Protein AF-A0A6B2DBB2-F1 (afdb_monomer)

Secondary structure (DSSP, 8-state):
-EEESTT-EEEEEEEE-TTSSEEEEEEEEE-S-SS-EEEEE--SSPEEPPTTEEEEEEEEEEESS-PEEEEEEE-TT--EEEEEEES----EEEEEEEEEPPTTPPSS-EEEEEEEEE--TT--EEEEEEEEEEEEEE------PPPPPPPPTTB-SSS---SSEEEEEE----B-TTSTTSHHHHHHHHHHHHHHHT--SEEEEES-SBSS--HHHHHHHHHHHHHHTTTTS-EEEE--SGGGTTTTTTHHHHHHH--SSEEEEETTEEEEE---TTSSTTTT-HHHHHHHHHHHHHHHH-TT--EEEEE-SS-SS-SSTT-TTS-S-HHHHHHHHHHHHHHHHHH---EEEEE-SSSS-EEEEETTEEEEE--BSSSPPSS-GGGT-SBEEEEEEE-TT-SS-SEEEEEEE--SEEEEE--SEEETT-EEE-EEEEEETTEEEESSTTS--EEEE-BTTEEEETTTTEEEE-SSEEEEEEEEETTEEEEEEEEEE-

Structure (mmCIF, N/CA/C/O backbone):
data_AF-A0A6B2DBB2-F1
#
_entry.id   AF-A0A6B2DBB2-F1
#
loop_
_atom_site.group_PDB
_atom_site.id
_atom_site.type_symbol
_atom_site.label_atom_id
_atom_site.label_alt_id
_atom_site.label_comp_id
_atom_site.label_asym_id
_atom_site.label_entity_id
_atom_site.label_seq_id
_atom_site.pdbx_PDB_ins_code
_atom_site.Cartn_x
_atom_site.Cartn_y
_atom_site.Cartn_z
_atom_site.occupancy
_atom_site.B_iso_or_equiv
_atom_site.auth_seq_id
_atom_site.auth_comp_id
_atom_site.auth_asym_id
_atom_site.auth_atom_id
_atom_site.pdbx_PDB_model_num
ATOM 1 N N . ALA A 1 1 ? 29.477 13.756 -2.937 1.00 84.69 1 ALA A N 1
ATOM 2 C CA . ALA A 1 1 ? 28.420 12.976 -3.607 1.00 84.69 1 ALA A CA 1
ATOM 3 C C . ALA A 1 1 ? 28.187 11.698 -2.822 1.00 84.69 1 ALA A C 1
ATOM 5 O O . ALA A 1 1 ? 29.095 11.256 -2.126 1.00 84.69 1 ALA A O 1
ATOM 6 N N . THR A 1 2 ? 27.003 11.114 -2.948 1.00 92.38 2 THR A N 1
ATOM 7 C CA . THR A 1 2 ? 26.735 9.719 -2.565 1.00 92.38 2 THR A CA 1
ATOM 8 C C . THR A 1 2 ? 26.280 8.947 -3.803 1.00 92.38 2 THR A C 1
ATOM 10 O O . THR A 1 2 ? 26.025 9.553 -4.846 1.00 92.38 2 THR A O 1
ATOM 13 N N . VAL A 1 3 ? 26.215 7.619 -3.722 1.00 93.88 3 VAL A N 1
ATOM 14 C CA . VAL A 1 3 ? 25.906 6.738 -4.860 1.00 93.88 3 VAL A CA 1
ATOM 15 C C . VAL A 1 3 ? 24.965 5.614 -4.450 1.00 93.88 3 VAL A C 1
ATOM 17 O O . VAL A 1 3 ? 24.881 5.274 -3.270 1.00 93.88 3 VAL A O 1
ATOM 20 N N . PHE A 1 4 ? 24.282 5.022 -5.426 1.00 89.12 4 PHE A N 1
ATOM 21 C CA . PHE A 1 4 ? 23.559 3.766 -5.261 1.00 89.12 4 PHE A CA 1
ATOM 22 C C . PHE A 1 4 ? 23.581 2.948 -6.565 1.00 89.12 4 PHE A C 1
ATOM 24 O O . PHE A 1 4 ? 23.361 3.540 -7.618 1.00 89.12 4 PHE A O 1
ATOM 31 N N . PRO A 1 5 ? 23.791 1.620 -6.527 1.00 85.38 5 PRO A N 1
ATOM 32 C CA . PRO A 1 5 ? 24.323 0.861 -5.396 1.00 85.38 5 PRO A CA 1
ATOM 33 C C . PRO A 1 5 ? 25.825 1.140 -5.201 1.00 85.38 5 PRO A C 1
ATOM 35 O O . PRO A 1 5 ? 26.432 1.900 -5.951 1.00 85.38 5 PRO A O 1
ATOM 38 N N . ALA A 1 6 ? 26.449 0.533 -4.189 1.00 85.31 6 ALA A N 1
ATOM 39 C CA . ALA A 1 6 ? 27.826 0.843 -3.775 1.00 85.31 6 ALA A CA 1
ATOM 40 C C . ALA A 1 6 ? 28.905 0.670 -4.871 1.00 85.31 6 ALA A C 1
ATOM 42 O O . ALA A 1 6 ? 29.991 1.228 -4.747 1.00 85.31 6 ALA A O 1
ATOM 43 N N . VAL A 1 7 ? 28.619 -0.082 -5.943 1.00 87.19 7 VAL A N 1
ATOM 44 C CA . VAL A 1 7 ? 29.526 -0.272 -7.094 1.00 87.19 7 VAL A CA 1
ATOM 45 C C . VAL A 1 7 ? 29.622 0.959 -8.009 1.00 87.19 7 VAL A C 1
ATOM 47 O O . VAL A 1 7 ? 30.557 1.051 -8.804 1.00 87.19 7 VAL A O 1
ATOM 50 N N . VAL A 1 8 ? 28.691 1.910 -7.902 1.00 94.75 8 VAL A N 1
ATOM 51 C CA . VAL A 1 8 ? 28.646 3.162 -8.680 1.00 94.75 8 VAL A CA 1
ATOM 52 C C . VAL A 1 8 ? 29.680 4.163 -8.147 1.00 94.75 8 VAL A C 1
ATOM 54 O O . VAL A 1 8 ? 30.045 4.132 -6.975 1.00 94.75 8 VAL A O 1
ATOM 57 N N . GLY A 1 9 ? 30.186 5.055 -9.001 1.00 94.62 9 GLY A N 1
ATOM 58 C CA . GLY A 1 9 ? 31.124 6.115 -8.606 1.00 94.62 9 GLY A CA 1
ATOM 59 C C . GLY A 1 9 ? 30.528 7.515 -8.745 1.00 94.62 9 GLY A C 1
ATOM 60 O O . GLY A 1 9 ? 29.778 7.770 -9.685 1.00 94.62 9 GLY A O 1
ATOM 61 N N . ALA A 1 10 ? 30.875 8.430 -7.834 1.00 97.00 10 ALA A N 1
ATOM 62 C CA . ALA A 1 10 ? 30.560 9.851 -7.973 1.00 97.00 10 ALA A CA 1
ATOM 63 C C . ALA A 1 10 ? 31.548 10.748 -7.213 1.00 97.00 10 ALA A C 1
ATOM 65 O O . ALA A 1 10 ? 31.913 10.453 -6.073 1.00 97.00 10 ALA A O 1
ATOM 66 N N . ALA A 1 11 ? 31.912 11.883 -7.806 1.00 97.38 11 ALA A N 1
ATOM 67 C CA . ALA A 1 11 ? 32.727 12.924 -7.190 1.00 97.38 11 ALA A CA 1
ATOM 68 C C . ALA A 1 11 ? 32.122 14.309 -7.453 1.00 97.38 11 ALA A C 1
ATOM 70 O O . ALA A 1 11 ? 31.563 14.560 -8.518 1.00 97.38 11 ALA A O 1
ATOM 71 N N . LEU A 1 12 ? 32.220 15.202 -6.462 1.00 97.25 12 LEU A N 1
ATOM 72 C CA . LEU A 1 12 ? 31.832 16.605 -6.615 1.00 97.25 12 LEU A CA 1
ATOM 73 C C . LEU A 1 12 ? 33.078 17.473 -6.678 1.00 97.25 12 LEU A C 1
ATOM 75 O O . LEU A 1 12 ? 33.986 17.303 -5.863 1.00 97.25 12 LEU A O 1
ATOM 79 N N . SER A 1 13 ? 33.093 18.426 -7.599 1.00 97.12 13 SER A N 1
ATOM 80 C CA . SER A 1 13 ? 34.153 19.426 -7.701 1.00 97.12 13 SER A CA 1
ATOM 81 C C . SER A 1 13 ? 33.585 20.792 -8.080 1.00 97.12 13 SER A C 1
ATOM 83 O O . SER A 1 13 ? 32.487 20.895 -8.626 1.00 97.12 13 SER A O 1
ATOM 85 N N . ALA A 1 14 ? 34.318 21.861 -7.771 1.00 96.00 14 ALA A N 1
ATOM 86 C CA . ALA A 1 14 ? 33.997 23.178 -8.308 1.00 96.00 14 ALA A CA 1
ATOM 87 C C . ALA A 1 14 ? 34.310 23.210 -9.812 1.00 96.00 14 ALA A C 1
ATOM 89 O O . ALA A 1 14 ? 35.298 22.625 -10.265 1.00 96.00 14 ALA A O 1
ATOM 90 N N . ALA A 1 15 ? 33.487 23.908 -10.583 1.00 95.69 15 ALA A N 1
ATOM 91 C CA . ALA A 1 15 ? 33.698 24.135 -12.007 1.00 95.69 15 ALA A CA 1
ATOM 92 C C . ALA A 1 15 ? 33.253 25.553 -12.392 1.00 95.69 15 ALA A C 1
ATOM 94 O O . ALA A 1 15 ? 32.510 26.179 -11.637 1.00 95.69 15 ALA A O 1
ATOM 95 N N . PRO A 1 16 ? 33.680 26.084 -13.547 1.00 94.62 16 PRO A N 1
ATOM 96 C CA . PRO A 1 16 ? 33.115 27.322 -14.069 1.00 94.62 16 PRO A CA 1
ATOM 97 C C . PRO A 1 16 ? 31.612 27.162 -14.338 1.00 94.62 16 PRO A C 1
ATOM 99 O O . PRO A 1 16 ? 31.191 26.220 -15.014 1.00 94.62 16 PRO A O 1
ATOM 102 N N . GLY A 1 17 ? 30.820 28.081 -13.795 1.00 93.00 17 GLY A N 1
ATOM 103 C CA . GLY A 1 17 ? 29.395 28.228 -14.080 1.00 93.00 17 GLY A CA 1
ATOM 104 C C . GLY A 1 17 ? 29.152 28.790 -15.480 1.00 93.00 17 GLY A C 1
ATOM 105 O O . GLY A 1 17 ? 30.092 29.168 -16.188 1.00 93.00 17 GLY A O 1
ATOM 106 N N . ARG A 1 18 ? 27.882 28.858 -15.886 1.00 92.69 18 ARG A N 1
ATOM 107 C CA . ARG A 1 18 ? 27.479 29.240 -17.249 1.00 92.69 18 ARG A CA 1
ATOM 108 C C . ARG A 1 18 ? 28.031 30.601 -17.655 1.00 92.69 18 ARG A C 1
ATOM 110 O O . ARG A 1 18 ? 28.594 30.734 -18.738 1.00 92.69 18 ARG A O 1
ATOM 117 N N . ASP A 1 19 ? 27.918 31.574 -16.757 1.00 90.25 19 ASP A N 1
ATOM 118 C CA . ASP A 1 19 ? 28.300 32.966 -17.010 1.00 90.25 19 ASP A CA 1
ATOM 119 C C . ASP A 1 19 ? 29.669 33.309 -16.386 1.00 90.25 19 ASP A C 1
ATOM 121 O O . ASP A 1 19 ? 29.949 34.457 -16.049 1.00 90.25 19 ASP A O 1
ATOM 125 N N . GLY A 1 20 ? 30.529 32.299 -16.187 1.00 82.31 20 GLY A N 1
ATOM 126 C CA . GLY A 1 20 ? 31.843 32.453 -15.548 1.00 82.31 20 GLY A CA 1
ATOM 127 C C . GLY A 1 20 ? 31.810 32.501 -14.014 1.00 82.31 20 GLY A C 1
ATOM 128 O O . GLY A 1 20 ? 32.847 32.729 -13.393 1.00 82.31 20 GLY A O 1
ATOM 129 N N . GLY A 1 21 ? 30.638 32.278 -13.407 1.00 88.19 21 GLY A N 1
ATOM 130 C CA . GLY A 1 21 ? 30.446 32.139 -11.960 1.00 88.19 21 GLY A CA 1
ATOM 131 C C . GLY A 1 21 ? 30.908 30.785 -11.403 1.00 88.19 21 GLY A C 1
ATOM 132 O O . GLY A 1 21 ? 31.679 30.062 -12.033 1.00 88.19 21 GLY A O 1
ATOM 133 N N . ALA A 1 22 ? 30.433 30.428 -10.209 1.00 91.88 22 ALA A N 1
ATOM 134 C CA . ALA A 1 22 ? 30.727 29.138 -9.587 1.00 91.88 22 ALA A CA 1
ATOM 135 C C . ALA A 1 22 ? 29.659 28.100 -9.959 1.00 91.88 22 ALA A C 1
ATOM 137 O O . ALA A 1 22 ? 28.509 28.230 -9.559 1.00 91.88 22 ALA A O 1
ATOM 138 N N . GLY A 1 23 ? 30.062 27.056 -10.676 1.00 94.75 23 GLY A N 1
ATOM 139 C CA . GLY A 1 23 ? 29.260 25.867 -10.938 1.00 94.75 23 GLY A CA 1
ATOM 140 C C . GLY A 1 23 ? 29.699 24.680 -10.079 1.00 94.75 23 GLY A C 1
ATOM 141 O O . GLY A 1 23 ? 30.818 24.628 -9.552 1.00 94.75 23 GLY A O 1
ATOM 142 N N . LEU A 1 24 ? 28.819 23.689 -9.967 1.00 97.06 24 LEU A N 1
ATOM 143 C CA . LEU A 1 24 ? 29.084 22.427 -9.281 1.00 97.06 24 LEU A CA 1
ATOM 144 C C . LEU A 1 24 ? 29.164 21.294 -10.302 1.00 97.06 24 LEU A C 1
ATOM 146 O O . LEU A 1 24 ? 28.175 20.977 -10.954 1.00 97.06 24 LEU A O 1
ATOM 150 N N . ALA A 1 25 ? 30.326 20.662 -10.430 1.00 97.88 25 ALA A N 1
ATOM 151 C CA . ALA A 1 25 ? 30.488 19.484 -11.268 1.00 97.88 25 ALA A CA 1
ATOM 152 C C . ALA A 1 25 ? 30.185 18.198 -10.493 1.00 97.88 25 ALA A C 1
ATOM 154 O O . ALA A 1 25 ? 30.616 18.035 -9.350 1.00 97.88 25 ALA A O 1
ATOM 155 N N . LEU A 1 26 ? 29.484 17.283 -11.157 1.00 98.38 26 LEU A N 1
ATOM 156 C CA . LEU A 1 26 ? 29.300 15.892 -10.769 1.00 98.38 26 LEU A CA 1
ATOM 157 C C . LEU A 1 26 ? 29.968 15.012 -11.821 1.00 98.38 26 LEU A C 1
ATOM 159 O O . LEU A 1 26 ? 29.420 14.817 -12.906 1.00 98.38 26 LEU A O 1
ATOM 163 N N . ASP A 1 27 ? 31.131 14.472 -11.480 1.00 98.44 27 ASP A N 1
ATOM 164 C CA . ASP A 1 27 ? 31.746 13.378 -12.224 1.00 98.44 27 ASP A CA 1
ATOM 165 C C . ASP A 1 27 ? 31.102 12.075 -11.729 1.00 98.44 27 ASP A C 1
ATOM 167 O O . ASP A 1 27 ? 31.059 11.826 -10.520 1.00 98.44 27 ASP A O 1
ATOM 171 N N . TYR A 1 28 ? 30.558 11.260 -12.632 1.00 98.00 28 TYR A N 1
ATOM 172 C CA . TYR A 1 28 ? 29.804 10.059 -12.276 1.00 98.00 28 TYR A CA 1
ATOM 173 C C . TYR A 1 28 ? 30.249 8.839 -13.088 1.00 98.00 28 TYR A C 1
ATOM 175 O O . TYR A 1 28 ? 30.671 8.948 -14.237 1.00 98.00 28 TYR A O 1
ATOM 183 N N . ARG A 1 29 ? 30.084 7.655 -12.494 1.00 97.56 29 ARG A N 1
ATOM 184 C CA . ARG A 1 29 ? 30.293 6.348 -13.127 1.00 97.56 29 ARG A CA 1
ATOM 185 C C . ARG A 1 29 ? 29.090 5.458 -12.851 1.00 97.56 29 ARG A C 1
ATOM 187 O O . ARG A 1 29 ? 29.026 4.817 -11.802 1.00 97.56 29 ARG A O 1
ATOM 194 N N . LEU A 1 30 ? 28.148 5.417 -13.791 1.00 96.50 30 LEU A N 1
ATOM 195 C CA . LEU A 1 30 ? 26.951 4.575 -13.737 1.00 96.50 30 LEU A CA 1
ATOM 196 C C . LEU A 1 30 ? 27.259 3.232 -14.410 1.00 96.50 30 LEU A C 1
ATOM 198 O O . LEU A 1 30 ? 26.651 2.872 -15.413 1.00 96.50 30 LEU A O 1
ATOM 202 N N . THR A 1 31 ? 28.242 2.506 -13.865 1.00 94.19 31 THR A N 1
ATOM 203 C CA . THR A 1 31 ? 28.668 1.194 -14.373 1.00 94.19 31 THR A CA 1
ATOM 204 C C . THR A 1 31 ? 28.707 0.119 -13.285 1.00 94.19 31 THR A C 1
ATOM 206 O O . THR A 1 31 ? 28.735 0.427 -12.092 1.00 94.19 31 THR A O 1
ATOM 209 N N . GLY A 1 32 ? 28.768 -1.153 -13.688 1.00 86.00 32 GLY A N 1
ATOM 210 C CA . GLY A 1 32 ? 29.160 -2.274 -12.819 1.00 86.00 32 GLY A CA 1
ATOM 211 C C . GLY A 1 32 ? 28.009 -3.098 -12.235 1.00 86.00 32 GLY A C 1
ATOM 212 O O . GLY A 1 32 ? 28.255 -4.041 -11.489 1.00 86.00 32 GLY A O 1
ATOM 213 N N . THR A 1 33 ? 26.765 -2.772 -12.578 1.00 82.50 33 THR A N 1
ATOM 214 C CA . THR A 1 33 ? 25.571 -3.571 -12.265 1.00 82.50 33 THR A CA 1
ATOM 215 C C . THR A 1 33 ? 24.482 -3.292 -13.293 1.00 82.50 33 THR A C 1
ATOM 217 O O . THR A 1 33 ? 24.462 -2.215 -13.882 1.00 82.50 33 THR A O 1
ATOM 220 N N . ASN A 1 34 ? 23.558 -4.225 -13.492 1.00 81.06 34 ASN A N 1
ATOM 221 C CA . ASN A 1 34 ? 22.384 -4.044 -14.343 1.00 81.06 34 ASN A CA 1
ATOM 222 C C . ASN A 1 34 ? 21.170 -3.438 -13.607 1.00 81.06 34 ASN A C 1
ATOM 224 O O . ASN A 1 34 ? 20.271 -2.942 -14.281 1.00 81.06 34 ASN A O 1
ATOM 228 N N . ALA A 1 35 ? 21.190 -3.378 -12.271 1.00 79.12 35 ALA A N 1
ATOM 229 C CA . ALA A 1 35 ? 20.191 -2.677 -11.455 1.00 79.12 35 ALA A CA 1
ATOM 230 C C . ALA A 1 35 ? 20.229 -1.149 -11.657 1.00 79.12 35 ALA A C 1
ATOM 232 O O . ALA A 1 35 ? 21.186 -0.620 -12.220 1.00 79.12 35 ALA A O 1
ATOM 233 N N . THR A 1 36 ? 19.236 -0.415 -11.151 1.00 86.19 36 THR A N 1
ATOM 234 C CA . THR A 1 36 ? 19.208 1.059 -11.218 1.00 86.19 36 THR A CA 1
ATOM 235 C C . THR A 1 36 ? 20.450 1.685 -10.563 1.00 86.19 36 THR A C 1
ATOM 237 O O . THR A 1 36 ? 20.753 1.412 -9.402 1.00 86.19 36 THR A O 1
ATOM 240 N N . ARG A 1 37 ? 21.164 2.559 -11.288 1.00 95.06 37 ARG A N 1
ATOM 241 C CA . ARG A 1 37 ? 22.412 3.215 -10.843 1.00 95.06 37 ARG A CA 1
ATOM 242 C C . ARG A 1 37 ? 22.200 4.716 -10.710 1.00 95.06 37 ARG A C 1
ATOM 244 O O . ARG A 1 37 ? 21.779 5.343 -11.674 1.00 95.06 37 ARG A O 1
ATOM 251 N N . ALA A 1 38 ? 22.545 5.310 -9.572 1.00 96.94 38 ALA A N 1
ATOM 252 C CA . ALA A 1 38 ? 22.346 6.730 -9.295 1.00 96.94 38 ALA A CA 1
ATOM 253 C C . ALA A 1 38 ? 23.557 7.393 -8.620 1.00 96.94 38 ALA A C 1
ATOM 255 O O . ALA A 1 38 ? 24.182 6.825 -7.721 1.00 96.94 38 ALA A O 1
ATOM 256 N N . ALA A 1 39 ? 23.837 8.635 -9.017 1.00 97.62 39 ALA A N 1
ATOM 257 C CA . ALA A 1 39 ? 24.859 9.509 -8.447 1.00 97.62 39 ALA A CA 1
ATOM 258 C C . ALA A 1 39 ? 24.212 10.793 -7.905 1.00 97.62 39 ALA A C 1
ATOM 260 O O . ALA A 1 39 ? 23.618 11.567 -8.659 1.00 97.62 39 ALA A O 1
ATOM 261 N N . TYR A 1 40 ? 24.326 11.024 -6.594 1.00 97.00 40 TYR A N 1
ATOM 262 C CA . TYR A 1 40 ? 23.572 12.055 -5.881 1.00 97.00 40 TYR A CA 1
ATOM 263 C C . TYR A 1 40 ? 24.405 13.287 -5.522 1.00 97.00 40 TYR A C 1
ATOM 265 O O . TYR A 1 40 ? 25.494 13.199 -4.938 1.00 97.00 40 TYR A O 1
ATOM 273 N N . VAL A 1 41 ? 23.804 14.453 -5.755 1.00 96.75 41 VAL A N 1
ATOM 274 C CA . VAL A 1 41 ? 24.221 15.747 -5.220 1.00 96.75 41 VAL A CA 1
ATOM 275 C C . VAL A 1 41 ? 23.333 16.086 -4.028 1.00 96.75 41 VAL A C 1
ATOM 277 O O . VAL A 1 41 ? 22.126 16.266 -4.164 1.00 96.75 41 VAL A O 1
ATOM 280 N N . THR A 1 42 ? 23.926 16.141 -2.837 1.00 95.00 42 THR A N 1
ATOM 281 C CA . THR A 1 42 ? 23.222 16.434 -1.581 1.00 95.00 42 THR A CA 1
ATOM 282 C C . THR A 1 42 ? 23.775 17.736 -1.003 1.00 95.00 42 THR A C 1
ATOM 284 O O . THR A 1 42 ? 24.994 17.823 -0.821 1.00 95.00 42 THR A O 1
ATOM 287 N N . PRO A 1 43 ? 22.933 18.750 -0.740 1.00 90.69 43 PRO A N 1
ATOM 288 C CA . PRO A 1 43 ? 23.375 19.970 -0.088 1.00 90.69 43 PRO A CA 1
ATOM 289 C C . PRO A 1 43 ? 23.774 19.674 1.367 1.00 90.69 43 PRO A C 1
ATOM 291 O O . PRO A 1 43 ? 23.248 18.758 1.997 1.00 90.69 43 PRO A O 1
ATOM 294 N N . SER A 1 44 ? 24.712 20.452 1.913 1.00 88.06 44 SER A N 1
ATOM 295 C CA . SER A 1 44 ? 25.186 20.288 3.299 1.00 88.06 44 SER A CA 1
ATOM 296 C C . SER A 1 44 ? 24.102 20.567 4.344 1.00 88.06 44 SER A C 1
ATOM 298 O O . SER A 1 44 ? 24.160 20.032 5.449 1.00 88.06 44 SER A O 1
ATOM 300 N N . ALA A 1 45 ? 23.103 21.371 3.982 1.00 87.62 45 ALA A N 1
ATOM 301 C CA . ALA A 1 45 ? 21.864 21.563 4.718 1.00 87.62 45 ALA A CA 1
ATOM 302 C C . ALA A 1 45 ? 20.684 21.482 3.737 1.00 87.62 45 ALA A C 1
ATOM 304 O O . ALA A 1 45 ? 20.825 21.941 2.599 1.00 87.62 45 ALA A O 1
ATOM 305 N N . PRO A 1 46 ? 19.525 20.927 4.136 1.00 84.12 46 PRO A N 1
ATOM 306 C CA . PRO A 1 46 ? 18.367 20.895 3.256 1.00 84.12 46 PRO A CA 1
ATOM 307 C C . PRO A 1 46 ? 17.946 22.301 2.823 1.00 84.12 46 PRO A C 1
ATOM 309 O O . PRO A 1 46 ? 17.836 23.202 3.656 1.00 84.12 46 PRO A O 1
ATOM 312 N N . LEU A 1 47 ? 17.693 22.480 1.528 1.00 94.25 47 LEU A N 1
ATOM 313 C CA . LEU A 1 47 ? 17.317 23.780 0.980 1.00 94.25 47 LEU A CA 1
ATOM 314 C C . LEU A 1 47 ? 15.792 23.934 1.049 1.00 94.25 47 LEU A C 1
ATOM 316 O O . LEU A 1 47 ? 15.093 23.102 0.468 1.00 94.25 47 LEU A O 1
ATOM 320 N N . PRO A 1 48 ? 15.245 24.942 1.748 1.00 94.50 48 PRO A N 1
ATOM 321 C CA . PRO A 1 48 ? 13.801 25.138 1.806 1.00 94.50 48 PRO A CA 1
ATOM 322 C C . PRO A 1 48 ? 13.257 25.449 0.408 1.00 94.50 48 PRO A C 1
ATOM 324 O O . PRO A 1 48 ? 13.816 26.281 -0.305 1.00 94.50 48 PRO A O 1
ATOM 327 N N . VAL A 1 49 ? 12.163 24.791 0.027 1.00 94.12 49 VAL A N 1
ATOM 328 C CA . VAL A 1 49 ? 11.399 25.145 -1.172 1.00 94.12 49 VAL A CA 1
ATOM 329 C C . VAL A 1 49 ? 10.416 26.245 -0.765 1.00 94.12 49 VAL A C 1
ATOM 331 O O . VAL A 1 49 ? 9.609 26.014 0.140 1.00 94.12 49 VAL A O 1
ATOM 334 N N . PRO A 1 50 ? 10.481 27.449 -1.362 1.00 91.19 50 PRO A N 1
ATOM 335 C CA . PRO A 1 50 ? 9.562 28.528 -1.026 1.00 91.19 50 PRO A CA 1
ATOM 336 C C . PRO A 1 50 ? 8.090 28.115 -1.176 1.00 91.19 50 PRO A C 1
ATOM 338 O O . PRO A 1 50 ? 7.713 27.384 -2.091 1.00 91.19 50 PRO A O 1
ATOM 341 N N . ALA A 1 51 ? 7.226 28.613 -0.292 1.00 85.44 51 ALA A N 1
ATOM 342 C CA . ALA A 1 51 ? 5.789 28.391 -0.431 1.00 85.44 51 ALA A CA 1
ATOM 343 C C . ALA A 1 51 ? 5.289 28.956 -1.775 1.00 85.44 51 ALA A C 1
ATOM 345 O O . ALA A 1 51 ? 5.685 30.049 -2.182 1.00 85.44 51 ALA A O 1
ATOM 346 N N . GLY A 1 52 ? 4.429 28.207 -2.469 1.00 83.81 52 GLY A N 1
ATOM 347 C CA . GLY A 1 52 ? 3.898 28.592 -3.781 1.00 83.81 52 GLY A CA 1
ATOM 348 C C . GLY A 1 52 ? 4.812 28.287 -4.975 1.00 83.81 52 GLY A C 1
ATOM 349 O O . GLY A 1 52 ? 4.450 28.631 -6.106 1.00 83.81 52 GLY A O 1
ATOM 350 N N . THR A 1 53 ? 5.969 27.638 -4.775 1.00 91.12 53 THR A N 1
ATOM 351 C CA . THR A 1 53 ? 6.806 27.157 -5.886 1.00 91.12 53 THR A CA 1
ATOM 352 C C . THR A 1 53 ? 5.999 26.256 -6.824 1.00 91.12 53 THR A C 1
ATOM 354 O O . THR A 1 53 ? 5.446 25.245 -6.406 1.00 91.12 53 THR A O 1
ATOM 357 N N . GLN A 1 54 ? 5.963 26.625 -8.104 1.00 90.06 54 GLN A N 1
ATOM 358 C CA . GLN A 1 54 ? 5.333 25.873 -9.190 1.00 90.06 54 GLN A CA 1
ATOM 359 C C . GLN A 1 54 ? 6.346 25.047 -9.978 1.00 90.06 54 GLN A C 1
ATOM 361 O O . GLN A 1 54 ? 5.987 24.016 -10.543 1.00 90.06 54 GLN A O 1
ATOM 366 N N . LYS A 1 55 ? 7.608 25.490 -10.044 1.00 93.94 55 LYS A N 1
ATOM 367 C CA . LYS A 1 55 ? 8.683 24.748 -10.710 1.00 93.94 55 LYS A CA 1
ATOM 368 C C . LYS A 1 55 ? 10.015 24.889 -9.996 1.00 93.94 55 LYS A C 1
ATOM 370 O O . LYS A 1 55 ? 10.301 25.911 -9.377 1.00 93.94 55 LYS A O 1
ATOM 375 N N . ILE A 1 56 ? 10.840 23.865 -10.153 1.00 95.75 56 ILE A N 1
ATOM 376 C CA . ILE A 1 56 ? 12.256 23.874 -9.794 1.00 95.75 56 ILE A CA 1
ATOM 377 C C . ILE A 1 56 ? 13.038 23.873 -11.096 1.00 95.75 56 ILE A C 1
ATOM 379 O O . ILE A 1 56 ? 12.800 23.016 -11.946 1.00 95.75 56 ILE A O 1
ATOM 383 N N . GLY A 1 57 ? 13.941 24.830 -11.251 1.00 96.06 57 GLY A N 1
ATOM 384 C CA . GLY A 1 57 ? 14.782 24.979 -12.427 1.00 96.06 57 GLY A CA 1
ATOM 385 C C . GLY A 1 57 ? 16.256 24.794 -12.100 1.00 96.06 57 GLY A C 1
ATOM 386 O O . GLY A 1 57 ? 16.692 25.086 -10.989 1.00 96.06 57 GLY A O 1
ATOM 387 N N . LEU A 1 58 ? 17.021 24.289 -13.061 1.00 96.31 58 LEU A N 1
ATOM 388 C CA . LEU A 1 58 ? 18.461 24.092 -12.928 1.00 96.31 58 LEU A CA 1
ATOM 389 C C . LEU A 1 58 ? 19.133 24.265 -14.291 1.00 96.31 58 LEU A C 1
ATOM 391 O O . LEU A 1 58 ? 18.671 23.703 -15.287 1.00 96.31 58 LEU A O 1
ATOM 395 N N . TRP A 1 59 ? 20.240 25.005 -14.353 1.00 97.62 59 TRP A N 1
ATOM 396 C CA . TRP A 1 59 ? 21.098 24.995 -15.534 1.00 97.62 59 TRP A CA 1
ATOM 397 C C . TRP A 1 59 ? 22.028 23.794 -15.492 1.00 97.62 59 TRP A C 1
ATOM 399 O O . TRP A 1 59 ? 22.701 23.543 -14.495 1.00 97.62 59 TRP A O 1
ATOM 409 N N . VAL A 1 60 ? 22.068 23.053 -16.596 1.00 98.38 60 VAL A N 1
ATOM 410 C CA . VAL A 1 60 ? 22.842 21.819 -16.716 1.00 98.38 60 VAL A CA 1
ATOM 411 C C . VAL A 1 60 ? 23.711 21.897 -17.961 1.00 98.38 60 VAL A C 1
ATOM 413 O O . VAL A 1 60 ? 23.206 21.980 -19.084 1.00 98.38 60 VAL A O 1
ATOM 416 N N . ASN A 1 61 ? 25.024 21.853 -17.763 1.00 98.31 61 ASN A N 1
ATOM 417 C CA . ASN A 1 61 ? 25.982 21.571 -18.817 1.00 98.31 61 ASN A CA 1
ATOM 418 C C . ASN A 1 61 ? 26.015 20.058 -19.036 1.00 98.31 61 ASN A C 1
ATOM 420 O O . ASN A 1 61 ? 26.517 19.322 -18.183 1.00 98.31 61 ASN A O 1
ATOM 424 N N . GLY A 1 62 ? 25.397 19.615 -20.128 1.00 97.88 62 GLY A N 1
ATOM 425 C CA . GLY A 1 62 ? 25.253 18.204 -20.458 1.00 97.88 62 GLY A CA 1
ATOM 426 C C . GLY A 1 62 ? 26.506 17.617 -21.104 1.00 97.88 62 GLY A C 1
ATOM 427 O O . GLY A 1 62 ? 27.288 18.324 -21.744 1.00 97.88 62 GLY A O 1
ATOM 428 N N . ASP A 1 63 ? 26.665 16.305 -20.962 1.00 98.00 63 ASP A N 1
ATOM 429 C CA . ASP A 1 63 ? 27.724 15.501 -21.582 1.00 98.00 63 ASP A CA 1
ATOM 430 C C . ASP A 1 63 ? 27.221 14.615 -22.738 1.00 98.00 63 ASP A C 1
ATOM 432 O O . ASP A 1 63 ? 28.007 13.889 -23.349 1.00 98.00 63 ASP A O 1
ATOM 436 N N . GLY A 1 64 ? 25.921 14.673 -23.046 1.00 97.50 64 GLY A N 1
ATOM 437 C CA . GLY A 1 64 ? 25.274 13.903 -24.105 1.00 97.50 64 GLY A CA 1
ATOM 438 C C . GLY A 1 64 ? 25.172 12.400 -23.840 1.00 97.50 64 GLY A C 1
ATOM 439 O O . GLY A 1 64 ? 24.936 11.644 -24.781 1.00 97.50 64 GLY A O 1
ATOM 440 N N . LYS A 1 65 ? 25.386 11.936 -22.601 1.00 96.94 65 LYS A N 1
ATOM 441 C CA . LYS A 1 65 ? 25.390 10.500 -22.270 1.00 96.94 65 LYS A CA 1
ATOM 442 C C . LYS A 1 65 ? 24.012 9.910 -21.980 1.00 96.94 65 LYS A C 1
ATOM 444 O O . LYS A 1 65 ? 23.892 8.694 -21.922 1.00 96.94 65 LYS A O 1
ATOM 449 N N . GLY A 1 66 ? 22.988 10.747 -21.831 1.00 95.62 66 GLY A N 1
ATOM 450 C CA . GLY A 1 66 ? 21.599 10.311 -21.704 1.00 95.62 66 GLY A CA 1
ATOM 451 C C . GLY A 1 66 ? 21.113 10.062 -20.277 1.00 95.62 66 GLY A C 1
ATOM 452 O O . GLY A 1 66 ? 20.007 9.566 -20.107 1.00 95.62 66 GLY A O 1
ATOM 453 N N . ALA A 1 67 ? 21.878 10.444 -19.247 1.00 96.56 67 ALA A N 1
ATOM 454 C CA . ALA A 1 67 ? 21.448 10.251 -17.860 1.00 96.56 67 ALA A CA 1
ATOM 455 C C . ALA A 1 67 ? 20.097 10.919 -17.567 1.00 96.56 67 ALA A C 1
ATOM 457 O O . ALA A 1 67 ? 19.873 12.073 -17.932 1.00 96.56 67 ALA A O 1
ATOM 458 N N . TRP A 1 68 ? 19.217 10.213 -16.861 1.00 97.06 68 TRP A N 1
ATOM 459 C CA . TRP A 1 68 ? 17.964 10.765 -16.357 1.00 97.06 68 TRP A CA 1
ATOM 460 C C . TRP A 1 68 ? 18.262 11.632 -15.131 1.00 97.06 68 TRP A C 1
ATOM 462 O O . TRP A 1 68 ? 18.868 11.177 -14.162 1.00 97.06 68 TRP A O 1
ATOM 472 N N . LEU A 1 69 ? 17.865 12.904 -15.167 1.00 97.88 69 LEU A N 1
ATOM 473 C CA . LEU A 1 69 ? 18.097 13.866 -14.093 1.00 97.88 69 LEU A CA 1
ATOM 474 C C . LEU A 1 69 ? 16.828 14.084 -13.262 1.00 97.88 69 LEU A C 1
ATOM 476 O O . LEU A 1 69 ? 15.772 14.432 -13.799 1.00 97.88 69 LEU A O 1
ATOM 480 N N . ARG A 1 70 ? 16.944 13.929 -11.940 1.00 97.19 70 ARG A N 1
ATOM 481 C CA . ARG A 1 70 ? 15.820 13.969 -10.989 1.00 97.19 70 ARG A CA 1
ATOM 482 C C . ARG A 1 70 ? 16.137 14.829 -9.769 1.00 97.19 70 ARG A C 1
ATOM 484 O O . ARG A 1 70 ? 17.303 15.015 -9.423 1.00 97.19 70 ARG A O 1
ATOM 491 N N . ALA A 1 71 ? 15.103 15.307 -9.085 1.00 96.38 71 ALA A N 1
ATOM 492 C CA . ALA A 1 71 ? 15.198 15.986 -7.795 1.00 96.38 71 ALA A CA 1
ATOM 493 C C . ALA A 1 71 ? 14.287 15.319 -6.759 1.00 96.38 71 ALA A C 1
ATOM 495 O O . ALA A 1 71 ? 13.186 14.880 -7.073 1.00 96.38 71 ALA A O 1
ATOM 496 N N . GLU A 1 72 ? 14.750 15.244 -5.515 1.00 95.56 72 GLU A N 1
ATOM 497 C CA . GLU A 1 72 ? 14.000 14.714 -4.379 1.00 95.56 72 GLU A CA 1
ATOM 498 C C . GLU A 1 72 ? 13.660 15.841 -3.409 1.00 95.56 72 GLU A C 1
ATOM 500 O O . GLU A 1 72 ? 14.547 16.489 -2.843 1.00 95.56 72 GLU A O 1
ATOM 505 N N . LEU A 1 73 ? 12.365 16.034 -3.197 1.00 95.06 73 LEU A N 1
ATOM 506 C CA . LEU A 1 73 ? 11.791 16.902 -2.182 1.00 95.06 73 LEU A CA 1
ATOM 507 C C . LEU A 1 73 ? 11.409 16.079 -0.960 1.00 95.06 73 LEU A C 1
ATOM 509 O O . LEU A 1 73 ? 11.103 14.891 -1.079 1.00 95.06 73 LEU A O 1
ATOM 513 N N . ARG A 1 74 ? 11.434 16.700 0.217 1.00 94.06 74 ARG A N 1
ATOM 514 C CA . ARG A 1 74 ? 10.952 16.087 1.454 1.00 94.06 74 ARG A CA 1
ATOM 515 C C . ARG A 1 74 ? 10.046 17.015 2.239 1.00 94.06 74 ARG A C 1
ATOM 517 O O . ARG A 1 74 ? 10.405 18.168 2.471 1.00 94.06 74 ARG A O 1
ATOM 524 N N . ASP A 1 75 ? 8.934 16.477 2.720 1.00 90.88 75 ASP A N 1
ATOM 525 C CA . ASP A 1 75 ? 8.014 17.181 3.616 1.00 90.88 75 ASP A CA 1
ATOM 526 C C . ASP A 1 75 ? 8.506 17.191 5.076 1.00 90.88 75 ASP A C 1
ATOM 528 O O . ASP A 1 75 ? 9.517 16.565 5.426 1.00 90.88 75 ASP A O 1
ATOM 532 N N . ALA A 1 76 ? 7.788 17.881 5.965 1.00 88.44 76 ALA A N 1
ATOM 533 C CA . ALA A 1 76 ? 8.104 17.929 7.397 1.00 88.44 76 ALA A CA 1
ATOM 534 C C . ALA A 1 76 ? 8.126 16.542 8.082 1.00 88.44 76 ALA A C 1
ATOM 536 O O . ALA A 1 76 ? 8.894 16.347 9.024 1.00 88.44 76 ALA A O 1
ATOM 537 N N . ALA A 1 77 ? 7.361 15.567 7.577 1.00 84.44 77 ALA A N 1
ATOM 538 C CA . ALA A 1 77 ? 7.360 14.172 8.029 1.00 84.44 77 ALA A CA 1
ATOM 539 C C . ALA A 1 77 ? 8.505 13.327 7.422 1.00 84.44 77 ALA A C 1
ATOM 541 O O . ALA A 1 77 ? 8.622 12.130 7.696 1.00 84.44 77 ALA A O 1
ATOM 542 N N . ASN A 1 78 ? 9.391 13.955 6.640 1.00 87.81 78 ASN A N 1
ATOM 543 C CA . ASN A 1 78 ? 10.525 13.349 5.946 1.00 87.81 78 ASN A CA 1
ATOM 544 C C . ASN A 1 78 ? 10.132 12.347 4.845 1.00 87.81 78 ASN A C 1
ATOM 546 O O . ASN A 1 78 ? 10.954 11.512 4.456 1.00 87.81 78 ASN A O 1
ATOM 550 N N . VAL A 1 79 ? 8.916 12.457 4.315 1.00 88.50 79 VAL A N 1
ATOM 551 C CA . VAL A 1 79 ? 8.414 11.703 3.163 1.00 88.50 79 VAL A CA 1
ATOM 552 C C . VAL A 1 79 ? 9.010 12.275 1.886 1.00 88.50 79 VAL A C 1
ATOM 554 O O . VAL A 1 79 ? 9.029 13.490 1.701 1.00 88.50 79 VAL A O 1
ATOM 557 N N . ALA A 1 80 ? 9.521 11.407 1.014 1.00 90.62 80 ALA A N 1
ATOM 558 C CA . ALA A 1 80 ? 10.138 11.815 -0.242 1.00 90.62 80 ALA A CA 1
ATOM 559 C C . ALA A 1 80 ? 9.096 12.002 -1.354 1.00 90.62 80 ALA A C 1
ATOM 561 O O . ALA A 1 80 ? 8.208 11.176 -1.528 1.00 90.62 80 ALA A O 1
ATOM 562 N N . SER A 1 81 ? 9.251 13.059 -2.146 1.00 91.50 81 SER A N 1
ATOM 563 C CA . SER A 1 81 ? 8.546 13.288 -3.409 1.00 91.50 81 SER A CA 1
ATOM 564 C C . SER A 1 81 ? 9.582 13.542 -4.495 1.00 91.50 81 SER A C 1
ATOM 566 O O . SER A 1 81 ? 10.396 14.455 -4.374 1.00 91.50 81 SER A O 1
ATOM 568 N N . VAL A 1 82 ? 9.594 12.720 -5.541 1.00 93.62 82 VAL A N 1
ATOM 569 C CA . VAL A 1 82 ? 10.596 12.815 -6.611 1.00 93.62 82 VAL A CA 1
ATOM 570 C C . VAL A 1 82 ? 9.977 13.459 -7.844 1.00 93.62 82 VAL A C 1
ATOM 572 O O . VAL A 1 82 ? 8.884 13.076 -8.256 1.00 93.62 82 VAL A O 1
ATOM 575 N N . VAL A 1 83 ? 10.690 14.417 -8.431 1.00 95.25 83 VAL A N 1
ATOM 576 C CA . VAL A 1 83 ? 10.313 15.094 -9.675 1.00 95.25 83 VAL A CA 1
ATOM 577 C C . VAL A 1 83 ? 11.405 14.924 -10.726 1.00 95.25 83 VAL A C 1
ATOM 579 O O . VAL A 1 83 ? 12.599 14.921 -10.408 1.00 95.25 83 VAL A O 1
ATOM 582 N N . ASP A 1 84 ? 11.001 14.802 -11.985 1.00 95.31 84 ASP A N 1
ATOM 583 C CA . ASP A 1 84 ? 11.924 14.621 -13.102 1.00 95.31 84 ASP A CA 1
ATOM 584 C C . ASP A 1 84 ? 12.297 15.976 -13.703 1.00 95.31 84 ASP A C 1
ATOM 586 O O . ASP A 1 84 ? 11.440 16.703 -14.202 1.00 95.31 84 ASP A O 1
ATOM 590 N N . LEU A 1 85 ? 13.586 16.321 -13.643 1.00 96.31 85 LEU A N 1
ATOM 591 C CA . LEU A 1 85 ? 14.127 17.545 -14.242 1.00 96.31 85 LEU A CA 1
ATOM 592 C C . LEU A 1 85 ? 14.337 17.361 -15.749 1.00 96.31 85 LEU A C 1
ATOM 594 O O . LEU A 1 85 ? 14.026 18.255 -16.530 1.00 96.31 85 LEU A O 1
ATOM 598 N N . SER A 1 86 ? 14.860 16.205 -16.162 1.00 96.62 86 SER A N 1
ATOM 599 C CA . SER A 1 86 ? 14.989 15.824 -17.573 1.00 96.62 86 SER A CA 1
ATOM 600 C C . SER A 1 86 ? 15.074 14.313 -17.708 1.00 96.62 86 SER A C 1
ATOM 602 O O . SER A 1 86 ? 15.952 13.718 -17.096 1.00 96.62 86 SER A O 1
ATOM 604 N N . LEU A 1 87 ? 14.233 13.697 -18.543 1.00 94.31 87 LEU A N 1
ATOM 605 C CA . LEU A 1 87 ? 14.209 12.239 -18.750 1.00 94.31 87 LEU A CA 1
ATOM 606 C C . LEU A 1 87 ? 15.479 11.677 -19.408 1.00 94.31 87 LEU A C 1
ATOM 608 O O . LEU A 1 87 ? 15.743 10.488 -19.303 1.00 94.31 87 LEU A O 1
ATOM 612 N N . SER A 1 88 ? 16.256 12.518 -20.087 1.00 95.81 88 SER A N 1
ATOM 613 C CA . SER A 1 88 ? 17.542 12.154 -20.680 1.00 95.81 88 SER A CA 1
ATOM 614 C C . SER A 1 88 ? 18.390 13.408 -20.852 1.00 95.81 88 SER A C 1
ATOM 616 O O . SER A 1 88 ? 17.874 14.434 -21.295 1.00 95.81 88 SER A O 1
ATOM 618 N N . VAL A 1 89 ? 19.671 13.356 -20.484 1.00 97.56 89 VAL A N 1
ATOM 619 C CA . VAL A 1 89 ? 20.667 14.396 -20.786 1.00 97.56 89 VAL A CA 1
ATOM 620 C C . VAL A 1 89 ? 21.428 14.016 -22.057 1.00 97.56 89 VAL A C 1
ATOM 622 O O . VAL A 1 89 ? 22.571 13.568 -22.023 1.00 97.56 89 VAL A O 1
ATOM 625 N N . ASP A 1 90 ? 20.759 14.161 -23.199 1.00 96.25 90 ASP A N 1
ATOM 626 C CA . ASP A 1 90 ? 21.249 13.808 -24.542 1.00 96.25 90 ASP A CA 1
ATOM 627 C C . ASP A 1 90 ? 21.927 14.972 -25.288 1.00 96.25 90 ASP A C 1
ATOM 629 O O . ASP A 1 90 ? 22.301 14.852 -26.455 1.00 96.25 90 ASP A O 1
ATOM 633 N N . TRP A 1 91 ? 22.110 16.108 -24.613 1.00 98.19 91 TRP A N 1
ATOM 634 C CA . TRP A 1 91 ? 22.749 17.295 -25.169 1.00 98.19 91 TRP A CA 1
ATOM 635 C C . TRP A 1 91 ? 24.131 17.530 -24.569 1.00 98.19 91 TRP A C 1
ATOM 637 O O . TRP A 1 91 ? 24.422 17.142 -23.438 1.00 98.19 91 TRP A O 1
ATOM 647 N N . THR A 1 92 ? 24.956 18.256 -25.318 1.00 98.00 92 THR A N 1
ATOM 648 C CA . THR A 1 92 ? 26.198 18.854 -24.822 1.00 98.00 92 THR A CA 1
ATOM 649 C C . THR A 1 92 ? 26.024 20.353 -24.615 1.00 98.00 92 THR A C 1
ATOM 651 O O . THR A 1 92 ? 25.354 21.006 -25.419 1.00 98.00 92 THR A O 1
ATOM 654 N N . GLY A 1 93 ? 26.667 20.923 -23.596 1.00 97.44 93 GLY A N 1
ATOM 655 C CA . GLY A 1 93 ? 26.576 22.356 -23.305 1.00 97.44 93 GLY A CA 1
ATOM 656 C C . GLY A 1 93 ? 25.410 22.714 -22.382 1.00 97.44 93 GLY A C 1
ATOM 657 O O . GLY A 1 93 ? 24.698 21.845 -21.878 1.00 97.44 93 GLY A O 1
ATOM 658 N N . TRP A 1 94 ? 25.228 24.010 -22.130 1.00 97.94 94 TRP A N 1
ATOM 659 C CA . TRP A 1 94 ? 24.256 24.513 -21.158 1.00 97.94 94 TRP A CA 1
ATOM 660 C C . TRP A 1 94 ? 22.815 24.476 -21.675 1.00 97.94 94 TRP A C 1
ATOM 662 O O . TRP A 1 94 ? 22.498 25.054 -22.714 1.00 97.94 94 TRP A O 1
ATOM 672 N N . ARG A 1 95 ? 21.922 23.870 -20.891 1.00 98.19 95 ARG A N 1
ATOM 673 C CA . ARG A 1 95 ? 20.468 23.903 -21.079 1.00 98.19 95 ARG A CA 1
ATOM 674 C C . ARG A 1 95 ? 19.787 24.140 -19.735 1.00 98.19 95 ARG A C 1
ATOM 676 O O . ARG A 1 95 ? 20.200 23.565 -18.730 1.00 98.19 95 ARG A O 1
ATOM 683 N N . TYR A 1 96 ? 18.747 24.967 -19.727 1.00 97.00 96 TYR A N 1
ATOM 684 C CA . TYR A 1 96 ? 17.866 25.090 -18.571 1.00 97.00 96 TYR A CA 1
ATOM 685 C C . TYR A 1 96 ? 16.854 23.962 -18.591 1.00 97.00 96 TYR A C 1
ATOM 687 O O . TYR A 1 96 ? 16.173 23.760 -19.600 1.00 97.00 96 TYR A O 1
ATOM 695 N N . VAL A 1 97 ? 16.758 23.241 -17.486 1.00 97.50 97 VAL A N 1
ATOM 696 C CA . VAL A 1 97 ? 15.751 22.204 -17.293 1.00 97.50 97 VAL A CA 1
ATOM 697 C C . VAL A 1 97 ? 14.872 22.585 -16.120 1.00 97.50 97 VAL A C 1
ATOM 699 O O . VAL A 1 97 ? 15.328 23.228 -15.176 1.00 97.50 97 VAL A O 1
ATOM 702 N N . THR A 1 98 ? 13.605 22.195 -16.184 1.00 95.75 98 THR A N 1
ATOM 703 C CA . THR A 1 98 ? 12.629 22.519 -15.146 1.00 95.75 98 THR A CA 1
ATOM 704 C C . THR A 1 98 ? 11.770 21.312 -14.841 1.00 95.75 98 THR A C 1
ATOM 706 O O . THR A 1 98 ? 11.342 20.624 -15.764 1.00 95.75 98 THR A O 1
ATOM 709 N N . ALA A 1 99 ? 11.442 21.130 -13.569 1.00 94.88 99 ALA A N 1
ATOM 710 C CA . ALA A 1 99 ? 10.444 20.184 -13.104 1.00 94.88 99 ALA A CA 1
ATOM 711 C C . ALA A 1 99 ? 9.267 20.950 -12.502 1.00 94.88 99 ALA A C 1
ATOM 713 O O . ALA A 1 99 ? 9.473 21.851 -11.687 1.00 94.88 99 ALA A O 1
ATOM 714 N N . ALA A 1 100 ? 8.039 20.589 -12.873 1.00 92.06 100 ALA A N 1
ATOM 715 C CA . ALA A 1 100 ? 6.862 21.081 -12.168 1.00 92.06 100 ALA A CA 1
ATOM 716 C C . ALA A 1 100 ? 6.849 20.519 -10.741 1.00 92.06 100 ALA A C 1
ATOM 718 O O . ALA A 1 100 ? 7.078 19.327 -10.542 1.00 92.06 100 ALA A O 1
ATOM 719 N N . VAL A 1 101 ? 6.571 21.373 -9.759 1.00 90.75 101 VAL A N 1
ATOM 720 C CA . VAL A 1 101 ? 6.264 20.942 -8.396 1.00 90.75 101 VAL A CA 1
ATOM 721 C C . VAL A 1 101 ? 4.808 20.479 -8.396 1.00 90.75 101 VAL A C 1
ATOM 723 O O . VAL A 1 101 ? 3.928 21.280 -8.721 1.00 90.75 101 VAL A O 1
ATOM 726 N N . PRO A 1 102 ? 4.525 19.202 -8.087 1.00 87.38 102 PRO A N 1
ATOM 727 C CA . PRO A 1 102 ? 3.162 18.699 -8.071 1.00 87.38 102 PRO A CA 1
ATOM 728 C C . PRO A 1 102 ? 2.256 19.515 -7.147 1.00 87.38 102 PRO A C 1
ATOM 730 O O . PRO A 1 102 ? 2.624 19.849 -6.019 1.00 87.38 102 PRO A O 1
ATOM 733 N N . ALA A 1 103 ? 1.043 19.802 -7.615 1.00 82.81 103 ALA A N 1
ATOM 734 C CA . ALA A 1 103 ? 0.021 20.405 -6.772 1.00 82.81 103 ALA A CA 1
ATOM 735 C C . ALA A 1 103 ? -0.386 19.431 -5.654 1.00 82.81 103 ALA A C 1
ATOM 737 O O . ALA A 1 103 ? -0.518 18.233 -5.892 1.00 82.81 103 ALA A O 1
ATOM 738 N N . GLY A 1 104 ? -0.618 19.946 -4.444 1.00 79.94 104 GLY A N 1
ATOM 739 C CA . GLY A 1 104 ? -1.057 19.136 -3.302 1.00 79.94 104 GLY A CA 1
ATOM 740 C C . GLY A 1 104 ? 0.066 18.454 -2.516 1.00 79.94 104 GLY A C 1
ATOM 741 O O . GLY A 1 104 ? -0.230 17.633 -1.652 1.00 79.94 104 GLY A O 1
ATOM 742 N N . LEU A 1 105 ? 1.339 18.779 -2.776 1.00 85.69 105 LEU A N 1
ATOM 743 C CA . LEU A 1 105 ? 2.406 18.411 -1.843 1.00 85.69 105 LEU A CA 1
ATOM 744 C C . LEU A 1 105 ? 2.167 19.062 -0.467 1.00 85.69 105 LEU A C 1
ATOM 746 O O . LEU A 1 105 ? 1.752 20.223 -0.427 1.00 85.69 105 LEU A O 1
ATOM 750 N N . PRO A 1 106 ? 2.466 18.364 0.646 1.00 83.75 106 PRO A N 1
ATOM 751 C CA . PRO A 1 106 ? 2.372 18.949 1.981 1.00 83.75 106 PRO A CA 1
ATOM 752 C C . PRO A 1 106 ? 3.261 20.187 2.140 1.00 83.75 106 PRO A C 1
ATOM 754 O O . PRO A 1 106 ? 4.316 20.286 1.507 1.00 83.75 106 PRO A O 1
ATOM 757 N N . ASP A 1 107 ? 2.878 21.097 3.033 1.00 81.56 107 ASP A N 1
ATOM 758 C CA . ASP A 1 107 ? 3.671 22.286 3.349 1.00 81.56 107 ASP A CA 1
ATOM 759 C C . ASP A 1 107 ? 5.068 21.940 3.900 1.00 81.56 107 ASP A C 1
ATOM 761 O O . ASP A 1 107 ? 5.324 20.859 4.440 1.00 81.56 107 ASP A O 1
ATOM 765 N N . GLY A 1 108 ? 5.996 22.895 3.794 1.00 88.38 108 GLY A N 1
ATOM 766 C CA . GLY A 1 108 ? 7.345 22.752 4.353 1.00 88.38 108 GLY A CA 1
ATOM 767 C C . GLY A 1 108 ? 8.270 21.840 3.542 1.00 88.38 108 GLY A C 1
ATOM 768 O O . GLY A 1 108 ? 9.172 21.217 4.109 1.00 88.38 108 GLY A O 1
ATOM 769 N N . GLN A 1 109 ? 8.061 21.758 2.225 1.00 94.62 109 GLN A N 1
ATOM 770 C CA . GLN A 1 109 ? 8.960 21.040 1.324 1.00 94.62 109 GLN A CA 1
ATOM 771 C C . GLN A 1 109 ? 10.394 21.581 1.411 1.00 94.62 109 GLN A C 1
ATOM 773 O O . GLN A 1 109 ? 10.636 22.789 1.442 1.00 94.62 109 GLN A O 1
ATOM 778 N N . ARG A 1 110 ? 11.366 20.671 1.392 1.00 96.25 110 ARG A N 1
ATOM 779 C CA . ARG A 1 110 ? 12.794 20.979 1.233 1.00 96.25 110 ARG A CA 1
ATOM 780 C C . ARG A 1 110 ? 13.388 20.152 0.105 1.00 96.25 110 ARG A C 1
ATOM 782 O O . ARG A 1 110 ? 13.100 18.962 0.006 1.00 96.25 110 ARG A O 1
ATOM 789 N N . LEU A 1 111 ? 14.252 20.748 -0.706 1.00 96.50 111 LEU A N 1
ATOM 790 C CA . LEU A 1 111 ? 15.073 20.018 -1.660 1.00 96.50 111 LEU A CA 1
ATOM 791 C C . LEU A 1 111 ? 16.142 19.243 -0.882 1.00 96.50 111 LEU A C 1
ATOM 793 O O . LEU A 1 111 ? 17.035 19.827 -0.262 1.00 96.50 111 LEU A O 1
ATOM 797 N N . ALA A 1 112 ? 16.018 17.918 -0.901 1.00 95.69 112 ALA A N 1
ATOM 798 C CA . ALA A 1 112 ? 16.920 17.006 -0.213 1.00 95.69 112 ALA A CA 1
ATOM 799 C C . ALA A 1 112 ? 18.135 16.650 -1.074 1.00 95.69 112 ALA A C 1
ATOM 801 O O . ALA A 1 112 ? 19.231 16.509 -0.542 1.00 95.69 112 ALA A O 1
ATOM 802 N N . ARG A 1 113 ? 17.949 16.484 -2.388 1.00 95.56 113 ARG A N 1
ATOM 803 C CA . ARG A 1 113 ? 19.018 16.169 -3.350 1.00 95.56 113 ARG A CA 1
ATOM 804 C C . ARG A 1 113 ? 18.526 16.295 -4.786 1.00 95.56 113 ARG A C 1
ATOM 806 O O . ARG A 1 113 ? 17.327 16.237 -5.038 1.00 95.56 113 ARG A O 1
ATOM 813 N N . PHE A 1 114 ? 19.457 16.376 -5.724 1.00 96.00 114 PHE A N 1
ATOM 814 C CA . PHE A 1 114 ? 19.211 16.086 -7.136 1.00 96.00 114 PHE A CA 1
ATOM 815 C C . PHE A 1 114 ? 20.285 15.126 -7.646 1.00 96.00 114 PHE A C 1
ATOM 817 O O . PHE A 1 114 ? 21.360 15.020 -7.051 1.00 96.00 114 PHE A O 1
ATOM 824 N N . TYR A 1 115 ? 19.972 14.337 -8.668 1.00 96.94 115 TYR A N 1
ATOM 825 C CA . TYR A 1 115 ? 20.799 13.191 -9.028 1.00 96.94 115 TYR A CA 1
ATOM 826 C C . TYR A 1 115 ? 20.619 12.749 -10.472 1.00 96.94 115 TYR A C 1
ATOM 828 O O . TYR A 1 115 ? 19.539 12.886 -11.046 1.00 96.94 115 TYR A O 1
ATOM 836 N N . ALA A 1 116 ? 21.699 12.204 -11.025 1.00 97.69 116 ALA A N 1
ATOM 837 C CA . ALA A 1 116 ? 21.706 11.502 -12.300 1.00 97.69 116 ALA A CA 1
ATOM 838 C C . ALA A 1 116 ? 21.465 10.011 -12.043 1.00 97.69 116 ALA A C 1
ATOM 840 O O . ALA A 1 116 ? 22.091 9.436 -11.148 1.00 97.69 116 ALA A O 1
ATOM 841 N N . VAL A 1 117 ? 20.566 9.394 -12.806 1.00 97.12 117 VAL A N 1
ATOM 842 C CA . VAL A 1 117 ? 20.218 7.975 -12.705 1.00 97.12 117 VAL A CA 1
ATOM 843 C C . VAL A 1 117 ? 20.151 7.329 -14.087 1.00 97.12 117 VAL A C 1
ATOM 845 O O . VAL A 1 117 ? 19.822 7.979 -15.075 1.00 97.12 117 VAL A O 1
ATOM 848 N N . GLU A 1 118 ? 20.481 6.045 -14.146 1.00 95.56 118 GLU A N 1
ATOM 849 C CA . GLU A 1 118 ? 20.349 5.190 -15.323 1.00 95.56 118 GLU A CA 1
ATOM 850 C C . GLU A 1 118 ? 19.718 3.871 -14.870 1.00 95.56 118 GLU A C 1
ATOM 852 O O . GLU A 1 118 ? 20.247 3.200 -13.979 1.00 95.56 118 GLU A O 1
ATOM 857 N N . ASN A 1 119 ? 18.577 3.516 -15.454 1.00 87.44 119 ASN A N 1
ATOM 858 C CA . ASN A 1 119 ? 17.771 2.345 -15.108 1.00 87.44 119 ASN A CA 1
ATOM 859 C C . ASN A 1 119 ? 17.663 1.320 -16.249 1.00 87.44 119 ASN A C 1
ATOM 861 O O . ASN A 1 119 ? 17.083 0.257 -16.050 1.00 87.44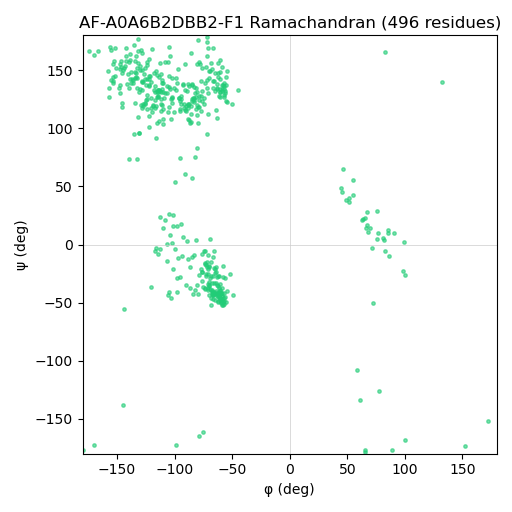 119 ASN A O 1
ATOM 865 N N . VAL A 1 120 ? 18.228 1.597 -17.427 1.00 86.00 120 VAL A N 1
ATOM 866 C CA . VAL A 1 120 ? 18.328 0.649 -18.537 1.00 86.00 120 VAL A CA 1
ATOM 867 C C . VAL A 1 120 ? 19.533 -0.264 -18.291 1.00 86.00 120 VAL A C 1
ATOM 869 O O . VAL A 1 120 ? 20.663 0.223 -18.259 1.00 86.00 120 VAL A O 1
ATOM 872 N N . PRO A 1 121 ? 19.344 -1.583 -18.107 1.00 79.94 121 PRO A N 1
ATOM 873 C CA . PRO A 1 121 ? 20.420 -2.519 -17.764 1.00 79.94 121 PRO A CA 1
ATOM 874 C C . PRO A 1 121 ? 21.679 -2.424 -18.634 1.00 79.94 121 PRO A C 1
ATOM 876 O O . PRO A 1 121 ? 22.796 -2.424 -18.112 1.00 79.94 121 PRO A O 1
ATOM 879 N N . ASP A 1 122 ? 21.490 -2.298 -19.947 1.00 86.88 122 ASP A N 1
ATOM 880 C CA . ASP A 1 122 ? 22.572 -2.340 -20.935 1.00 86.88 122 ASP A CA 1
ATOM 881 C C . ASP A 1 122 ? 23.283 -0.988 -21.119 1.00 86.88 122 ASP A C 1
ATOM 883 O O . ASP A 1 122 ? 24.324 -0.920 -21.773 1.00 86.88 122 ASP A O 1
ATOM 887 N N . GLN A 1 123 ? 22.755 0.090 -20.530 1.00 91.31 123 GLN A N 1
ATOM 888 C CA . GLN A 1 123 ? 23.373 1.412 -20.576 1.00 91.31 123 GLN A CA 1
ATOM 889 C C . GLN A 1 123 ? 24.360 1.565 -19.417 1.00 91.31 123 GLN A C 1
ATOM 891 O O . GLN A 1 123 ? 23.987 1.665 -18.248 1.00 91.31 123 GLN A O 1
ATOM 896 N N . GLN A 1 124 ? 25.647 1.550 -19.759 1.00 94.31 124 GLN A N 1
ATOM 897 C CA . GLN A 1 124 ? 26.762 1.568 -18.815 1.00 94.31 124 GLN A CA 1
ATOM 898 C C . GLN A 1 124 ? 27.760 2.632 -19.270 1.00 94.31 124 GLN A C 1
ATOM 900 O O . GLN A 1 124 ? 28.429 2.468 -20.292 1.00 94.31 124 GLN A O 1
ATOM 905 N N . TYR A 1 125 ? 27.865 3.735 -18.534 1.00 97.25 125 TYR A N 1
ATOM 906 C CA . TYR A 1 125 ? 28.724 4.846 -18.934 1.00 97.25 125 TYR A CA 1
ATOM 907 C C . TYR A 1 125 ? 29.182 5.708 -17.758 1.00 97.25 125 TYR A C 1
ATOM 909 O O . TYR A 1 125 ? 28.697 5.628 -16.627 1.00 97.25 125 TYR A O 1
ATOM 917 N N . GLU A 1 126 ? 30.156 6.552 -18.066 1.00 98.00 126 GLU A N 1
ATOM 918 C CA . GLU A 1 126 ? 30.720 7.557 -17.176 1.00 98.00 126 GLU A CA 1
ATOM 919 C C . GLU A 1 126 ? 30.632 8.911 -17.865 1.00 98.00 126 GLU A C 1
ATOM 921 O O . GLU A 1 126 ? 30.643 8.997 -19.102 1.00 98.00 126 GLU A O 1
ATOM 926 N N . GLY A 1 127 ? 30.544 9.965 -17.068 1.00 97.44 127 GLY A N 1
ATOM 927 C CA . GLY A 1 127 ? 30.358 11.302 -17.593 1.00 97.44 127 GLY A CA 1
ATOM 928 C C . GLY A 1 127 ? 30.518 12.380 -16.539 1.00 97.44 127 GLY A C 1
ATOM 929 O O . GLY A 1 127 ? 30.944 12.131 -15.407 1.00 97.44 127 GLY A O 1
ATOM 930 N N . ARG A 1 128 ? 30.200 13.604 -16.950 1.00 98.31 128 ARG A N 1
ATOM 931 C CA . ARG A 1 128 ? 30.337 14.798 -16.126 1.00 98.31 128 ARG A CA 1
ATOM 932 C C . ARG A 1 128 ? 29.228 15.779 -16.453 1.00 98.31 128 ARG A C 1
ATOM 934 O O . ARG A 1 128 ? 29.187 16.326 -17.549 1.00 98.31 128 ARG A O 1
ATOM 941 N N . LEU A 1 129 ? 28.401 16.075 -15.460 1.00 98.44 129 LEU A N 1
ATOM 942 C CA . LEU A 1 129 ? 27.437 17.171 -15.527 1.00 98.44 129 LEU A CA 1
ATOM 943 C C . LEU A 1 129 ? 27.965 18.358 -14.729 1.00 98.44 129 LEU A C 1
ATOM 945 O O . LEU A 1 129 ? 28.578 18.170 -13.677 1.00 98.44 129 LEU A O 1
ATOM 949 N N . VAL A 1 130 ? 27.721 19.578 -15.204 1.00 98.25 130 VAL A N 1
ATOM 950 C CA . VAL A 1 130 ? 27.960 20.794 -14.409 1.00 98.25 130 VAL A CA 1
ATOM 951 C C . VAL A 1 130 ? 26.640 21.503 -14.181 1.00 98.25 130 VAL A C 1
ATOM 953 O O . VAL A 1 130 ? 25.876 21.709 -15.117 1.00 98.25 130 VAL A O 1
ATOM 956 N N . PHE A 1 131 ? 26.379 21.862 -12.933 1.00 97.56 131 PHE A N 1
ATOM 957 C CA . PHE A 1 131 ? 25.143 22.487 -12.497 1.00 97.56 131 PHE A CA 1
ATOM 958 C C . PHE A 1 131 ? 25.388 23.933 -12.098 1.00 97.56 131 PHE A C 1
ATOM 960 O O . PHE A 1 131 ? 26.408 24.241 -11.476 1.00 97.56 131 PHE A O 1
ATOM 967 N N . ASP A 1 132 ? 24.442 24.799 -12.433 1.00 96.75 132 ASP A N 1
ATOM 968 C CA . ASP A 1 132 ? 24.459 26.209 -12.062 1.00 96.75 132 ASP A CA 1
ATOM 969 C C . ASP A 1 132 ? 23.026 26.716 -11.835 1.00 96.75 132 ASP A C 1
ATOM 971 O O . ASP A 1 132 ? 22.069 26.114 -12.328 1.00 96.75 132 ASP A O 1
ATOM 975 N N . ASP A 1 133 ? 22.896 27.807 -11.079 1.00 93.81 133 ASP A N 1
ATOM 976 C CA . ASP A 1 133 ? 21.668 28.597 -10.915 1.00 93.81 133 ASP A CA 1
ATOM 977 C C . ASP A 1 133 ? 20.399 27.753 -10.646 1.00 93.81 133 ASP A C 1
ATOM 979 O O . ASP A 1 133 ? 19.466 27.678 -11.449 1.00 93.81 133 ASP A O 1
ATOM 983 N N . LEU A 1 134 ? 20.384 27.073 -9.490 1.00 94.75 134 LEU A N 1
ATOM 984 C CA . LEU A 1 134 ? 19.189 26.408 -8.964 1.00 94.75 134 LEU A CA 1
ATOM 985 C C . LEU A 1 134 ? 18.118 27.463 -8.651 1.00 94.75 134 LEU A C 1
ATOM 987 O O . LEU A 1 134 ? 18.285 28.280 -7.745 1.00 94.75 134 LEU A O 1
ATOM 991 N N . THR A 1 135 ? 16.994 27.401 -9.358 1.00 94.62 135 THR A N 1
ATOM 992 C CA . THR A 1 135 ? 15.900 28.369 -9.253 1.00 94.62 135 THR A CA 1
ATOM 993 C C . THR A 1 135 ? 14.629 27.724 -8.702 1.00 94.62 135 THR A C 1
ATOM 995 O O . THR A 1 135 ? 14.296 26.586 -9.033 1.00 94.62 135 THR A O 1
ATOM 998 N N . PHE A 1 136 ? 13.860 28.490 -7.928 1.00 94.38 136 PHE A N 1
ATOM 999 C CA . PHE A 1 136 ? 12.473 28.176 -7.590 1.00 94.38 136 PHE A CA 1
ATOM 1000 C C . PHE A 1 136 ? 11.551 29.195 -8.263 1.00 94.38 136 PHE A C 1
ATOM 1002 O O . PHE A 1 136 ? 11.591 30.380 -7.937 1.00 94.38 136 PHE A O 1
ATOM 1009 N N . GLU A 1 137 ? 10.711 28.748 -9.194 1.00 90.88 137 GLU A N 1
ATOM 1010 C CA . GLU A 1 137 ? 9.700 29.599 -9.824 1.00 90.88 137 GLU A CA 1
ATOM 1011 C C . GLU A 1 137 ? 8.447 29.609 -8.946 1.00 90.88 137 GLU A C 1
ATOM 1013 O O . GLU A 1 137 ? 7.780 28.584 -8.794 1.00 90.88 137 GLU A O 1
ATOM 1018 N N . VAL A 1 138 ? 8.131 30.756 -8.347 1.00 87.19 138 VAL A N 1
ATOM 1019 C CA . VAL A 1 138 ? 7.011 30.924 -7.410 1.00 87.19 138 VAL A CA 1
ATOM 1020 C C . VAL A 1 138 ? 5.895 31.707 -8.089 1.00 87.19 138 VAL A C 1
ATOM 1022 O O . VAL A 1 138 ? 6.135 32.777 -8.645 1.00 87.19 138 VAL A O 1
ATOM 1025 N N . ALA A 1 139 ? 4.668 31.195 -8.017 1.00 69.62 139 ALA A N 1
ATOM 1026 C CA . ALA A 1 139 ? 3.483 31.972 -8.359 1.00 69.62 139 ALA A CA 1
ATOM 1027 C C . ALA A 1 139 ? 2.838 32.504 -7.069 1.00 69.62 139 ALA A C 1
ATOM 1029 O O . ALA A 1 139 ? 2.814 31.785 -6.068 1.00 69.62 139 ALA A O 1
ATOM 1030 N N . PRO A 1 140 ? 2.285 33.730 -7.058 1.00 56.88 140 PRO A N 1
ATOM 1031 C CA . PRO A 1 140 ? 1.437 34.171 -5.960 1.00 56.88 140 PRO A CA 1
ATOM 1032 C C . PRO A 1 140 ? 0.189 33.281 -5.915 1.00 56.88 140 PRO A C 1
ATOM 1034 O O . PRO A 1 140 ? -0.665 33.335 -6.799 1.00 56.88 140 PRO A O 1
ATOM 1037 N N . THR A 1 141 ? 0.097 32.425 -4.902 1.00 54.84 141 THR A N 1
ATOM 1038 C CA . THR A 1 141 ? -1.030 31.508 -4.722 1.00 54.84 141 THR A CA 1
ATOM 1039 C C . THR A 1 141 ? -2.096 32.128 -3.828 1.00 54.84 141 THR A C 1
ATOM 1041 O O . THR A 1 141 ? -1.790 32.665 -2.765 1.00 54.84 141 THR A O 1
ATOM 1044 N N . THR A 1 142 ? -3.360 31.971 -4.215 1.00 47.03 142 THR A N 1
ATOM 1045 C CA . THR A 1 142 ? -4.473 31.941 -3.260 1.00 47.03 142 THR A CA 1
ATOM 1046 C C . THR A 1 142 ? -4.697 30.476 -2.899 1.00 47.03 142 THR A C 1
ATOM 1048 O O . THR A 1 142 ? -4.887 29.643 -3.783 1.00 47.03 142 THR A O 1
ATOM 1051 N N . SER A 1 143 ? -4.588 30.125 -1.618 1.00 49.53 143 SER A N 1
ATOM 1052 C CA . SER A 1 143 ? -4.876 28.767 -1.166 1.00 49.53 143 SER A CA 1
ATOM 1053 C C . SER A 1 143 ? -6.386 28.612 -1.022 1.00 49.53 143 SER A C 1
ATOM 1055 O O . SER A 1 143 ? -7.013 29.209 -0.149 1.00 49.53 143 SER A O 1
ATOM 1057 N N . VAL A 1 144 ? -6.985 27.805 -1.892 1.00 48.19 144 VAL A N 1
ATOM 1058 C CA . VAL A 1 144 ? -8.257 27.159 -1.575 1.00 48.19 144 VAL A CA 1
ATOM 1059 C C . VAL A 1 144 ? -7.869 25.836 -0.923 1.00 48.19 144 VAL A C 1
ATOM 1061 O O . VAL A 1 144 ? -7.221 25.029 -1.593 1.00 48.19 144 VAL A O 1
ATOM 1064 N N . PRO A 1 145 ? -8.166 25.612 0.369 1.00 48.16 145 PRO A N 1
ATOM 1065 C CA . PRO A 1 145 ? -7.988 24.297 0.965 1.00 48.16 145 PRO A CA 1
ATOM 1066 C C . PRO A 1 145 ? -8.749 23.286 0.108 1.00 48.16 145 PRO A C 1
ATOM 1068 O O . PRO A 1 145 ? -9.939 23.472 -0.141 1.00 48.16 145 PRO A O 1
ATOM 1071 N N . ALA A 1 146 ? -8.061 22.265 -0.399 1.00 54.97 146 ALA A N 1
ATOM 1072 C CA . ALA A 1 146 ? -8.750 21.159 -1.040 1.00 54.97 146 ALA A CA 1
ATOM 1073 C C . ALA A 1 146 ? -9.631 20.482 0.015 1.00 54.97 146 ALA A C 1
ATOM 1075 O O . ALA A 1 146 ? -9.172 20.254 1.139 1.00 54.97 146 ALA A O 1
ATOM 1076 N N . ASP A 1 147 ? -10.877 20.170 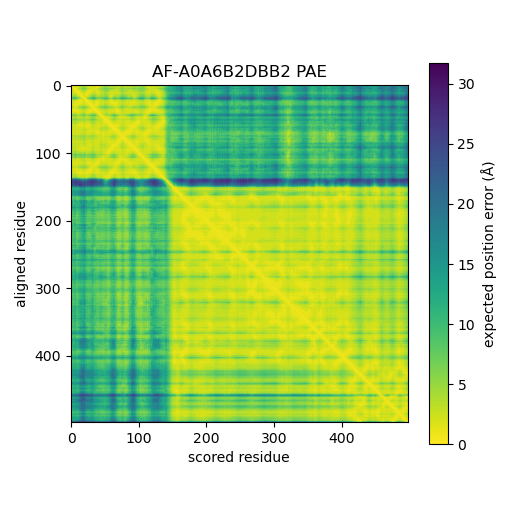-0.338 1.00 49.19 147 ASP A N 1
ATOM 1077 C CA . ASP A 1 147 ? -11.703 19.336 0.527 1.00 49.19 147 ASP A CA 1
ATOM 1078 C C . ASP A 1 147 ? -10.963 18.011 0.769 1.00 49.19 147 ASP A C 1
ATOM 1080 O O . ASP A 1 147 ? -10.428 17.428 -0.186 1.00 49.19 147 ASP A O 1
ATOM 1084 N N . PRO A 1 148 ? -10.893 17.526 2.022 1.00 59.81 148 PRO A N 1
ATOM 1085 C CA . PRO A 1 148 ? -10.289 16.234 2.297 1.00 59.81 148 PRO A CA 1
ATOM 1086 C C . PRO A 1 148 ? -11.002 15.170 1.462 1.00 59.81 148 PRO A C 1
ATOM 1088 O O . PRO A 1 148 ? -12.234 15.134 1.397 1.00 59.81 148 PRO A O 1
ATOM 1091 N N . ALA A 1 149 ? -10.220 14.319 0.794 1.00 64.31 149 ALA A N 1
ATOM 1092 C CA . ALA A 1 149 ? -10.778 13.262 -0.033 1.00 64.31 149 ALA A CA 1
ATOM 1093 C C . ALA A 1 149 ? -11.712 12.391 0.827 1.00 64.31 149 ALA A C 1
ATOM 1095 O O . ALA A 1 149 ? -11.318 11.973 1.920 1.00 64.31 149 ALA A O 1
ATOM 1096 N N . PRO A 1 150 ? -12.948 12.122 0.375 1.00 73.31 150 PRO A N 1
ATOM 1097 C CA . PRO A 1 150 ? -13.877 11.321 1.151 1.00 73.31 150 PRO A CA 1
ATOM 1098 C C . PRO A 1 150 ? -13.295 9.924 1.375 1.00 73.31 150 PRO A C 1
ATOM 1100 O O . PRO A 1 150 ? -12.791 9.291 0.446 1.00 73.31 150 PRO A O 1
ATOM 1103 N N . HIS A 1 151 ? -13.376 9.443 2.615 1.00 88.25 151 HIS A N 1
ATOM 1104 C CA . HIS A 1 151 ? -12.968 8.086 2.959 1.00 88.25 151 HIS A CA 1
ATOM 1105 C C . HIS A 1 151 ? -13.873 7.078 2.253 1.00 88.25 151 HIS A C 1
ATOM 1107 O O . HIS A 1 151 ? -15.101 7.188 2.312 1.00 88.25 151 HIS A O 1
ATOM 1113 N N . ASP A 1 152 ? -13.276 6.077 1.610 1.00 92.62 152 ASP A N 1
ATOM 1114 C CA . ASP A 1 152 ? -14.064 5.042 0.959 1.00 92.62 152 ASP A CA 1
ATOM 1115 C C . ASP A 1 152 ? -14.669 4.088 2.010 1.00 92.62 152 ASP A C 1
ATOM 1117 O O . ASP A 1 152 ? -13.932 3.515 2.818 1.00 92.62 152 ASP A O 1
ATOM 1121 N N . PRO A 1 153 ? -15.998 3.871 2.009 1.00 91.81 153 PRO A N 1
ATOM 1122 C CA . PRO A 1 153 ? -16.675 3.073 3.031 1.00 91.81 153 PRO A CA 1
ATOM 1123 C C . PRO A 1 153 ? -16.392 1.561 2.944 1.00 91.81 153 PRO A C 1
ATOM 1125 O O . PRO A 1 153 ? -16.786 0.813 3.845 1.00 91.81 153 PRO A O 1
ATOM 1128 N N . ALA A 1 154 ? -15.730 1.082 1.883 1.00 95.81 154 ALA A N 1
ATOM 1129 C CA . ALA A 1 154 ? -15.239 -0.291 1.835 1.00 95.81 154 ALA A CA 1
ATOM 1130 C C . ALA A 1 154 ? -14.058 -0.512 2.791 1.00 95.81 154 ALA A C 1
ATOM 1132 O O . ALA A 1 154 ? -13.835 -1.656 3.191 1.00 95.81 154 ALA A O 1
ATOM 1133 N N . LEU A 1 155 ? -13.340 0.539 3.210 1.00 96.56 155 LEU A N 1
ATOM 1134 C CA . LEU A 1 155 ? -12.328 0.411 4.252 1.00 96.56 155 LEU A CA 1
ATOM 1135 C C . LEU A 1 155 ? -12.984 0.375 5.634 1.00 96.56 155 LEU A C 1
ATOM 1137 O O . LEU A 1 155 ? -13.730 1.272 6.023 1.00 96.56 155 LEU A O 1
ATOM 1141 N N . VAL A 1 156 ? -12.695 -0.676 6.391 1.00 95.06 156 VAL A N 1
ATOM 1142 C CA . VAL A 1 156 ? -13.157 -0.822 7.769 1.00 95.06 156 VAL A CA 1
ATOM 1143 C C . VAL A 1 156 ? -12.351 0.111 8.664 1.00 95.06 156 VAL A C 1
ATOM 1145 O O . VAL A 1 156 ? -11.135 -0.013 8.747 1.00 95.06 156 VAL A O 1
ATOM 1148 N N . THR A 1 157 ? -13.016 1.032 9.351 1.00 91.56 157 THR A N 1
ATOM 1149 C CA . THR A 1 157 ? -12.412 1.867 10.408 1.00 91.56 157 THR A CA 1
ATOM 1150 C C . THR A 1 157 ? -12.863 1.454 11.809 1.00 91.56 157 THR A C 1
ATOM 1152 O O . THR A 1 157 ? -12.237 1.847 12.790 1.00 91.56 157 THR A O 1
ATOM 1155 N N . ASP A 1 158 ? -13.922 0.644 11.882 1.00 92.38 158 ASP A N 1
ATOM 1156 C CA . ASP A 1 158 ? -14.437 0.020 13.094 1.00 92.38 158 ASP A CA 1
ATOM 1157 C C . ASP A 1 158 ? -15.050 -1.353 12.787 1.00 92.38 158 ASP A C 1
ATOM 1159 O O . ASP A 1 158 ? -15.872 -1.497 11.871 1.00 92.38 158 ASP A O 1
ATOM 1163 N N . GLY A 1 159 ? -14.638 -2.350 13.560 1.00 92.00 159 GLY A N 1
ATOM 1164 C CA . GLY A 1 159 ? -15.065 -3.735 13.468 1.00 92.00 159 GLY A CA 1
ATOM 1165 C C . GLY A 1 159 ? -14.082 -4.643 12.733 1.00 92.00 159 GLY A C 1
ATOM 1166 O O . GLY A 1 159 ? -12.936 -4.302 12.442 1.00 92.00 159 GLY A O 1
ATOM 1167 N N . VAL A 1 160 ? -14.559 -5.850 12.430 1.00 93.25 160 VAL A N 1
ATOM 1168 C CA . VAL A 1 160 ? -13.778 -6.910 11.782 1.00 93.25 160 VAL A CA 1
ATOM 1169 C C . VAL A 1 160 ? -14.558 -7.549 10.635 1.00 93.25 160 VAL A C 1
ATOM 1171 O O . VAL A 1 160 ? -15.783 -7.687 10.676 1.00 93.25 160 VAL A O 1
ATOM 1174 N N . LEU A 1 161 ? -13.844 -7.978 9.602 1.00 93.50 161 LEU A N 1
ATOM 1175 C CA . LEU A 1 161 ? -14.372 -8.670 8.438 1.00 93.50 161 LEU A CA 1
ATOM 1176 C C . LEU A 1 161 ? -14.533 -10.156 8.735 1.00 93.50 161 LEU A C 1
ATOM 1178 O O . LEU A 1 161 ? -13.585 -10.872 9.070 1.00 93.50 161 LEU A O 1
ATOM 1182 N N . THR A 1 162 ? -15.759 -10.630 8.539 1.00 91.44 162 THR A N 1
ATOM 1183 C CA . THR A 1 162 ? -16.145 -12.035 8.679 1.00 91.44 162 THR A CA 1
ATOM 1184 C C . THR A 1 162 ? -16.950 -12.484 7.459 1.00 91.44 162 THR A C 1
ATOM 1186 O O . THR A 1 162 ? -17.548 -11.664 6.757 1.00 91.44 162 THR A O 1
ATOM 1189 N N . GLY A 1 163 ? -16.948 -13.791 7.186 1.00 93.12 163 GLY A N 1
ATOM 1190 C CA . GLY A 1 163 ? -17.610 -14.363 6.009 1.00 93.12 163 GLY A CA 1
ATOM 1191 C C . GLY A 1 163 ? -16.983 -13.936 4.675 1.00 93.12 163 GLY A C 1
ATOM 1192 O O . GLY A 1 163 ? -16.001 -13.192 4.644 1.00 93.12 163 GLY A O 1
ATOM 1193 N N . GLY A 1 164 ? -17.573 -14.406 3.574 1.00 96.56 164 GLY A N 1
ATOM 1194 C CA . GLY A 1 164 ? -17.044 -14.201 2.222 1.00 96.56 164 GLY A CA 1
ATOM 1195 C C . GLY A 1 164 ? -15.696 -14.882 1.973 1.00 96.56 164 GLY A C 1
ATOM 1196 O O . GLY A 1 164 ? -15.164 -15.572 2.839 1.00 96.56 164 GLY A O 1
ATOM 1197 N N . LEU A 1 165 ? -15.147 -14.662 0.777 1.00 98.56 165 LEU A N 1
ATOM 1198 C CA . LEU A 1 165 ? -13.747 -14.954 0.482 1.00 98.56 165 LEU A CA 1
ATOM 1199 C C . LEU A 1 165 ? -12.862 -13.940 1.212 1.00 98.56 165 LEU A C 1
ATOM 1201 O O . LEU A 1 165 ? -13.071 -12.736 1.062 1.00 98.56 165 LEU A O 1
ATOM 1205 N N . ARG A 1 166 ? -11.849 -14.411 1.937 1.00 98.75 166 ARG A N 1
ATOM 1206 C CA . ARG A 1 166 ? -10.875 -13.586 2.660 1.00 98.75 166 ARG A CA 1
ATOM 1207 C C . ARG A 1 166 ? -9.479 -13.781 2.077 1.00 98.75 166 ARG A C 1
ATOM 1209 O O . ARG A 1 166 ? -8.937 -14.881 2.127 1.00 98.75 166 ARG A O 1
ATOM 1216 N N . VAL A 1 167 ? -8.878 -12.711 1.565 1.00 98.88 167 VAL A N 1
ATOM 1217 C CA . VAL A 1 167 ? -7.530 -12.726 0.978 1.00 98.88 167 VAL A CA 1
ATOM 1218 C C . VAL A 1 167 ? -6.630 -11.788 1.769 1.00 98.88 167 VAL A C 1
ATOM 1220 O O . VAL A 1 167 ? -6.909 -10.595 1.851 1.00 98.88 167 VAL A O 1
ATOM 1223 N N . ALA A 1 168 ? -5.553 -12.304 2.354 1.00 98.88 168 ALA A N 1
ATOM 1224 C CA . ALA A 1 168 ? -4.529 -11.459 2.960 1.00 98.88 168 ALA A CA 1
ATOM 1225 C C . ALA A 1 168 ? -3.527 -11.018 1.887 1.00 98.88 168 ALA A C 1
ATOM 1227 O O . ALA A 1 168 ? -2.939 -11.858 1.214 1.00 98.88 168 ALA A O 1
ATOM 1228 N N . VAL A 1 169 ? -3.344 -9.712 1.723 1.00 98.88 169 VAL A N 1
ATOM 1229 C CA . VAL A 1 169 ? -2.475 -9.090 0.722 1.00 98.88 169 VAL A CA 1
ATOM 1230 C C . VAL A 1 169 ? -1.217 -8.571 1.409 1.00 98.88 169 VAL A C 1
ATOM 1232 O O . VAL A 1 169 ? -1.294 -7.706 2.282 1.00 98.88 169 VAL A O 1
ATOM 1235 N N . VAL A 1 170 ? -0.068 -9.106 1.007 1.00 98.81 170 VAL A N 1
ATOM 1236 C CA . VAL A 1 170 ? 1.270 -8.758 1.507 1.00 98.81 170 VAL A CA 1
ATOM 1237 C C . VAL A 1 170 ? 2.107 -8.311 0.311 1.00 98.81 170 VAL A C 1
ATOM 1239 O O . VAL A 1 170 ? 2.048 -8.945 -0.738 1.00 98.81 170 VAL A O 1
ATOM 1242 N N . SER A 1 171 ? 2.877 -7.232 0.422 1.00 98.38 171 SER A N 1
ATOM 1243 C CA . SER A 1 171 ? 3.723 -6.749 -0.682 1.00 98.38 171 SER A CA 1
ATOM 1244 C C . SER A 1 171 ? 4.889 -5.911 -0.172 1.00 98.38 171 SER A C 1
ATOM 1246 O O . SER A 1 171 ? 4.925 -5.547 1.005 1.00 98.38 171 SER A O 1
ATOM 1248 N N . ASP A 1 172 ? 5.843 -5.594 -1.048 1.00 98.31 172 ASP A N 1
ATOM 1249 C CA . ASP A 1 172 ? 6.881 -4.590 -0.775 1.00 98.31 172 ASP A CA 1
ATOM 1250 C C . ASP A 1 172 ? 7.675 -4.879 0.518 1.00 98.31 172 ASP A C 1
ATOM 1252 O O . ASP A 1 172 ? 7.944 -4.004 1.355 1.00 98.31 172 ASP A O 1
ATOM 1256 N N . ALA A 1 173 ? 8.024 -6.153 0.711 1.00 97.88 173 ALA A N 1
ATOM 1257 C CA . ALA A 1 173 ? 8.943 -6.564 1.765 1.00 97.88 173 ALA A CA 1
ATOM 1258 C C . ALA A 1 173 ? 10.389 -6.177 1.418 1.00 97.88 173 ALA A C 1
ATOM 1260 O O . ALA A 1 173 ? 11.119 -5.746 2.310 1.00 97.88 173 ALA A O 1
ATOM 1261 N N . GLN A 1 174 ? 10.750 -6.296 0.132 1.00 96.06 174 GLN A N 1
ATOM 1262 C CA . GLN A 1 174 ? 12.032 -5.927 -0.474 1.00 96.06 174 GLN A CA 1
ATOM 1263 C C . GLN A 1 174 ? 13.260 -6.370 0.338 1.00 96.06 174 GLN A C 1
ATOM 1265 O O . GLN A 1 174 ? 14.164 -5.584 0.607 1.00 96.06 174 GLN A O 1
ATOM 1270 N N . PHE A 1 175 ? 13.313 -7.634 0.766 1.00 97.31 175 PHE A N 1
ATOM 1271 C CA . PHE A 1 175 ? 14.532 -8.166 1.388 1.00 97.31 175 PHE A CA 1
ATOM 1272 C C . PHE A 1 175 ? 15.525 -8.696 0.342 1.00 97.31 175 PHE A C 1
ATOM 1274 O O . PHE A 1 175 ? 15.175 -8.972 -0.807 1.00 97.31 175 PHE A O 1
ATOM 1281 N N . THR A 1 176 ? 16.772 -8.897 0.770 1.00 95.62 176 THR A N 1
ATOM 1282 C CA . THR A 1 176 ? 17.834 -9.533 -0.020 1.00 95.62 176 THR A CA 1
ATOM 1283 C C . THR A 1 176 ? 18.388 -10.757 0.705 1.00 95.62 176 THR A C 1
ATOM 1285 O O . THR A 1 176 ? 18.283 -10.884 1.925 1.00 95.62 176 THR A O 1
ATOM 1288 N N . ALA A 1 177 ? 19.024 -11.655 -0.043 1.00 95.81 177 ALA A N 1
ATOM 1289 C CA . ALA A 1 177 ? 19.773 -12.788 0.491 1.00 95.81 177 ALA A CA 1
ATOM 1290 C C . ALA A 1 177 ? 21.126 -12.405 1.112 1.00 95.81 177 ALA A C 1
ATOM 1292 O O . ALA A 1 177 ? 21.781 -13.267 1.694 1.00 95.81 177 ALA A O 1
ATOM 1293 N N . ASP A 1 178 ? 21.538 -11.137 1.015 1.00 94.19 178 ASP A N 1
ATOM 1294 C CA . ASP A 1 178 ? 22.785 -10.649 1.615 1.00 94.19 178 ASP A CA 1
ATOM 1295 C C . ASP A 1 178 ? 22.670 -10.552 3.146 1.00 94.19 178 ASP A C 1
ATOM 1297 O O . ASP A 1 178 ? 23.668 -10.694 3.850 1.00 94.19 178 ASP A O 1
ATOM 1301 N N . ASP A 1 179 ? 21.451 -10.350 3.661 1.00 92.69 179 ASP A N 1
ATOM 1302 C CA . ASP A 1 179 ? 21.147 -10.337 5.094 1.00 92.69 179 ASP A CA 1
ATOM 1303 C C . ASP A 1 179 ? 19.904 -11.201 5.402 1.00 92.69 179 ASP A C 1
ATOM 1305 O O . ASP A 1 179 ? 18.815 -10.689 5.680 1.00 92.69 179 ASP A O 1
ATOM 1309 N N . PRO A 1 180 ? 20.032 -12.542 5.350 1.00 94.81 180 PRO A N 1
ATOM 1310 C CA . PRO A 1 180 ? 18.901 -13.464 5.484 1.00 94.81 180 PRO A CA 1
ATOM 1311 C C . PRO A 1 180 ? 18.280 -13.476 6.892 1.00 94.81 180 PRO A C 1
ATOM 1313 O O . PRO A 1 180 ? 17.174 -13.985 7.073 1.00 94.81 180 PRO A O 1
ATOM 1316 N N . ALA A 1 181 ? 18.978 -12.928 7.891 1.00 95.19 181 ALA A N 1
ATOM 1317 C CA . A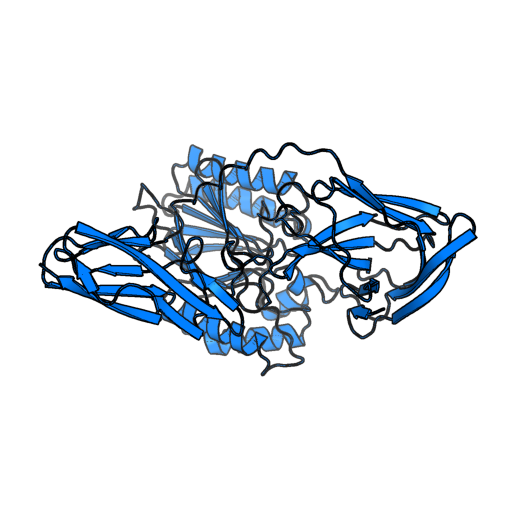LA A 1 181 ? 18.478 -12.724 9.252 1.00 95.19 181 ALA A CA 1
ATOM 1318 C C . ALA A 1 181 ? 18.115 -11.251 9.529 1.00 95.19 181 ALA A C 1
ATOM 1320 O O . ALA A 1 181 ? 17.820 -10.886 10.670 1.00 95.19 181 ALA A O 1
ATOM 1321 N N . GLY A 1 182 ? 18.141 -10.418 8.489 1.00 95.81 182 GLY A N 1
ATOM 1322 C CA . GLY A 1 182 ? 17.985 -8.981 8.574 1.00 95.81 182 GLY A CA 1
ATOM 1323 C C . GLY A 1 182 ? 16.578 -8.513 8.929 1.00 95.81 182 GLY A C 1
ATOM 1324 O O . GLY A 1 182 ? 15.603 -9.275 8.882 1.00 95.81 182 GLY A O 1
ATOM 1325 N N . PRO A 1 183 ? 16.436 -7.214 9.236 1.00 94.81 183 PRO A N 1
ATOM 1326 C CA . PRO A 1 183 ? 15.169 -6.633 9.669 1.00 94.81 183 PRO A CA 1
ATOM 1327 C C . PRO A 1 183 ? 14.050 -6.771 8.626 1.00 94.81 183 PRO A C 1
ATOM 1329 O O . PRO A 1 183 ? 12.899 -6.979 9.006 1.00 94.81 183 PRO A O 1
ATOM 1332 N N . LEU A 1 184 ? 14.360 -6.711 7.326 1.00 96.31 184 LEU A N 1
ATOM 1333 C CA . LEU A 1 184 ? 13.355 -6.846 6.262 1.00 96.31 184 LEU A CA 1
ATOM 1334 C C . LEU A 1 184 ? 12.819 -8.279 6.151 1.00 96.31 184 LEU A C 1
ATOM 1336 O O . LEU A 1 184 ? 11.611 -8.468 6.018 1.00 96.31 184 LEU A O 1
ATOM 1340 N N . VAL A 1 185 ? 13.677 -9.295 6.307 1.00 98.31 185 VAL A N 1
ATOM 1341 C CA . VAL A 1 185 ? 13.241 -10.702 6.349 1.00 98.31 185 VAL A CA 1
ATOM 1342 C C . VAL A 1 185 ? 12.397 -10.965 7.598 1.00 98.31 185 VAL A C 1
ATOM 1344 O O . VAL A 1 185 ? 11.360 -11.626 7.522 1.00 98.31 185 VAL A O 1
ATOM 1347 N N . ALA A 1 186 ? 12.801 -10.421 8.750 1.00 97.88 186 ALA A N 1
ATOM 1348 C CA . ALA A 1 186 ? 12.034 -10.533 9.988 1.00 97.88 186 ALA A CA 1
ATOM 1349 C C . ALA A 1 186 ? 10.638 -9.895 9.859 1.00 97.88 186 ALA A C 1
ATOM 1351 O O . ALA A 1 186 ? 9.649 -10.504 10.275 1.00 97.88 186 ALA A O 1
ATOM 1352 N N . GLN A 1 187 ? 10.542 -8.717 9.231 1.00 96.88 187 GLN A N 1
ATOM 1353 C CA . GLN A 1 187 ? 9.261 -8.055 8.966 1.00 96.88 187 GLN A CA 1
ATOM 1354 C C . GLN A 1 187 ? 8.404 -8.822 7.956 1.00 96.88 187 GLN A C 1
ATOM 1356 O O . GLN A 1 187 ? 7.214 -9.005 8.203 1.00 96.88 187 GLN A O 1
ATOM 1361 N N . ALA A 1 188 ? 8.998 -9.361 6.888 1.00 98.25 188 ALA A N 1
ATOM 1362 C CA . ALA A 1 188 ? 8.290 -10.215 5.936 1.00 98.25 188 ALA A CA 1
ATOM 1363 C C . ALA A 1 188 ? 7.665 -11.434 6.637 1.00 98.25 188 ALA A C 1
ATOM 1365 O O . ALA A 1 188 ? 6.471 -11.699 6.500 1.00 98.25 188 ALA A O 1
ATOM 1366 N N . ARG A 1 189 ? 8.447 -12.140 7.467 1.00 98.69 189 ARG A N 1
ATOM 1367 C CA . ARG A 1 189 ? 7.959 -13.284 8.256 1.00 98.69 189 ARG A CA 1
ATOM 1368 C C . ARG A 1 189 ? 6.859 -12.883 9.230 1.00 98.69 189 ARG A C 1
ATOM 1370 O O . ARG A 1 189 ? 5.877 -13.608 9.366 1.00 98.69 189 ARG A O 1
ATOM 1377 N N . ARG A 1 190 ? 6.997 -11.735 9.899 1.00 98.12 190 ARG A N 1
ATOM 1378 C CA . ARG A 1 190 ? 5.955 -11.196 10.781 1.00 98.12 190 ARG A CA 1
ATOM 1379 C C . ARG A 1 190 ? 4.645 -10.980 10.021 1.00 98.12 190 ARG A C 1
ATOM 1381 O O . ARG A 1 190 ? 3.629 -11.510 10.460 1.00 98.12 190 ARG A O 1
ATOM 1388 N N . ALA A 1 191 ? 4.679 -10.282 8.886 1.00 98.38 191 ALA A N 1
ATOM 1389 C CA . ALA A 1 191 ? 3.489 -10.011 8.080 1.00 98.38 191 ALA A CA 1
ATOM 1390 C C . ALA A 1 191 ? 2.798 -11.309 7.628 1.00 98.38 191 ALA A C 1
ATOM 1392 O O . ALA A 1 191 ? 1.586 -11.443 7.775 1.00 98.38 191 ALA A O 1
ATOM 1393 N N . LEU A 1 192 ? 3.562 -12.308 7.165 1.00 98.75 192 LEU A N 1
ATOM 1394 C CA . LEU A 1 192 ? 3.007 -13.612 6.781 1.00 98.75 192 LEU A CA 1
ATOM 1395 C C . LEU A 1 192 ? 2.380 -14.362 7.969 1.00 98.75 192 LEU A C 1
ATOM 1397 O O . LEU A 1 192 ? 1.307 -14.946 7.829 1.00 98.75 192 LEU A O 1
ATOM 1401 N N . ARG A 1 193 ? 2.998 -14.327 9.156 1.00 98.69 193 ARG A N 1
ATOM 1402 C CA . ARG A 1 193 ? 2.441 -14.958 10.368 1.00 98.69 193 ARG A CA 1
ATOM 1403 C C . ARG A 1 193 ? 1.162 -14.280 10.836 1.00 98.69 193 ARG A C 1
ATOM 1405 O O . ARG A 1 193 ? 0.210 -14.971 11.190 1.00 98.69 193 ARG A O 1
ATOM 1412 N N . GLU A 1 194 ? 1.133 -12.951 10.837 1.00 98.44 194 GLU A N 1
ATOM 1413 C CA . GLU A 1 194 ? -0.065 -12.174 11.165 1.00 98.44 194 GLU A CA 1
ATOM 1414 C C . GLU A 1 194 ? -1.188 -12.438 10.152 1.00 98.44 194 GLU A C 1
ATOM 1416 O O . GLU A 1 194 ? -2.331 -12.675 10.551 1.00 98.44 194 GLU A O 1
ATOM 1421 N N . ALA A 1 195 ? -0.851 -12.495 8.858 1.00 98.31 195 ALA A N 1
ATOM 1422 C CA . ALA A 1 195 ? -1.775 -12.875 7.797 1.00 98.31 195 ALA A CA 1
ATOM 1423 C C . ALA A 1 195 ? -2.364 -14.269 8.050 1.00 98.31 195 ALA A C 1
ATOM 1425 O O . ALA A 1 195 ? -3.581 -14.405 8.103 1.00 98.31 195 ALA A O 1
ATOM 1426 N N . VAL A 1 196 ? -1.540 -15.291 8.304 1.00 98.62 196 VAL A N 1
ATOM 1427 C CA . VAL A 1 196 ? -2.013 -16.649 8.638 1.00 98.62 196 VAL A CA 1
ATOM 1428 C C . VAL A 1 196 ? -2.879 -16.651 9.903 1.00 98.62 196 VAL A C 1
ATOM 1430 O O . VAL A 1 196 ? -3.931 -17.294 9.930 1.00 98.62 196 VAL A O 1
ATOM 1433 N N . ALA A 1 197 ? -2.494 -15.906 10.943 1.00 97.88 197 ALA A N 1
ATOM 1434 C CA . ALA A 1 197 ? -3.246 -15.817 12.197 1.00 97.88 197 ALA A CA 1
ATOM 1435 C C . ALA A 1 197 ? -4.648 -15.212 12.013 1.00 97.88 197 ALA A C 1
ATOM 1437 O O . ALA A 1 197 ? -5.573 -15.557 12.753 1.00 97.88 197 ALA A O 1
ATOM 1438 N N . ALA A 1 198 ? -4.839 -14.368 10.996 1.00 97.19 198 ALA A N 1
ATOM 1439 C CA . ALA A 1 198 ? -6.148 -13.839 10.627 1.00 97.19 198 ALA A CA 1
ATOM 1440 C C . ALA A 1 198 ? -7.061 -14.863 9.929 1.00 97.19 198 ALA A C 1
ATOM 1442 O O . ALA A 1 198 ? -8.240 -14.565 9.707 1.00 97.19 198 ALA A O 1
ATOM 1443 N N . LYS A 1 199 ? -6.553 -16.068 9.630 1.00 97.38 199 LYS A N 1
ATOM 1444 C CA . LYS A 1 199 ? -7.260 -17.185 8.983 1.00 97.38 199 LYS A CA 1
ATOM 1445 C C . LYS A 1 199 ? -7.904 -16.805 7.637 1.00 97.38 199 LYS A C 1
ATOM 1447 O O . LYS A 1 199 ? -9.126 -16.926 7.505 1.00 97.38 199 LYS A O 1
ATOM 1452 N N . PRO A 1 200 ? -7.140 -16.268 6.674 1.00 98.31 200 PRO A N 1
ATOM 1453 C CA . PRO A 1 200 ? -7.639 -16.010 5.334 1.00 98.31 200 PRO A CA 1
ATOM 1454 C C . PRO A 1 200 ? -7.820 -17.334 4.581 1.00 98.31 200 PRO A C 1
ATOM 1456 O O . PRO A 1 200 ? -7.241 -18.356 4.948 1.00 98.31 200 PRO A O 1
ATOM 1459 N N . ASP A 1 201 ? -8.594 -17.300 3.502 1.00 98.69 201 ASP A N 1
ATOM 1460 C CA . ASP A 1 201 ? -8.707 -18.417 2.561 1.00 98.69 201 ASP A CA 1
ATOM 1461 C C . ASP A 1 201 ? -7.476 -18.509 1.643 1.00 98.69 201 ASP A C 1
ATOM 1463 O O . ASP A 1 201 ? -7.170 -19.569 1.099 1.00 98.69 201 ASP A O 1
ATOM 1467 N N . LEU A 1 202 ? -6.775 -17.385 1.456 1.00 98.44 202 LEU A N 1
ATOM 1468 C CA . LEU A 1 202 ? -5.622 -17.248 0.572 1.00 98.44 202 LEU A CA 1
ATOM 1469 C C . LEU A 1 202 ? -4.697 -16.117 1.050 1.00 98.44 202 LEU A C 1
ATOM 1471 O O . LEU A 1 202 ? -5.172 -15.063 1.478 1.00 98.44 202 LEU A O 1
ATOM 1475 N N . VAL A 1 203 ? -3.385 -16.292 0.891 1.00 98.88 203 VAL A N 1
ATOM 1476 C CA . VAL A 1 203 ? -2.405 -15.193 0.938 1.00 98.88 203 VAL A CA 1
ATOM 1477 C C . VAL A 1 203 ? -1.979 -14.809 -0.482 1.00 98.88 203 VAL A C 1
ATOM 1479 O O . VAL A 1 203 ? -1.542 -15.648 -1.263 1.00 98.88 203 VAL A O 1
ATOM 1482 N N . LEU A 1 204 ? -2.091 -13.532 -0.826 1.00 98.94 204 LEU A N 1
ATOM 1483 C CA . LEU A 1 204 ? -1.590 -12.961 -2.069 1.00 98.94 204 LEU A CA 1
ATOM 1484 C C . LEU A 1 204 ? -0.336 -12.133 -1.775 1.00 98.94 204 LEU A C 1
ATOM 1486 O O . LEU A 1 204 ? -0.415 -11.092 -1.123 1.00 98.94 204 LEU A O 1
ATOM 1490 N N . ILE A 1 205 ? 0.805 -12.577 -2.293 1.00 98.88 205 ILE A N 1
ATOM 1491 C CA . ILE A 1 205 ? 2.044 -11.799 -2.319 1.00 98.88 205 ILE A CA 1
ATOM 1492 C C . ILE A 1 205 ? 2.011 -10.940 -3.588 1.00 98.88 205 ILE A C 1
ATOM 1494 O O . ILE A 1 205 ? 2.154 -11.459 -4.695 1.00 98.88 205 ILE A O 1
ATOM 1498 N N . ASN A 1 206 ? 1.752 -9.641 -3.448 1.00 98.69 206 ASN A N 1
ATOM 1499 C CA . ASN A 1 206 ? 1.450 -8.737 -4.561 1.00 98.69 206 ASN A CA 1
ATOM 1500 C C . ASN A 1 206 ? 2.667 -7.897 -4.995 1.00 98.69 206 ASN A C 1
ATOM 1502 O O . ASN A 1 206 ? 2.604 -6.669 -5.052 1.00 98.69 206 ASN A O 1
ATOM 1506 N N . GLY A 1 207 ? 3.772 -8.580 -5.295 1.00 98.00 207 GLY A N 1
ATOM 1507 C CA . GLY A 1 207 ? 5.012 -8.001 -5.820 1.00 98.00 207 GLY A CA 1
ATOM 1508 C C . GLY A 1 207 ? 5.953 -7.397 -4.778 1.00 98.00 207 GLY A C 1
ATOM 1509 O O . GLY A 1 207 ? 5.586 -7.188 -3.617 1.00 98.00 207 GLY A O 1
ATOM 1510 N N . ASP A 1 208 ? 7.186 -7.152 -5.220 1.00 98.50 208 ASP A N 1
ATOM 1511 C CA . ASP A 1 208 ? 8.300 -6.584 -4.458 1.00 98.50 208 ASP A CA 1
ATOM 1512 C C . ASP A 1 208 ? 8.562 -7.303 -3.122 1.00 98.50 208 ASP A C 1
ATOM 1514 O O . ASP A 1 208 ? 8.829 -6.698 -2.078 1.00 98.50 208 ASP A O 1
ATOM 1518 N N . PHE A 1 209 ? 8.468 -8.632 -3.116 1.00 98.44 209 PHE A N 1
ATOM 1519 C CA . PHE A 1 209 ? 8.823 -9.418 -1.934 1.00 98.44 209 PHE A CA 1
ATOM 1520 C C . PHE A 1 209 ? 10.345 -9.452 -1.747 1.00 98.44 209 PHE A C 1
ATOM 1522 O O . PHE A 1 209 ? 10.836 -9.320 -0.625 1.00 98.44 209 PHE A O 1
ATOM 1529 N N . VAL A 1 210 ? 11.082 -9.552 -2.857 1.00 98.06 210 VAL A N 1
ATOM 1530 C CA . VAL A 1 210 ? 12.546 -9.422 -2.917 1.00 98.06 210 VAL A CA 1
ATOM 1531 C C . VAL A 1 210 ? 12.941 -8.079 -3.519 1.00 98.06 210 VAL A C 1
ATOM 1533 O O . VAL A 1 210 ? 12.160 -7.492 -4.255 1.00 98.06 210 VAL A O 1
ATOM 1536 N N . ASP A 1 211 ? 14.152 -7.603 -3.228 1.00 93.06 211 ASP A N 1
ATOM 1537 C CA . ASP A 1 211 ? 14.623 -6.287 -3.694 1.00 93.06 211 ASP A CA 1
ATOM 1538 C C . ASP A 1 211 ? 15.334 -6.311 -5.058 1.00 93.06 211 ASP A C 1
ATOM 1540 O O . ASP A 1 211 ? 15.205 -5.372 -5.827 1.00 93.06 211 ASP A O 1
ATOM 1544 N N . ARG A 1 212 ? 16.095 -7.360 -5.401 1.00 91.38 212 ARG A N 1
ATOM 1545 C CA . ARG A 1 212 ? 16.946 -7.330 -6.616 1.00 91.38 212 ARG A CA 1
ATOM 1546 C C . ARG A 1 212 ? 16.579 -8.370 -7.671 1.00 91.38 212 ARG A C 1
ATOM 1548 O O . ARG A 1 212 ? 17.227 -8.436 -8.713 1.00 91.38 212 ARG A O 1
ATOM 1555 N N . GLY A 1 213 ? 15.628 -9.259 -7.378 1.00 93.88 213 GLY A N 1
ATOM 1556 C CA . GLY A 1 213 ? 15.211 -10.326 -8.298 1.00 93.88 213 GLY A CA 1
ATOM 1557 C C . GLY A 1 213 ? 16.314 -11.341 -8.642 1.00 93.88 213 GLY A C 1
ATOM 1558 O O . GLY A 1 213 ? 16.261 -12.007 -9.682 1.00 93.88 213 GLY A O 1
ATOM 1559 N N . THR A 1 214 ? 17.360 -11.460 -7.816 1.00 95.44 214 THR A N 1
ATOM 1560 C CA . THR A 1 214 ? 18.455 -12.409 -8.071 1.00 95.44 214 THR A CA 1
ATOM 1561 C C . THR A 1 214 ? 18.058 -13.836 -7.682 1.00 95.44 214 THR A C 1
ATOM 1563 O O . THR A 1 214 ? 17.177 -14.050 -6.850 1.00 95.44 214 THR A O 1
ATOM 1566 N N . ALA A 1 215 ? 18.722 -14.847 -8.254 1.00 96.56 215 ALA A N 1
ATOM 1567 C CA . ALA A 1 215 ? 18.461 -16.243 -7.894 1.00 96.56 215 ALA A CA 1
ATOM 1568 C C . ALA A 1 215 ? 18.647 -16.535 -6.382 1.00 96.56 215 ALA A C 1
ATOM 1570 O O . ALA A 1 215 ? 17.783 -17.211 -5.819 1.00 96.56 215 ALA A O 1
ATOM 1571 N N . PRO A 1 216 ? 19.683 -16.011 -5.685 1.00 97.81 216 PRO A N 1
ATOM 1572 C CA . PRO A 1 216 ? 19.775 -16.121 -4.227 1.00 97.81 216 PRO A CA 1
ATOM 1573 C C . PRO A 1 216 ? 18.608 -15.464 -3.482 1.00 97.81 216 PRO A C 1
ATOM 1575 O O . PRO A 1 216 ? 18.082 -16.065 -2.545 1.00 97.81 216 PRO A O 1
ATOM 1578 N N . ASP A 1 217 ? 18.163 -14.275 -3.909 1.00 98.06 217 ASP A N 1
ATOM 1579 C CA . ASP A 1 217 ? 17.024 -13.597 -3.275 1.00 98.06 217 ASP A CA 1
ATOM 1580 C C . ASP A 1 217 ? 15.745 -14.442 -3.405 1.00 98.06 217 ASP A C 1
ATOM 1582 O O . ASP A 1 217 ? 15.016 -14.621 -2.429 1.00 98.06 217 ASP A O 1
ATOM 1586 N N . PHE A 1 218 ? 15.501 -15.045 -4.575 1.00 98.62 218 PHE A N 1
ATOM 1587 C CA . PHE A 1 218 ? 14.349 -15.927 -4.778 1.00 98.62 218 PHE A CA 1
ATOM 1588 C C . PHE A 1 218 ? 14.450 -17.265 -4.041 1.00 98.62 218 PHE A C 1
ATOM 1590 O O . PHE A 1 218 ? 13.427 -17.783 -3.587 1.00 98.62 218 PHE A O 1
ATOM 1597 N N . ALA A 1 219 ? 15.654 -17.815 -3.869 1.00 98.62 219 ALA A N 1
ATOM 1598 C CA . ALA A 1 219 ? 15.857 -18.991 -3.026 1.00 98.62 219 ALA A CA 1
ATOM 1599 C C . ALA A 1 219 ? 15.479 -18.691 -1.565 1.00 98.62 219 ALA A C 1
ATOM 1601 O O . ALA A 1 219 ? 14.737 -19.461 -0.949 1.00 98.62 219 ALA A O 1
ATOM 1602 N N . LEU A 1 220 ? 15.906 -17.535 -1.040 1.00 98.75 220 LEU A N 1
ATOM 1603 C CA . LEU A 1 220 ? 15.501 -17.072 0.287 1.00 98.75 220 LEU A CA 1
ATOM 1604 C C . LEU A 1 220 ? 13.988 -16.821 0.358 1.00 98.75 220 LEU A C 1
ATOM 1606 O O . LEU A 1 220 ? 13.341 -17.259 1.308 1.00 98.75 220 LEU A O 1
ATOM 1610 N N . ALA A 1 221 ? 13.397 -16.178 -0.652 1.00 98.69 221 ALA A N 1
ATOM 1611 C CA . ALA A 1 221 ? 11.954 -15.953 -0.703 1.00 98.69 221 ALA A CA 1
ATOM 1612 C C . ALA A 1 221 ? 11.160 -17.257 -0.660 1.00 98.69 221 ALA A C 1
ATOM 1614 O O . ALA A 1 221 ? 10.201 -17.373 0.104 1.00 98.69 221 ALA A O 1
ATOM 1615 N N . ARG A 1 222 ? 11.586 -18.269 -1.423 1.00 98.69 222 ARG A N 1
ATOM 1616 C CA . ARG A 1 222 ? 10.946 -19.583 -1.406 1.00 98.69 222 ARG A CA 1
ATOM 1617 C C . ARG A 1 222 ? 11.031 -20.234 -0.031 1.00 98.69 222 ARG A C 1
ATOM 1619 O O . ARG A 1 222 ? 10.033 -20.813 0.395 1.00 98.69 222 ARG A O 1
ATOM 1626 N N . GLN A 1 223 ? 12.173 -20.120 0.649 1.00 98.69 223 GLN A N 1
ATOM 1627 C CA . GLN A 1 223 ? 12.349 -20.613 2.015 1.00 98.69 223 GLN A CA 1
ATOM 1628 C C . GLN A 1 223 ? 11.412 -19.895 2.996 1.00 98.69 223 GLN A C 1
ATOM 1630 O O . GLN A 1 223 ? 10.697 -20.554 3.742 1.00 98.69 223 GLN A O 1
ATOM 1635 N N . VAL A 1 224 ? 11.358 -18.560 2.966 1.00 98.81 224 VAL A N 1
ATOM 1636 C CA . VAL A 1 224 ? 10.448 -17.769 3.815 1.00 98.81 224 VAL A CA 1
ATOM 1637 C C . VAL A 1 224 ? 8.991 -18.187 3.591 1.00 98.81 224 VAL A C 1
ATOM 1639 O O . VAL A 1 224 ? 8.267 -18.431 4.552 1.00 98.81 224 VAL A O 1
ATOM 1642 N N . ILE A 1 225 ? 8.568 -18.327 2.334 1.00 98.81 225 ILE A N 1
ATOM 1643 C CA . ILE A 1 225 ? 7.212 -18.772 1.984 1.00 98.81 225 ILE A CA 1
ATOM 1644 C C . ILE A 1 225 ? 6.956 -20.206 2.467 1.00 98.81 225 ILE A C 1
ATOM 1646 O O . ILE A 1 225 ? 5.890 -20.480 3.016 1.00 98.81 225 ILE A O 1
ATOM 1650 N N . ALA A 1 226 ? 7.929 -21.108 2.312 1.00 98.75 226 ALA A N 1
ATOM 1651 C CA . ALA A 1 226 ? 7.804 -22.485 2.778 1.00 98.75 226 ALA A CA 1
ATOM 1652 C C . ALA A 1 226 ? 7.597 -22.556 4.293 1.00 98.75 226 ALA A C 1
ATOM 1654 O O . ALA A 1 226 ? 6.691 -23.233 4.769 1.00 98.75 226 ALA A O 1
ATOM 1655 N N . ASP A 1 227 ? 8.397 -21.806 5.045 1.00 98.62 227 ASP A N 1
ATOM 1656 C CA . ASP A 1 227 ? 8.325 -21.797 6.501 1.00 98.62 227 ASP A CA 1
ATOM 1657 C C . ASP A 1 227 ? 7.000 -21.207 7.004 1.00 98.62 227 ASP A C 1
ATOM 1659 O O . ASP A 1 227 ? 6.412 -21.700 7.972 1.00 98.62 227 ASP A O 1
ATOM 1663 N N . GLU A 1 228 ? 6.532 -20.119 6.385 1.00 98.69 228 GLU A N 1
ATOM 1664 C CA . GLU A 1 228 ? 5.420 -19.334 6.919 1.00 98.69 228 GLU A CA 1
ATOM 1665 C C . GLU A 1 228 ? 4.051 -19.709 6.340 1.00 98.69 228 GLU A C 1
ATOM 1667 O O . GLU A 1 228 ? 3.070 -19.568 7.071 1.00 98.69 228 GLU A O 1
ATOM 1672 N N . LEU A 1 229 ? 3.963 -20.219 5.103 1.00 98.75 229 LEU A N 1
ATOM 1673 C CA . LEU A 1 229 ? 2.692 -20.434 4.390 1.00 98.75 229 LEU A CA 1
ATOM 1674 C C . LEU A 1 229 ? 2.417 -21.887 3.981 1.00 98.75 229 LEU A C 1
ATOM 1676 O O . LEU A 1 229 ? 1.257 -22.310 4.035 1.00 98.75 229 LEU A O 1
ATOM 1680 N N . ASP A 1 230 ? 3.432 -22.663 3.586 1.00 98.50 230 ASP A N 1
ATOM 1681 C CA . ASP A 1 230 ? 3.198 -24.016 3.063 1.00 98.50 230 ASP A CA 1
ATOM 1682 C C . ASP A 1 230 ? 2.520 -24.914 4.111 1.00 98.50 230 ASP A C 1
ATOM 1684 O O . ASP A 1 230 ? 2.896 -24.963 5.283 1.00 98.50 230 ASP A O 1
ATOM 1688 N N . GLY A 1 231 ? 1.458 -25.607 3.690 1.00 97.94 231 GLY A N 1
ATOM 1689 C CA . GLY A 1 231 ? 0.631 -26.441 4.568 1.00 97.94 231 GLY A CA 1
ATOM 1690 C C . GLY A 1 231 ? -0.258 -25.673 5.558 1.00 97.94 231 GLY A C 1
ATOM 1691 O O . GLY A 1 231 ? -1.031 -26.309 6.271 1.00 97.94 231 GLY A O 1
ATOM 1692 N N . LYS A 1 232 ? -0.187 -24.334 5.600 1.00 98.50 232 LYS A N 1
ATOM 1693 C CA . LYS A 1 232 ? -0.986 -23.481 6.500 1.00 98.50 232 LYS A CA 1
ATOM 1694 C C . LYS A 1 232 ? -2.108 -22.754 5.769 1.00 98.50 232 LYS A C 1
ATOM 1696 O O . LYS A 1 232 ? -3.222 -22.693 6.281 1.00 98.50 232 LYS A O 1
ATOM 1701 N N . VAL A 1 233 ? -1.821 -22.204 4.590 1.00 98.62 233 VAL A N 1
ATOM 1702 C CA . VAL A 1 233 ? -2.791 -21.472 3.768 1.00 98.62 233 VAL A CA 1
ATOM 1703 C C . VAL A 1 233 ? -2.366 -21.511 2.296 1.00 98.62 233 VAL A C 1
ATOM 1705 O O . VAL A 1 233 ? -1.168 -21.425 2.016 1.00 98.62 233 VAL A O 1
ATOM 1708 N N . PRO A 1 234 ? -3.301 -21.643 1.336 1.00 98.56 234 PRO A N 1
ATOM 1709 C CA . PRO A 1 234 ? -2.992 -21.432 -0.072 1.00 98.56 234 PRO A CA 1
ATOM 1710 C C . PRO A 1 234 ? -2.369 -20.054 -0.297 1.00 98.56 234 PRO A C 1
ATOM 1712 O O . PRO A 1 234 ? -2.702 -19.089 0.398 1.00 98.56 234 PRO A O 1
ATOM 1715 N N . TRP A 1 235 ? -1.499 -19.940 -1.295 1.00 98.75 235 TRP A N 1
ATOM 1716 C CA . TRP A 1 235 ? -0.895 -18.661 -1.633 1.00 98.75 235 TRP A CA 1
ATOM 1717 C C . TRP A 1 235 ? -0.631 -18.508 -3.131 1.00 98.75 235 TRP A C 1
ATOM 1719 O O . TRP A 1 235 ? -0.429 -19.490 -3.845 1.00 98.75 235 TRP A O 1
ATOM 1729 N N . TYR A 1 236 ? -0.630 -17.258 -3.592 1.00 98.69 236 TYR A N 1
ATOM 1730 C CA . TYR A 1 236 ? -0.172 -16.862 -4.924 1.00 98.69 236 TYR A CA 1
ATOM 1731 C C . TYR A 1 236 ? 0.831 -15.720 -4.809 1.00 98.69 236 TYR A C 1
ATOM 1733 O O . TYR A 1 236 ? 0.745 -14.905 -3.892 1.00 98.69 236 TYR A O 1
ATOM 1741 N N . TYR A 1 237 ? 1.757 -15.650 -5.763 1.00 98.62 237 TYR A N 1
ATOM 1742 C CA . TYR A 1 237 ? 2.768 -14.603 -5.844 1.00 98.62 237 TYR A CA 1
ATOM 1743 C C . TYR A 1 237 ? 2.738 -13.983 -7.243 1.00 98.62 237 TYR A C 1
ATOM 1745 O O . TYR A 1 237 ? 2.912 -14.683 -8.238 1.00 98.62 237 TYR A O 1
ATOM 1753 N N . VAL A 1 238 ? 2.463 -12.681 -7.299 1.00 97.75 238 VAL A N 1
ATOM 1754 C CA . VAL A 1 238 ? 2.507 -11.843 -8.502 1.00 97.75 238 VAL A CA 1
ATOM 1755 C C . VAL A 1 238 ? 3.819 -11.052 -8.501 1.00 97.75 238 VAL A C 1
ATOM 1757 O O . VAL A 1 238 ? 4.162 -10.503 -7.454 1.00 97.75 238 VAL A O 1
ATOM 1760 N N . PRO A 1 239 ? 4.558 -10.968 -9.621 1.00 98.12 239 PRO A N 1
ATOM 1761 C CA . PRO A 1 239 ? 5.801 -10.206 -9.676 1.00 98.12 239 PRO A CA 1
ATOM 1762 C C . PRO A 1 239 ? 5.556 -8.686 -9.684 1.00 98.12 239 PRO A C 1
ATOM 1764 O O . PRO A 1 239 ? 4.665 -8.177 -10.372 1.00 98.12 239 PRO A O 1
ATOM 1767 N N . GLY A 1 240 ? 6.382 -7.964 -8.932 1.00 97.62 240 GLY A N 1
ATOM 1768 C CA . GLY A 1 240 ? 6.596 -6.521 -8.994 1.00 97.62 240 GLY A CA 1
ATOM 1769 C C . GLY A 1 240 ? 7.846 -6.172 -9.802 1.00 97.62 240 GLY A C 1
ATOM 1770 O O . GLY A 1 240 ? 8.420 -7.025 -10.484 1.00 97.62 240 GLY A O 1
ATOM 1771 N N . ASN A 1 241 ? 8.239 -4.897 -9.809 1.00 95.56 241 ASN A N 1
ATOM 1772 C CA . ASN A 1 241 ? 9.399 -4.463 -10.594 1.00 95.56 241 ASN A CA 1
ATOM 1773 C C . ASN A 1 241 ? 10.713 -4.972 -10.010 1.00 95.56 241 ASN A C 1
ATOM 1775 O O . ASN A 1 241 ? 11.607 -5.314 -10.785 1.00 95.56 241 ASN A O 1
ATOM 1779 N N . HIS A 1 242 ? 10.816 -5.095 -8.685 1.00 95.62 242 HIS A N 1
ATOM 1780 C CA . HIS A 1 242 ? 12.030 -5.591 -8.043 1.00 95.62 242 HIS A CA 1
ATOM 1781 C C . HIS A 1 242 ? 12.297 -7.068 -8.369 1.00 95.62 242 HIS A C 1
ATOM 1783 O O . HIS A 1 242 ? 13.449 -7.493 -8.466 1.00 95.62 242 HIS A O 1
ATOM 1789 N N . GLU A 1 243 ? 11.259 -7.855 -8.670 1.00 96.75 243 GLU A N 1
ATOM 1790 C CA . GLU A 1 243 ? 11.426 -9.214 -9.193 1.00 96.75 243 GLU A CA 1
ATOM 1791 C C . GLU A 1 243 ? 12.090 -9.270 -10.580 1.00 96.75 243 GLU A C 1
ATOM 1793 O O . GLU A 1 243 ? 12.650 -10.310 -10.936 1.00 96.75 243 GLU A O 1
ATOM 1798 N N . ALA A 1 244 ? 12.056 -8.178 -11.351 1.00 92.12 244 ALA A N 1
ATOM 1799 C CA . ALA A 1 244 ? 12.634 -8.081 -12.691 1.00 92.12 244 ALA A CA 1
ATOM 1800 C C . ALA A 1 244 ? 13.987 -7.335 -12.740 1.00 92.12 244 ALA A C 1
ATOM 1802 O O . ALA A 1 244 ? 14.558 -7.179 -13.825 1.00 92.12 244 ALA A O 1
ATOM 1803 N N . GLU A 1 245 ? 14.519 -6.881 -11.597 1.00 86.94 245 GLU A N 1
ATOM 1804 C CA . GLU A 1 245 ? 15.699 -6.001 -11.547 1.00 86.94 245 GLU A CA 1
ATOM 1805 C C . GLU A 1 245 ? 17.037 -6.685 -11.854 1.00 86.94 245 GLU A C 1
ATOM 1807 O O . GLU A 1 245 ? 17.995 -6.012 -12.235 1.00 86.94 245 GLU A O 1
ATOM 1812 N N . ALA A 1 246 ? 17.112 -8.018 -11.801 1.00 85.38 246 ALA A N 1
ATOM 1813 C CA . ALA A 1 246 ? 18.342 -8.769 -12.076 1.00 85.38 246 ALA A CA 1
ATOM 1814 C C . ALA A 1 246 ? 18.800 -8.732 -13.550 1.00 85.38 246 ALA A C 1
ATOM 1816 O O . ALA A 1 246 ? 19.756 -9.421 -13.915 1.00 85.38 246 ALA A O 1
ATOM 1817 N N . GLY A 1 247 ? 18.120 -7.973 -14.416 1.00 77.25 247 GLY A N 1
ATOM 1818 C CA . GLY A 1 247 ? 18.485 -7.749 -15.819 1.00 77.25 247 GLY A CA 1
ATOM 1819 C C . GLY A 1 247 ? 18.194 -8.916 -16.768 1.00 77.25 247 GLY A C 1
ATOM 1820 O O . GLY A 1 247 ? 18.516 -8.828 -17.947 1.00 77.25 247 GLY A O 1
ATOM 1821 N N . ASN A 1 248 ? 17.558 -9.992 -16.296 1.00 85.19 248 ASN A N 1
ATOM 1822 C CA . ASN A 1 248 ? 17.095 -11.115 -17.121 1.00 85.19 248 ASN A CA 1
ATOM 1823 C C . ASN A 1 248 ? 15.558 -11.209 -17.192 1.00 85.19 248 ASN A C 1
ATOM 1825 O O . ASN A 1 248 ? 14.993 -12.276 -17.448 1.00 85.19 248 ASN A O 1
ATOM 1829 N N . GLY A 1 249 ? 14.871 -10.083 -16.968 1.00 88.69 249 GLY A N 1
ATOM 1830 C CA . GLY A 1 249 ? 13.418 -10.043 -16.841 1.00 88.69 249 GLY A CA 1
ATOM 1831 C C . GLY A 1 249 ? 12.954 -10.896 -15.662 1.00 88.69 249 GLY A C 1
ATOM 1832 O O . GLY A 1 249 ? 13.531 -10.829 -14.587 1.00 88.69 249 GLY A O 1
ATOM 1833 N N . LEU A 1 250 ? 11.930 -11.724 -15.875 1.00 95.12 250 LEU A N 1
ATOM 1834 C CA . LEU A 1 250 ? 11.356 -12.586 -14.835 1.00 95.12 250 LEU A CA 1
ATOM 1835 C C . LEU A 1 250 ? 11.883 -14.027 -14.872 1.00 95.12 250 LEU A C 1
ATOM 1837 O O . LEU A 1 250 ? 11.292 -14.905 -14.250 1.00 95.12 250 LEU A O 1
ATOM 1841 N N . ALA A 1 251 ? 12.990 -14.301 -15.569 1.00 96.00 251 ALA A N 1
ATOM 1842 C CA . ALA A 1 251 ? 13.495 -15.668 -15.719 1.00 96.00 251 ALA A CA 1
ATOM 1843 C C . ALA A 1 251 ? 13.802 -16.337 -14.364 1.00 96.00 251 ALA A C 1
ATOM 1845 O O . ALA A 1 251 ? 13.439 -17.494 -14.149 1.00 96.00 251 ALA A O 1
ATOM 1846 N N . ASN A 1 252 ? 14.410 -15.602 -13.423 1.00 96.75 252 ASN A N 1
ATOM 1847 C CA . ASN A 1 252 ? 14.690 -16.128 -12.082 1.00 96.75 252 ASN A CA 1
ATOM 1848 C C . ASN A 1 252 ? 13.400 -16.371 -11.281 1.00 96.75 252 ASN A C 1
ATOM 1850 O O . ASN A 1 252 ? 13.286 -17.393 -10.606 1.00 96.75 252 ASN A O 1
ATOM 1854 N N . PHE A 1 253 ? 12.418 -15.468 -11.388 1.00 98.06 253 PHE A N 1
ATOM 1855 C CA . PHE A 1 253 ? 11.103 -15.636 -10.766 1.00 98.06 253 PHE A CA 1
ATOM 1856 C C . PHE A 1 253 ? 10.415 -16.900 -11.296 1.00 98.06 253 PHE A C 1
ATOM 1858 O O . PHE A 1 253 ? 9.995 -17.756 -10.521 1.00 98.06 253 PHE A O 1
ATOM 1865 N N . GLN A 1 254 ? 10.357 -17.055 -12.621 1.00 97.88 254 GLN A N 1
ATOM 1866 C CA . GLN A 1 254 ? 9.702 -18.180 -13.290 1.00 97.88 254 GLN A CA 1
ATOM 1867 C C . GLN A 1 254 ? 10.351 -19.521 -12.944 1.00 97.88 254 GLN A C 1
ATOM 1869 O O . GLN A 1 254 ? 9.646 -20.514 -12.774 1.00 97.88 254 GLN A O 1
ATOM 1874 N N . ALA A 1 255 ? 11.676 -19.548 -12.783 1.00 98.06 255 ALA A N 1
ATOM 1875 C CA . ALA A 1 255 ? 12.403 -20.750 -12.386 1.00 98.06 255 ALA A CA 1
ATOM 1876 C C . ALA A 1 255 ? 11.991 -21.280 -10.999 1.00 98.06 255 ALA A C 1
ATOM 1878 O O . ALA A 1 255 ? 12.103 -22.480 -10.755 1.00 98.06 255 ALA A O 1
ATOM 1879 N N . VAL A 1 256 ? 11.516 -20.410 -10.100 1.00 98.25 256 VAL A N 1
ATOM 1880 C CA . VAL A 1 256 ? 11.154 -20.772 -8.718 1.00 98.25 256 VAL A CA 1
ATOM 1881 C C . VAL A 1 256 ? 9.638 -20.843 -8.508 1.00 98.25 256 VAL A C 1
ATOM 1883 O O . VAL A 1 256 ? 9.158 -21.756 -7.835 1.00 98.25 256 VAL A O 1
ATOM 1886 N N . PHE A 1 257 ? 8.878 -19.905 -9.078 1.00 98.00 257 PHE A N 1
ATOM 1887 C CA . PHE A 1 257 ? 7.444 -19.714 -8.813 1.00 98.00 257 PHE A CA 1
ATOM 1888 C C . PHE A 1 257 ? 6.534 -19.995 -10.022 1.00 98.00 257 PHE A C 1
ATOM 1890 O O . PHE A 1 257 ? 5.311 -20.074 -9.874 1.00 98.00 257 PHE A O 1
ATOM 1897 N N . GLY A 1 258 ? 7.107 -20.205 -11.211 1.00 96.31 258 GLY A N 1
ATOM 1898 C CA . GLY A 1 258 ? 6.361 -20.549 -12.421 1.00 96.31 258 GLY A CA 1
ATOM 1899 C C . GLY A 1 258 ? 5.661 -19.352 -13.067 1.00 96.31 258 GLY A C 1
ATOM 1900 O O . GLY A 1 258 ? 6.301 -18.366 -13.425 1.00 96.31 258 GLY A O 1
ATOM 1901 N N . GLU A 1 259 ? 4.352 -19.463 -13.300 1.00 94.81 259 GLU A N 1
ATOM 1902 C CA . GLU A 1 259 ? 3.591 -18.480 -14.085 1.00 94.81 259 GLU A CA 1
ATOM 1903 C C . GLU A 1 259 ? 3.575 -17.096 -13.423 1.00 94.81 259 GLU A C 1
ATOM 1905 O O . GLU A 1 259 ? 3.338 -16.987 -12.218 1.00 94.81 259 GLU A O 1
ATOM 1910 N N . THR A 1 260 ? 3.745 -16.050 -14.235 1.00 96.31 260 THR A N 1
ATOM 1911 C CA . THR A 1 260 ? 3.784 -14.641 -13.803 1.00 96.31 260 THR A CA 1
ATOM 1912 C C . THR A 1 260 ? 2.402 -13.997 -13.730 1.00 96.31 260 THR A C 1
ATOM 1914 O O . THR A 1 260 ? 2.222 -12.980 -13.068 1.00 96.31 260 THR A O 1
ATOM 1917 N N . HIS A 1 261 ? 1.422 -14.595 -14.403 1.00 97.75 261 HIS A N 1
ATOM 1918 C CA . HIS A 1 261 ? 0.043 -14.139 -14.475 1.00 97.75 261 HIS A CA 1
ATOM 1919 C C . HIS A 1 261 ? -0.871 -15.351 -14.704 1.00 97.75 261 HIS A C 1
ATOM 1921 O O . HIS A 1 261 ? -0.464 -16.314 -15.356 1.00 97.75 261 HIS A O 1
ATOM 1927 N N . ARG A 1 262 ? -2.078 -15.346 -14.126 1.00 98.12 262 ARG A N 1
ATOM 1928 C CA . ARG A 1 262 ? -3.037 -16.465 -14.205 1.00 98.12 262 ARG A CA 1
ATOM 1929 C C . ARG A 1 262 ? -4.436 -16.066 -13.738 1.00 98.12 262 ARG A C 1
ATOM 1931 O O . ARG A 1 262 ? -4.612 -15.055 -13.063 1.00 98.12 262 ARG A O 1
ATOM 1938 N N . VAL A 1 263 ? -5.424 -16.906 -14.036 1.00 98.75 263 VAL A N 1
ATOM 1939 C CA . VAL A 1 263 ? -6.798 -16.791 -13.518 1.00 98.75 263 VAL A CA 1
ATOM 1940 C C . VAL A 1 263 ? -7.077 -17.954 -12.580 1.00 98.75 263 VAL A C 1
ATOM 1942 O O . VAL A 1 263 ? -6.818 -19.101 -12.937 1.00 98.75 263 VAL A O 1
ATOM 1945 N N . VAL A 1 264 ? -7.624 -17.668 -11.400 1.00 98.31 264 VAL A N 1
ATOM 1946 C CA . VAL A 1 264 ? -7.974 -18.684 -10.401 1.00 98.31 264 VAL A CA 1
ATOM 1947 C C . VAL A 1 264 ? -9.313 -18.351 -9.755 1.00 98.31 264 VAL A C 1
ATOM 1949 O O . VAL A 1 264 ? -9.551 -17.212 -9.366 1.00 98.31 264 VAL A O 1
ATOM 1952 N N . ASP A 1 265 ? -10.186 -19.344 -9.620 1.00 98.56 265 ASP A N 1
ATOM 1953 C CA . ASP A 1 265 ? -11.491 -19.170 -8.982 1.00 98.56 265 ASP A CA 1
ATOM 1954 C C . ASP A 1 265 ? -11.435 -19.731 -7.557 1.00 98.56 265 ASP A C 1
ATOM 1956 O O . ASP A 1 265 ? -11.132 -20.907 -7.350 1.00 98.56 265 ASP A O 1
ATOM 1960 N N . VAL A 1 266 ? -11.729 -18.893 -6.562 1.00 98.12 266 VAL A N 1
ATOM 1961 C CA . VAL A 1 266 ? -11.714 -19.259 -5.139 1.00 98.12 266 VAL A CA 1
ATOM 1962 C C . VAL A 1 266 ? -13.048 -18.871 -4.522 1.00 98.12 266 VAL A C 1
ATOM 1964 O O . VAL A 1 266 ? -13.449 -17.712 -4.565 1.00 98.12 266 VAL A O 1
ATOM 1967 N N . HIS A 1 267 ? -13.768 -19.847 -3.968 1.00 96.50 267 HIS A N 1
ATOM 1968 C CA . HIS A 1 267 ? -15.073 -19.633 -3.319 1.00 96.50 267 HIS A CA 1
ATOM 1969 C C . HIS A 1 267 ? -16.088 -18.855 -4.190 1.00 96.50 267 HIS A C 1
ATOM 1971 O O . HIS A 1 267 ? -16.874 -18.046 -3.700 1.00 96.50 267 HIS A O 1
ATOM 1977 N N . GLY A 1 268 ? -16.077 -19.108 -5.504 1.00 97.81 268 GLY A N 1
ATOM 1978 C CA . GLY A 1 268 ? -16.951 -18.437 -6.470 1.00 97.81 268 GLY A CA 1
ATOM 1979 C C . GLY A 1 268 ? -16.519 -17.013 -6.831 1.00 97.81 268 GLY A C 1
ATOM 1980 O O . GLY A 1 268 ? -17.276 -16.306 -7.485 1.00 97.81 268 GLY A O 1
ATOM 1981 N N . ILE A 1 269 ? -15.329 -16.567 -6.430 1.00 98.75 269 ILE A N 1
ATOM 1982 C CA . ILE A 1 269 ? -14.738 -15.290 -6.841 1.00 98.75 269 ILE A CA 1
ATOM 1983 C C . ILE A 1 269 ? -13.578 -15.574 -7.784 1.00 98.75 269 ILE A C 1
ATOM 1985 O O . ILE A 1 269 ? -12.701 -16.376 -7.466 1.00 98.75 269 ILE A O 1
ATOM 1989 N N . ARG A 1 270 ? -13.559 -14.898 -8.931 1.00 98.88 270 ARG A N 1
ATOM 1990 C CA . ARG A 1 270 ? -12.476 -15.013 -9.900 1.00 98.88 270 ARG A CA 1
ATOM 1991 C C . ARG A 1 270 ? -11.373 -14.018 -9.597 1.00 98.88 270 ARG A C 1
ATOM 1993 O O . ARG A 1 270 ? -11.585 -12.812 -9.686 1.00 98.88 270 ARG A O 1
ATOM 2000 N N . LEU A 1 271 ? -10.189 -14.520 -9.292 1.00 98.88 271 LEU A N 1
ATOM 2001 C CA . LEU A 1 271 ? -8.981 -13.723 -9.158 1.00 98.88 271 LEU A CA 1
ATOM 2002 C C . LEU A 1 271 ? -8.238 -13.737 -10.497 1.00 98.88 271 LEU A C 1
ATOM 2004 O O . LEU A 1 271 ? -7.930 -14.801 -11.035 1.00 98.88 271 LEU A O 1
ATOM 2008 N N . VAL A 1 272 ? -7.954 -12.557 -11.036 1.00 98.88 272 VAL A N 1
ATOM 2009 C CA . VAL A 1 272 ? -7.142 -12.363 -12.241 1.00 98.88 272 VAL A CA 1
ATOM 2010 C C . VAL A 1 272 ? -5.825 -11.736 -11.804 1.00 98.88 272 VAL A C 1
ATOM 2012 O O . VAL A 1 272 ? -5.774 -10.559 -11.452 1.00 98.88 272 VAL A O 1
ATOM 2015 N N . LEU A 1 273 ? -4.776 -12.548 -11.773 1.00 98.81 273 LEU A N 1
ATOM 2016 C CA . LEU A 1 273 ? -3.444 -12.177 -11.312 1.00 98.81 273 LEU A CA 1
ATOM 2017 C C . LEU A 1 273 ? -2.609 -11.748 -12.520 1.00 98.81 273 LEU A C 1
ATOM 2019 O O . LEU A 1 273 ? -2.451 -12.534 -13.454 1.00 98.81 273 LEU A O 1
ATOM 2023 N N . MET A 1 274 ? -2.104 -10.518 -12.513 1.00 98.50 274 MET A N 1
ATOM 2024 C CA . MET A 1 274 ? -1.514 -9.853 -13.678 1.00 98.50 274 MET A CA 1
ATOM 2025 C C . MET A 1 274 ? -0.057 -9.454 -13.428 1.00 98.50 274 MET A C 1
ATOM 2027 O O . MET A 1 274 ? 0.277 -8.908 -12.377 1.00 98.50 274 MET A O 1
ATOM 2031 N N . ASP A 1 275 ? 0.791 -9.628 -14.437 1.00 98.12 275 ASP A N 1
ATOM 2032 C CA . ASP A 1 275 ? 2.179 -9.181 -14.424 1.00 98.12 275 ASP A CA 1
ATOM 2033 C C . ASP A 1 275 ? 2.268 -7.720 -14.881 1.00 98.12 275 ASP A C 1
ATOM 2035 O O . ASP A 1 275 ? 2.177 -7.394 -16.067 1.00 98.12 275 ASP A O 1
ATOM 2039 N N . SER A 1 276 ? 2.489 -6.842 -13.906 1.00 97.88 276 SER A N 1
ATOM 2040 C CA . SER A 1 276 ? 2.763 -5.420 -14.135 1.00 97.88 276 SER A CA 1
ATOM 2041 C C . SER A 1 276 ? 4.206 -5.046 -13.801 1.00 97.88 276 SER A C 1
ATOM 2043 O O . SER A 1 276 ? 4.493 -3.861 -13.700 1.00 97.88 276 SER A O 1
ATOM 2045 N N . SER A 1 277 ? 5.117 -6.012 -13.630 1.00 96.31 277 SER A N 1
ATOM 2046 C CA . SER A 1 277 ? 6.505 -5.800 -13.168 1.00 96.31 277 SER A CA 1
ATOM 2047 C C . SER A 1 277 ? 7.277 -4.734 -13.954 1.00 96.31 277 SER A C 1
ATOM 2049 O O . SER A 1 277 ? 8.173 -4.088 -13.431 1.00 96.31 277 SER A O 1
ATOM 2051 N N . ARG A 1 278 ? 6.906 -4.484 -15.211 1.00 93.19 278 ARG A N 1
ATOM 2052 C CA . ARG A 1 278 ? 7.523 -3.464 -16.074 1.00 93.19 278 ARG A CA 1
ATOM 2053 C C . ARG A 1 278 ? 6.797 -2.113 -16.069 1.00 93.19 278 ARG A C 1
ATOM 2055 O O . ARG A 1 278 ? 6.937 -1.343 -17.016 1.00 93.19 278 ARG A O 1
ATOM 2062 N N . GLY A 1 279 ? 5.946 -1.856 -15.075 1.00 92.69 279 GLY A N 1
ATOM 2063 C CA . GLY A 1 279 ? 5.098 -0.661 -15.002 1.00 92.69 279 GLY A CA 1
ATOM 2064 C C . GLY A 1 279 ? 4.027 -0.590 -16.097 1.00 92.69 279 GLY A C 1
ATOM 2065 O O . GLY A 1 279 ? 3.444 0.469 -16.332 1.00 92.69 279 GLY A O 1
ATOM 2066 N N . SER A 1 280 ? 3.775 -1.696 -16.803 1.00 94.25 280 SER A N 1
ATOM 2067 C CA . SER A 1 280 ? 2.823 -1.782 -17.911 1.00 94.25 280 SER A CA 1
ATOM 2068 C C . SER A 1 280 ? 2.289 -3.204 -18.070 1.00 94.25 280 SER A C 1
ATOM 2070 O O . SER A 1 280 ? 3.049 -4.171 -18.008 1.00 94.25 280 SER A O 1
ATOM 2072 N N . LEU A 1 281 ? 0.987 -3.317 -18.340 1.00 94.38 281 LEU A N 1
ATOM 2073 C CA . LEU A 1 281 ? 0.303 -4.590 -18.561 1.00 94.38 281 LEU A CA 1
ATOM 2074 C C . LEU A 1 281 ? 0.719 -5.232 -19.888 1.00 94.38 281 LEU A C 1
ATOM 2076 O O . LEU A 1 281 ? 1.002 -6.424 -19.931 1.00 94.38 281 LEU A O 1
ATOM 2080 N N . ARG A 1 282 ? 0.817 -4.467 -20.987 1.00 93.19 282 ARG A N 1
ATOM 2081 C CA . ARG A 1 282 ? 1.256 -5.043 -22.272 1.00 93.19 282 ARG A CA 1
ATOM 2082 C C . ARG A 1 282 ? 2.730 -5.446 -22.251 1.00 93.19 282 ARG A C 1
ATOM 2084 O O . ARG A 1 282 ? 3.118 -6.353 -22.982 1.00 93.19 282 ARG A O 1
ATOM 2091 N N . ALA A 1 283 ? 3.555 -4.762 -21.453 1.00 88.81 283 ALA A N 1
ATOM 2092 C CA . ALA A 1 283 ? 4.990 -5.024 -21.378 1.00 88.81 283 ALA A CA 1
ATOM 2093 C C . ALA A 1 283 ? 5.310 -6.351 -20.671 1.00 88.81 283 ALA A C 1
ATOM 2095 O O . ALA A 1 283 ? 6.348 -6.949 -20.964 1.00 88.81 283 ALA A O 1
ATOM 2096 N N . GLY A 1 284 ? 4.425 -6.834 -19.791 1.00 82.88 284 GLY A N 1
ATOM 2097 C CA . GLY A 1 284 ? 4.481 -8.198 -19.250 1.00 82.88 284 GLY A CA 1
ATOM 2098 C C . GLY A 1 284 ? 3.997 -9.278 -20.236 1.00 82.88 284 GLY A C 1
ATOM 2099 O O . GLY A 1 284 ? 4.153 -10.461 -19.969 1.00 82.88 284 GLY A O 1
ATOM 2100 N N . GLY A 1 285 ? 3.433 -8.883 -21.385 1.00 90.81 285 GLY A N 1
ATOM 2101 C CA . GLY A 1 285 ? 2.901 -9.766 -22.433 1.00 90.81 285 GLY A CA 1
ATOM 2102 C C . GLY A 1 285 ? 1.503 -9.326 -22.878 1.00 90.81 285 GLY A C 1
ATOM 2103 O O . GLY A 1 285 ? 0.693 -8.914 -22.061 1.00 90.81 285 GLY A O 1
ATOM 2104 N N . PHE A 1 286 ? 1.171 -9.359 -24.172 1.00 94.69 286 PHE A N 1
ATOM 2105 C CA . PHE A 1 286 ? -0.182 -8.971 -24.621 1.00 94.69 286 PHE A CA 1
ATOM 2106 C C . PHE A 1 286 ? -1.236 -10.068 -24.367 1.00 94.69 286 PHE A C 1
ATOM 2108 O O . PHE A 1 286 ? -2.439 -9.807 -24.298 1.00 94.69 286 PHE A O 1
ATOM 2115 N N . ASP A 1 287 ? -0.788 -11.308 -24.214 1.00 96.12 287 ASP A N 1
ATOM 2116 C CA . ASP A 1 287 ? -1.592 -12.469 -23.855 1.00 96.12 287 ASP A CA 1
ATOM 2117 C C . ASP A 1 287 ? -2.301 -12.297 -22.507 1.00 96.12 287 ASP A C 1
ATOM 2119 O O . ASP A 1 287 ? -3.485 -12.625 -22.425 1.00 96.12 287 ASP A O 1
ATOM 2123 N N . GLN A 1 288 ? -1.673 -11.674 -21.504 1.00 96.81 288 GLN A N 1
ATOM 2124 C CA . GLN A 1 288 ? -2.345 -11.398 -20.227 1.00 96.81 288 GLN A CA 1
ATOM 2125 C C . GLN A 1 288 ? -3.479 -10.365 -20.361 1.00 96.81 288 GLN A C 1
ATOM 2127 O O . GLN A 1 288 ? -4.510 -10.471 -19.703 1.00 96.81 288 GLN A O 1
ATOM 2132 N N . VAL A 1 289 ? -3.350 -9.382 -21.261 1.00 97.75 289 VAL A N 1
ATOM 2133 C CA . VAL A 1 289 ? -4.424 -8.405 -21.522 1.00 97.75 289 VAL A CA 1
ATOM 2134 C C . VAL A 1 289 ? -5.620 -9.106 -22.175 1.00 97.75 289 VAL A C 1
ATOM 2136 O O . VAL A 1 289 ? -6.776 -8.849 -21.830 1.00 97.75 289 VAL A O 1
ATOM 2139 N N . ARG A 1 290 ? -5.354 -10.056 -23.082 1.00 98.19 290 ARG A N 1
ATOM 2140 C CA . ARG A 1 290 ? -6.390 -10.933 -23.647 1.00 98.19 290 ARG A CA 1
ATOM 2141 C C . ARG A 1 290 ? -6.993 -11.862 -22.594 1.00 98.19 290 ARG A C 1
ATOM 2143 O O . ARG A 1 290 ? -8.208 -12.056 -22.600 1.00 98.19 290 ARG A O 1
ATOM 2150 N N . MET A 1 291 ? -6.169 -12.414 -21.703 1.00 98.50 291 MET A N 1
ATOM 2151 C CA . MET A 1 291 ? -6.603 -13.241 -20.577 1.00 98.50 291 MET A CA 1
ATOM 2152 C C . MET A 1 291 ? -7.561 -12.457 -19.683 1.00 98.50 291 MET A C 1
ATOM 2154 O O . MET A 1 291 ? -8.647 -12.957 -19.410 1.00 98.50 291 MET A O 1
ATOM 2158 N N . LEU A 1 292 ? -7.222 -11.220 -19.308 1.00 98.69 292 LEU A N 1
ATOM 2159 C CA . LEU A 1 292 ? -8.091 -10.340 -18.529 1.00 98.69 292 LEU A CA 1
ATOM 2160 C C . LEU A 1 292 ? -9.449 -10.153 -19.210 1.00 98.69 292 LEU A C 1
ATOM 2162 O O . LEU A 1 292 ? -10.483 -10.356 -18.574 1.00 98.69 292 LEU A O 1
ATOM 2166 N N . ARG A 1 293 ? -9.471 -9.826 -20.510 1.00 98.50 293 ARG A N 1
ATOM 2167 C CA . ARG A 1 293 ? -10.742 -9.669 -21.231 1.00 98.50 293 ARG A CA 1
ATOM 2168 C C . ARG A 1 293 ? -11.570 -10.953 -21.203 1.00 98.50 293 ARG A C 1
ATOM 2170 O O . ARG A 1 293 ? -12.740 -10.921 -20.832 1.00 98.50 293 ARG A O 1
ATOM 2177 N N . SER A 1 294 ? -10.946 -12.082 -21.535 1.00 98.75 294 SER A N 1
ATOM 2178 C CA . SER A 1 294 ? -11.598 -13.393 -21.530 1.00 98.75 294 SER A CA 1
ATOM 2179 C C . SER A 1 294 ? -12.100 -13.791 -20.139 1.00 98.75 294 SER A C 1
ATOM 2181 O O . SER A 1 294 ? -13.160 -14.407 -20.013 1.00 98.75 294 SER A O 1
ATOM 2183 N N . ALA A 1 295 ? -11.355 -13.453 -19.087 1.00 98.81 295 ALA A N 1
ATOM 2184 C CA . ALA A 1 295 ? -11.705 -13.740 -17.704 1.00 98.81 295 ALA A CA 1
ATOM 2185 C C . ALA A 1 295 ? -12.957 -12.972 -17.278 1.00 98.81 295 ALA A C 1
ATOM 2187 O O . ALA A 1 295 ? -13.837 -13.576 -16.665 1.00 98.81 295 ALA A O 1
ATOM 2188 N N . LEU A 1 296 ? -13.059 -11.690 -17.650 1.00 98.88 296 LEU A N 1
ATOM 2189 C CA . LEU A 1 296 ? -14.232 -10.850 -17.399 1.00 98.88 296 LEU A CA 1
ATOM 2190 C C . LEU A 1 296 ? -15.454 -11.324 -18.195 1.00 98.88 296 LEU A C 1
ATOM 2192 O O . LEU A 1 296 ? -16.528 -11.485 -17.620 1.00 98.88 296 LEU A O 1
ATOM 2196 N N . ASP A 1 297 ? -15.288 -11.611 -19.489 1.00 98.75 297 ASP A N 1
ATOM 2197 C CA . ASP A 1 297 ? -16.380 -12.086 -20.352 1.00 98.75 297 ASP A CA 1
ATOM 2198 C C . ASP A 1 297 ? -16.964 -13.411 -19.857 1.00 98.75 297 ASP A C 1
ATOM 2200 O O . ASP A 1 297 ? -18.178 -13.560 -19.696 1.00 98.75 297 ASP A O 1
ATOM 2204 N N . SER A 1 298 ? -16.093 -14.374 -19.554 1.00 98.69 298 SER A N 1
ATOM 2205 C CA . SER A 1 298 ? -16.535 -15.667 -19.032 1.00 98.69 298 SER A CA 1
ATOM 2206 C C . SER A 1 298 ? -17.074 -15.564 -17.604 1.00 98.69 298 SER A C 1
ATOM 2208 O O . SER A 1 298 ? -18.063 -16.223 -17.298 1.00 98.69 298 SER A O 1
ATOM 2210 N N . ALA A 1 299 ? -16.511 -14.701 -16.749 1.00 98.81 299 ALA A N 1
ATOM 2211 C CA . ALA A 1 299 ? -17.053 -14.452 -15.415 1.00 98.81 299 ALA A CA 1
ATOM 2212 C C . ALA A 1 299 ? -18.445 -13.825 -15.473 1.00 98.81 299 ALA A C 1
ATOM 2214 O O . ALA A 1 299 ? -19.268 -14.112 -14.610 1.00 98.81 299 ALA A O 1
ATOM 2215 N N . ALA A 1 300 ? -18.744 -12.991 -16.471 1.00 98.62 300 ALA A N 1
ATOM 2216 C CA . ALA A 1 300 ? -20.072 -12.409 -16.628 1.00 98.62 300 ALA A CA 1
ATOM 2217 C C . ALA A 1 300 ? -21.106 -13.498 -16.964 1.00 98.62 300 ALA A C 1
ATOM 2219 O O . ALA A 1 300 ? -22.176 -13.540 -16.352 1.00 98.62 300 ALA A O 1
ATOM 2220 N N . ALA A 1 301 ? -20.757 -14.421 -17.865 1.00 98.38 301 ALA A N 1
ATOM 2221 C CA . ALA A 1 301 ? -21.634 -15.506 -18.304 1.00 98.38 301 ALA A CA 1
ATOM 2222 C C . ALA A 1 301 ? -21.792 -16.643 -17.272 1.00 98.38 301 ALA A C 1
ATOM 2224 O O . ALA A 1 301 ? -22.876 -17.215 -17.138 1.00 98.38 301 ALA A O 1
ATOM 2225 N N . ASP A 1 302 ? -20.733 -16.976 -16.533 1.00 98.44 302 ASP A N 1
ATOM 2226 C CA . ASP A 1 302 ? -20.713 -18.108 -15.606 1.00 98.44 302 ASP A CA 1
ATOM 2227 C C . ASP A 1 302 ? -21.398 -17.772 -14.275 1.00 98.44 302 ASP A C 1
ATOM 2229 O O . ASP A 1 302 ? -20.963 -16.898 -13.528 1.00 98.44 302 ASP A O 1
ATOM 2233 N N . ARG A 1 303 ? -22.477 -18.487 -13.939 1.00 97.69 303 ARG A N 1
ATOM 2234 C CA . ARG A 1 303 ? -23.227 -18.282 -12.687 1.00 97.69 303 ARG A CA 1
ATOM 2235 C C . ARG A 1 303 ? -22.489 -18.774 -11.442 1.00 97.69 303 ARG A C 1
ATOM 2237 O O . ARG A 1 303 ? -22.853 -18.354 -10.346 1.00 97.69 303 ARG A O 1
ATOM 2244 N N . SER A 1 304 ? -21.502 -19.657 -11.590 1.00 98.19 304 SER A N 1
ATOM 2245 C CA . SER A 1 304 ? -20.668 -20.103 -10.470 1.00 98.19 304 SER A CA 1
ATOM 2246 C C . SER A 1 304 ? -19.683 -19.016 -10.023 1.00 98.19 304 SER A C 1
ATOM 2248 O O . SER A 1 304 ? -19.342 -18.947 -8.842 1.00 98.19 304 SER A O 1
ATOM 2250 N N . VAL A 1 305 ? -19.318 -18.105 -10.933 1.00 98.69 305 VAL A N 1
ATOM 2251 C CA . VAL A 1 305 ? -18.533 -16.908 -10.636 1.00 98.69 305 VAL A CA 1
ATOM 2252 C C . VAL A 1 305 ? -19.469 -15.775 -10.226 1.00 98.69 305 VAL A C 1
ATOM 2254 O O . VAL A 1 305 ? -20.357 -15.353 -10.971 1.00 98.69 305 VAL A O 1
ATOM 2257 N N . ARG A 1 306 ? -19.269 -15.265 -9.016 1.00 98.44 306 ARG A N 1
ATOM 2258 C CA . ARG A 1 306 ? -20.111 -14.273 -8.345 1.00 98.44 306 ARG A CA 1
ATOM 2259 C C . ARG A 1 306 ? -19.426 -12.924 -8.145 1.00 98.44 306 ARG A C 1
ATOM 2261 O O . ARG A 1 306 ? -20.086 -12.012 -7.670 1.00 98.44 306 ARG A O 1
ATOM 2268 N N . GLY A 1 307 ? -18.152 -12.791 -8.499 1.00 98.50 307 GLY A N 1
ATOM 2269 C CA . GLY A 1 307 ? -17.394 -11.541 -8.442 1.00 98.50 307 GLY A CA 1
ATOM 2270 C C . GLY A 1 307 ? -15.999 -11.706 -9.038 1.00 98.50 307 GLY A C 1
ATOM 2271 O O . GLY A 1 307 ? -15.559 -12.838 -9.258 1.00 98.50 307 GLY A O 1
ATOM 2272 N N . VAL A 1 308 ? -15.318 -10.592 -9.305 1.00 98.88 308 VAL A N 1
ATOM 2273 C CA . VAL A 1 308 ? -13.963 -10.569 -9.877 1.00 98.88 308 VAL A CA 1
ATOM 2274 C C . VAL A 1 308 ? -13.038 -9.691 -9.038 1.00 98.88 308 VAL A C 1
ATOM 2276 O O . VAL A 1 308 ? -13.414 -8.605 -8.614 1.00 98.88 308 VAL A O 1
ATOM 2279 N N . VAL A 1 309 ? -11.798 -10.123 -8.839 1.00 98.94 309 VAL A N 1
ATOM 2280 C CA . VAL A 1 309 ? -10.720 -9.288 -8.300 1.00 98.94 309 VAL A CA 1
ATOM 2281 C C . VAL A 1 309 ? -9.557 -9.328 -9.277 1.00 98.94 309 VAL A C 1
ATOM 2283 O O . VAL A 1 309 ? -9.059 -10.405 -9.595 1.00 98.94 309 VAL A O 1
ATOM 2286 N N . VAL A 1 310 ? -9.109 -8.168 -9.746 1.00 98.88 310 VAL A N 1
ATOM 2287 C CA . VAL A 1 310 ? -7.860 -8.053 -10.505 1.00 98.88 310 VAL A CA 1
ATOM 2288 C C . VAL A 1 310 ? -6.753 -7.655 -9.543 1.00 98.88 310 VAL A C 1
ATOM 2290 O O . VAL A 1 310 ? -6.885 -6.656 -8.839 1.00 98.88 310 VAL A O 1
ATOM 2293 N N . ALA A 1 311 ? -5.670 -8.423 -9.514 1.00 98.88 311 ALA A N 1
ATOM 2294 C CA . ALA A 1 311 ? -4.494 -8.117 -8.715 1.00 98.88 311 ALA A CA 1
ATOM 2295 C C . ALA A 1 311 ? -3.266 -7.909 -9.600 1.00 98.88 311 ALA A C 1
ATOM 2297 O O . ALA A 1 311 ? -3.002 -8.702 -10.503 1.00 98.88 311 ALA A O 1
ATOM 2298 N N . MET A 1 312 ? -2.524 -6.842 -9.330 1.00 98.56 312 MET A N 1
ATOM 2299 C CA . MET A 1 312 ? -1.286 -6.483 -10.020 1.00 98.56 312 MET A CA 1
ATOM 2300 C C . MET A 1 312 ? -0.393 -5.679 -9.081 1.00 98.56 312 MET A C 1
ATOM 2302 O O . MET A 1 312 ? -0.895 -5.062 -8.154 1.00 98.56 312 MET A O 1
ATOM 2306 N N . HIS A 1 313 ? 0.913 -5.620 -9.314 1.00 98.62 313 HIS A N 1
ATOM 2307 C CA . HIS A 1 313 ? 1.792 -4.810 -8.471 1.00 98.62 313 HIS A CA 1
ATOM 2308 C C . HIS A 1 313 ? 1.568 -3.289 -8.627 1.00 98.62 313 HIS A C 1
ATOM 2310 O O . HIS A 1 313 ? 1.314 -2.604 -7.638 1.00 98.62 313 HIS A O 1
ATOM 2316 N N . HIS A 1 314 ? 1.591 -2.750 -9.852 1.00 98.62 314 HIS A N 1
ATOM 2317 C CA . HIS A 1 314 ? 1.478 -1.303 -10.086 1.00 98.62 314 HIS A CA 1
ATOM 2318 C C . HIS A 1 314 ? 0.012 -0.842 -10.142 1.00 98.62 314 HIS A C 1
ATOM 2320 O O . HIS A 1 314 ? -0.743 -1.343 -10.976 1.00 98.62 314 HIS A O 1
ATOM 2326 N N . PRO A 1 315 ? -0.419 0.141 -9.333 1.00 98.25 315 PRO A N 1
ATOM 2327 C CA . PRO A 1 315 ? -1.786 0.648 -9.344 1.00 98.25 315 PRO A CA 1
ATOM 2328 C C . PRO A 1 315 ? -2.149 1.412 -10.619 1.00 98.25 315 PRO A C 1
ATOM 2330 O O . PRO A 1 315 ? -1.315 2.029 -11.280 1.00 98.25 315 PRO A O 1
ATOM 2333 N N . VAL A 1 316 ? -3.450 1.468 -10.923 1.00 97.38 316 VAL A N 1
ATOM 2334 C CA . VAL A 1 316 ? -3.976 2.369 -11.967 1.00 97.38 316 VAL A CA 1
ATOM 2335 C C . VAL A 1 316 ? -3.762 3.839 -11.617 1.00 97.38 316 VAL A C 1
ATOM 2337 O O . VAL A 1 316 ? -3.657 4.672 -12.515 1.00 97.38 316 VAL A O 1
ATOM 2340 N N . LYS A 1 317 ? -3.702 4.175 -10.329 1.00 95.38 317 LYS A N 1
ATOM 2341 C CA . LYS A 1 317 ? -3.473 5.522 -9.820 1.00 95.38 317 LYS A CA 1
ATOM 2342 C C . LYS A 1 317 ? -2.667 5.427 -8.532 1.00 95.38 317 LYS A C 1
ATOM 2344 O O . LYS A 1 317 ? -3.110 4.795 -7.579 1.00 95.38 317 LYS A O 1
ATOM 2349 N N . ASP A 1 318 ? -1.512 6.070 -8.521 1.00 94.56 318 ASP A N 1
ATOM 2350 C CA . ASP A 1 318 ? -0.752 6.326 -7.303 1.00 94.56 318 ASP A CA 1
ATOM 2351 C C . ASP A 1 318 ? -1.420 7.529 -6.602 1.00 94.56 318 ASP A C 1
ATOM 2353 O O . ASP A 1 318 ? -1.725 8.528 -7.264 1.00 94.56 318 ASP A O 1
ATOM 2357 N N . PRO A 1 319 ? -1.765 7.421 -5.305 1.00 90.25 319 PRO A N 1
ATOM 2358 C CA . PRO A 1 319 ? -2.457 8.486 -4.583 1.00 90.25 319 PRO A CA 1
ATOM 2359 C C . PRO A 1 319 ? -1.555 9.694 -4.297 1.00 90.25 319 PRO A C 1
ATOM 2361 O O . PRO A 1 319 ? -2.072 10.757 -3.952 1.00 90.25 319 PRO A O 1
ATOM 2364 N N . SER A 1 320 ? -0.232 9.557 -4.434 1.00 86.38 320 SER A N 1
ATOM 2365 C CA . SER A 1 320 ? 0.697 10.666 -4.260 1.00 86.38 320 SER A CA 1
ATOM 2366 C C . SER A 1 320 ? 0.554 11.695 -5.390 1.00 86.38 320 SER A C 1
ATOM 2368 O O . SER A 1 320 ? 0.295 11.329 -6.541 1.00 86.38 320 SER A O 1
ATOM 2370 N N . PRO A 1 321 ? 0.809 12.987 -5.117 1.00 81.19 321 PRO A N 1
ATOM 2371 C CA . PRO A 1 321 ? 0.790 14.029 -6.144 1.00 81.19 321 PRO A CA 1
ATOM 2372 C C . PRO A 1 321 ? 1.733 13.775 -7.325 1.00 81.19 321 PRO A C 1
ATOM 2374 O O . PRO A 1 321 ? 1.472 14.236 -8.434 1.00 81.19 321 PRO A O 1
ATOM 2377 N N . THR A 1 322 ? 2.839 13.060 -7.091 1.00 83.25 322 THR A N 1
ATOM 2378 C CA . THR A 1 322 ? 3.826 12.751 -8.137 1.00 83.25 322 THR A CA 1
ATOM 2379 C C . THR A 1 322 ? 3.360 11.654 -9.085 1.00 83.25 322 THR A C 1
ATOM 2381 O O . THR A 1 322 ? 3.716 11.672 -10.258 1.00 83.25 322 THR A O 1
ATOM 2384 N N . GLY A 1 323 ? 2.556 10.705 -8.599 1.00 88.06 323 GLY A N 1
ATOM 2385 C CA . GLY A 1 323 ? 2.044 9.615 -9.419 1.00 88.06 323 GLY A CA 1
ATOM 2386 C C . GLY A 1 323 ? 3.124 8.674 -9.969 1.00 88.06 323 GLY A C 1
ATOM 2387 O O . GLY A 1 323 ? 2.891 8.031 -10.990 1.00 88.06 323 GLY A O 1
ATOM 2388 N N . ASN A 1 324 ? 4.308 8.617 -9.352 1.00 87.81 324 ASN A N 1
ATOM 2389 C CA . ASN A 1 324 ? 5.478 7.909 -9.890 1.00 87.81 324 ASN A CA 1
ATOM 2390 C C . ASN A 1 324 ? 5.338 6.381 -9.867 1.00 87.81 324 ASN A C 1
ATOM 2392 O O . ASN A 1 324 ? 6.062 5.694 -10.581 1.00 87.81 324 ASN A O 1
ATOM 2396 N N . SER A 1 325 ? 4.418 5.862 -9.056 1.00 94.50 325 SER A N 1
ATOM 2397 C CA . SER A 1 325 ? 4.294 4.435 -8.753 1.00 94.50 325 SER A CA 1
ATOM 2398 C C . SER A 1 325 ? 3.065 3.810 -9.419 1.00 94.50 325 SER A C 1
ATOM 2400 O O . SER A 1 325 ? 2.536 2.813 -8.949 1.00 94.50 325 SER A O 1
ATOM 2402 N N . GLN A 1 326 ? 2.523 4.413 -10.472 1.00 96.50 326 GLN A N 1
ATOM 2403 C CA . GLN A 1 326 ? 1.350 3.883 -11.173 1.00 96.50 326 GLN A CA 1
ATOM 2404 C C . GLN A 1 326 ? 1.738 3.241 -12.503 1.00 96.50 326 GLN A C 1
ATOM 2406 O O . GLN A 1 326 ? 2.853 3.421 -12.985 1.00 96.50 326 GLN A O 1
ATOM 2411 N N . LEU A 1 327 ? 0.795 2.544 -13.142 1.00 97.12 327 LEU A N 1
ATOM 2412 C CA . LEU A 1 327 ? 0.959 2.117 -14.533 1.00 97.12 327 LEU A CA 1
ATOM 2413 C C . LEU A 1 327 ? 1.390 3.310 -15.399 1.00 97.12 327 LEU A C 1
ATOM 2415 O O . LEU A 1 327 ? 0.672 4.319 -15.489 1.00 97.12 327 LEU A O 1
ATOM 2419 N N . GLY A 1 328 ? 2.558 3.172 -16.031 1.00 91.19 328 GLY A N 1
ATOM 2420 C CA . GLY A 1 328 ? 3.204 4.237 -16.794 1.00 91.19 328 GLY A CA 1
ATOM 2421 C C . GLY A 1 328 ? 2.405 4.623 -18.037 1.00 91.19 328 GLY A C 1
ATOM 2422 O O . GLY A 1 328 ? 2.337 5.796 -18.402 1.00 91.19 328 GLY A O 1
ATOM 2423 N N . ASP A 1 329 ? 1.716 3.658 -18.654 1.00 92.56 329 ASP A N 1
ATOM 2424 C CA . ASP A 1 329 ? 0.754 3.942 -19.714 1.00 92.56 329 ASP A CA 1
ATOM 2425 C C . ASP A 1 329 ? -0.638 4.229 -19.140 1.00 92.56 329 ASP A C 1
ATOM 2427 O O . ASP A 1 329 ? -1.381 3.339 -18.716 1.00 92.56 329 ASP A O 1
ATOM 2431 N N . ARG A 1 330 ? -1.033 5.502 -19.192 1.00 94.94 330 ARG A N 1
ATOM 2432 C CA . ARG A 1 330 ? -2.338 5.951 -18.695 1.00 94.94 330 ARG A CA 1
ATOM 2433 C C . ARG A 1 330 ? -3.514 5.360 -19.474 1.00 94.94 330 ARG A C 1
ATOM 2435 O O . ARG A 1 330 ? -4.592 5.233 -18.903 1.00 94.94 330 ARG A O 1
ATOM 2442 N N . LYS A 1 331 ? -3.326 4.941 -20.732 1.00 96.31 331 LYS A N 1
ATOM 2443 C CA . LYS A 1 331 ? -4.377 4.259 -21.505 1.00 96.31 331 LYS A CA 1
ATOM 2444 C C . LYS A 1 331 ? -4.646 2.859 -20.964 1.00 96.31 331 LYS A C 1
ATOM 2446 O O . LYS A 1 331 ? -5.797 2.436 -20.972 1.00 96.31 331 LYS A O 1
ATOM 2451 N N . GLU A 1 332 ? -3.623 2.162 -20.468 1.00 97.00 332 GLU A N 1
ATOM 2452 C CA . GLU A 1 332 ? -3.795 0.855 -19.817 1.00 97.00 332 GLU A CA 1
ATOM 2453 C C . GLU A 1 332 ? -4.553 0.993 -18.498 1.00 97.00 332 GLU A C 1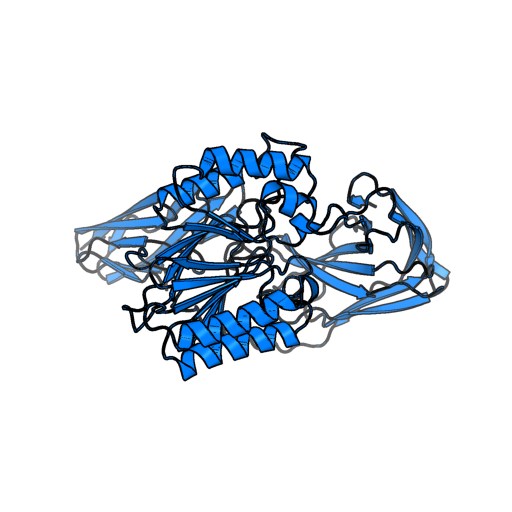
ATOM 2455 O O . GLU A 1 332 ? -5.482 0.227 -18.247 1.00 97.00 332 GLU A O 1
ATOM 2460 N N . ALA A 1 333 ? -4.226 2.017 -17.703 1.00 97.38 333 ALA A N 1
ATOM 2461 C CA . ALA A 1 333 ? -4.972 2.343 -16.491 1.00 97.38 333 ALA A CA 1
ATOM 2462 C C . ALA A 1 333 ? -6.454 2.623 -16.799 1.00 97.38 333 ALA A C 1
ATOM 2464 O O . ALA A 1 333 ? -7.333 2.008 -16.199 1.00 97.38 333 ALA A O 1
ATOM 2465 N N . THR A 1 334 ? -6.744 3.483 -17.786 1.00 97.56 334 THR A N 1
ATOM 2466 C CA . THR A 1 334 ? -8.122 3.764 -18.225 1.00 97.56 334 THR A CA 1
ATOM 2467 C C . THR A 1 334 ? -8.831 2.517 -18.752 1.00 97.56 334 THR A C 1
ATOM 2469 O O . THR A 1 334 ? -10.011 2.330 -18.468 1.00 97.56 334 THR A O 1
ATOM 2472 N N . LEU A 1 335 ? -8.135 1.658 -19.500 1.00 97.81 335 LEU A N 1
ATOM 2473 C CA . LEU A 1 335 ? -8.690 0.411 -20.023 1.00 97.81 335 LEU A CA 1
ATOM 2474 C C . LEU A 1 335 ? -9.111 -0.527 -18.892 1.00 97.81 335 LEU A C 1
ATOM 2476 O O . LEU A 1 335 ? -10.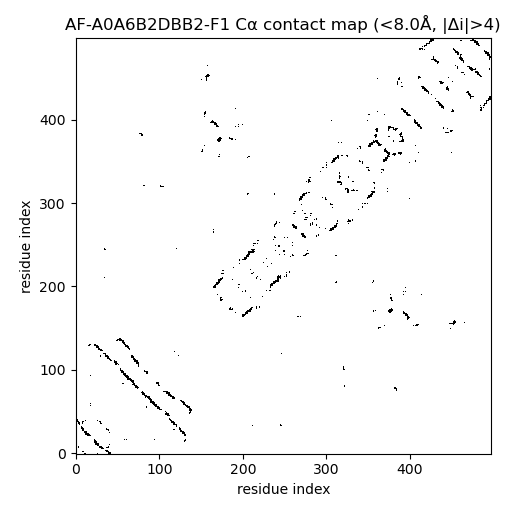244 -1.004 -18.912 1.00 97.81 335 LEU A O 1
ATOM 2480 N N . LEU A 1 336 ? -8.243 -0.757 -17.901 1.00 98.12 336 LEU A N 1
ATOM 2481 C CA . LEU A 1 336 ? -8.579 -1.605 -16.757 1.00 98.12 336 LEU A CA 1
ATOM 2482 C C . LEU A 1 336 ? -9.759 -1.020 -15.977 1.00 98.12 336 LEU A C 1
ATOM 2484 O O . LEU A 1 336 ? -10.697 -1.749 -15.659 1.00 98.12 336 LEU A O 1
ATOM 2488 N N . THR A 1 337 ? -9.748 0.291 -15.722 1.00 98.25 337 THR A N 1
ATOM 2489 C CA . THR A 1 337 ? -10.857 0.958 -15.037 1.00 98.25 337 THR A CA 1
ATOM 2490 C C . THR A 1 337 ? -12.173 0.785 -15.781 1.00 98.25 337 THR A C 1
ATOM 2492 O O . THR A 1 337 ? -13.139 0.281 -15.216 1.00 98.25 337 THR A O 1
ATOM 2495 N N . HIS A 1 338 ? -12.196 1.095 -17.076 1.00 98.44 338 HIS A N 1
ATOM 2496 C CA . HIS A 1 338 ? -13.392 0.950 -17.898 1.00 98.44 338 HIS A CA 1
ATOM 2497 C C . HIS A 1 338 ? -13.881 -0.505 -17.962 1.00 98.44 338 HIS A C 1
ATOM 2499 O O . HIS A 1 338 ? -15.084 -0.751 -17.918 1.00 98.44 338 HIS A O 1
ATOM 2505 N N . TRP A 1 339 ? -12.981 -1.485 -18.047 1.00 98.69 339 TRP A N 1
ATOM 2506 C CA . TRP A 1 339 ? -13.372 -2.893 -18.113 1.00 98.69 339 TRP A CA 1
ATOM 2507 C C . TRP A 1 339 ? -13.962 -3.417 -16.805 1.00 98.69 339 TRP A C 1
ATOM 2509 O O . TRP A 1 339 ? -14.931 -4.173 -16.863 1.00 98.69 339 TRP A O 1
ATOM 2519 N N . LEU A 1 340 ? -13.433 -3.011 -15.648 1.00 98.69 340 LEU A N 1
ATOM 2520 C CA . LEU A 1 340 ? -14.003 -3.394 -14.352 1.00 98.69 340 LEU A CA 1
ATOM 2521 C C . LEU A 1 340 ? -15.364 -2.735 -14.120 1.00 98.69 340 LEU A C 1
ATOM 2523 O O . LEU A 1 340 ? -16.324 -3.433 -13.797 1.00 98.69 340 LEU A O 1
ATOM 2527 N N . THR A 1 341 ? -15.479 -1.432 -14.384 1.00 98.12 341 THR A N 1
ATOM 2528 C CA . THR A 1 341 ? -16.760 -0.716 -14.312 1.00 98.12 341 THR A CA 1
ATOM 2529 C C . THR A 1 341 ? -17.790 -1.323 -15.264 1.00 98.12 341 THR A C 1
ATOM 2531 O O . THR A 1 341 ? -18.923 -1.604 -14.876 1.00 98.12 341 THR A O 1
ATOM 2534 N N . GLY A 1 342 ? -17.400 -1.583 -16.515 1.00 98.50 342 GLY A N 1
ATOM 2535 C CA . GLY A 1 342 ? -18.272 -2.202 -17.511 1.00 98.50 342 GLY A CA 1
ATOM 2536 C C . GLY A 1 342 ? -18.701 -3.619 -17.124 1.00 98.50 342 GLY A C 1
ATOM 2537 O O . GLY A 1 342 ? -19.837 -4.007 -17.393 1.00 98.50 342 GLY A O 1
ATOM 2538 N N . PHE A 1 343 ? -17.832 -4.385 -16.455 1.00 98.69 343 PHE A N 1
ATOM 2539 C CA . PHE A 1 343 ? -18.177 -5.700 -15.920 1.00 98.69 343 PHE A CA 1
ATOM 2540 C C . PHE A 1 343 ? -19.239 -5.610 -14.816 1.00 98.69 343 PHE A C 1
ATOM 2542 O O . PHE A 1 343 ? -20.225 -6.348 -14.894 1.00 98.69 343 PHE A O 1
ATOM 2549 N N . GLU A 1 344 ? -19.090 -4.716 -13.829 1.00 97.44 344 GLU A N 1
ATOM 2550 C CA . GLU A 1 344 ? -20.109 -4.540 -12.781 1.00 97.44 344 GLU A CA 1
ATOM 2551 C C . GLU A 1 344 ? -21.448 -4.111 -13.385 1.00 97.44 344 GLU A C 1
ATOM 2553 O O . GLU A 1 344 ? -22.483 -4.710 -13.089 1.00 97.44 344 GLU A O 1
ATOM 2558 N N . GLN A 1 345 ? -21.427 -3.131 -14.294 1.00 97.00 345 GLN A N 1
ATOM 2559 C CA . GLN A 1 345 ? -22.631 -2.609 -14.943 1.00 97.00 345 GLN A CA 1
ATOM 2560 C C . GLN A 1 345 ? -23.359 -3.669 -15.779 1.00 97.00 345 GLN A C 1
ATOM 2562 O O . GLN A 1 345 ? -24.585 -3.753 -15.733 1.00 97.00 345 GLN A O 1
ATOM 2567 N N . ALA A 1 346 ? -22.625 -4.483 -16.543 1.00 97.56 346 ALA A N 1
ATOM 2568 C CA . ALA A 1 346 ? -23.224 -5.472 -17.435 1.00 97.56 346 ALA A CA 1
ATOM 2569 C C . ALA A 1 346 ? -23.667 -6.753 -16.710 1.00 97.56 346 ALA A C 1
ATOM 2571 O O . ALA A 1 346 ? -24.662 -7.364 -17.099 1.00 97.56 346 ALA A O 1
ATOM 2572 N N . SER A 1 347 ? -22.926 -7.187 -15.686 1.00 97.94 347 SER A N 1
ATOM 2573 C CA . SER A 1 347 ? -23.161 -8.475 -15.017 1.00 97.94 347 SER A CA 1
ATOM 2574 C C . SER A 1 347 ? -23.895 -8.363 -13.679 1.00 97.94 347 SER A C 1
ATOM 2576 O O . SER A 1 347 ? -24.453 -9.356 -13.208 1.00 97.94 347 SER A O 1
ATOM 2578 N N . GLY A 1 348 ? -23.876 -7.186 -13.045 1.00 96.88 348 GLY A N 1
ATOM 2579 C CA . GLY A 1 348 ? -24.349 -6.978 -11.674 1.00 96.88 348 GLY A CA 1
ATOM 2580 C C . GLY A 1 348 ? -23.492 -7.666 -10.603 1.00 96.88 348 GLY A C 1
ATOM 2581 O O . GLY A 1 348 ? -23.930 -7.777 -9.458 1.00 96.88 348 GLY A O 1
ATOM 2582 N N . LYS A 1 349 ? -22.307 -8.178 -10.961 1.00 98.38 349 LYS A N 1
ATOM 2583 C CA . LYS A 1 349 ? -21.383 -8.860 -10.045 1.00 98.38 349 LYS A CA 1
ATOM 2584 C C . LYS A 1 349 ? -20.304 -7.881 -9.577 1.00 98.38 349 LYS A C 1
ATOM 2586 O O . LYS A 1 349 ? -19.799 -7.142 -10.417 1.00 98.38 349 LYS A O 1
ATOM 2591 N N . PRO A 1 350 ? -19.915 -7.899 -8.290 1.00 98.19 350 PRO A N 1
ATOM 2592 C CA . PRO A 1 350 ? -18.883 -7.013 -7.768 1.00 98.19 350 PRO A CA 1
ATOM 2593 C C . PRO A 1 350 ? -17.520 -7.243 -8.428 1.00 98.19 350 PRO A C 1
ATOM 2595 O O . PRO A 1 350 ? -17.131 -8.387 -8.694 1.00 98.19 350 PRO A O 1
ATOM 2598 N N . ALA A 1 351 ? -16.782 -6.155 -8.616 1.00 98.56 351 ALA A N 1
ATOM 2599 C CA . ALA A 1 351 ? -15.402 -6.129 -9.064 1.00 98.56 351 ALA A CA 1
ATOM 2600 C C . ALA A 1 351 ? -14.514 -5.368 -8.072 1.00 98.56 351 ALA A C 1
ATOM 2602 O O . ALA A 1 351 ? -14.973 -4.481 -7.361 1.00 98.56 351 ALA A O 1
ATOM 2603 N N . ALA A 1 352 ? -13.222 -5.683 -8.044 1.00 98.69 352 ALA A N 1
ATOM 2604 C CA . ALA A 1 352 ? -12.228 -4.906 -7.310 1.00 98.69 352 ALA A CA 1
ATOM 2605 C C . ALA A 1 352 ? -10.870 -4.938 -8.009 1.00 98.69 352 ALA A C 1
ATOM 2607 O O . ALA A 1 352 ? -10.544 -5.903 -8.705 1.00 98.69 352 ALA A O 1
ATOM 2608 N N . SER A 1 353 ? -10.057 -3.913 -7.765 1.00 98.75 353 SER A N 1
ATOM 2609 C CA . SER A 1 353 ? -8.638 -3.907 -8.112 1.00 98.75 353 SER A CA 1
ATOM 2610 C C . SER A 1 353 ? -7.793 -3.870 -6.843 1.00 98.75 353 SER A C 1
ATOM 2612 O O . SER A 1 353 ? -8.026 -3.046 -5.960 1.00 98.75 353 SER A O 1
ATOM 2614 N N . VAL A 1 354 ? -6.779 -4.726 -6.781 1.00 98.81 354 VAL A N 1
ATOM 2615 C CA . VAL A 1 354 ? -5.785 -4.775 -5.707 1.00 98.81 354 VAL A CA 1
ATOM 2616 C C . VAL A 1 354 ? -4.415 -4.497 -6.305 1.00 98.81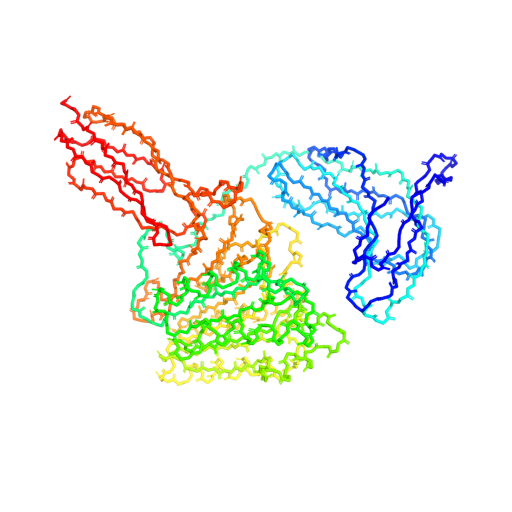 354 VAL A C 1
ATOM 2618 O O . VAL A 1 354 ? -3.958 -5.221 -7.187 1.00 98.81 354 VAL A O 1
ATOM 2621 N N . ALA A 1 355 ? -3.778 -3.433 -5.833 1.00 98.75 355 ALA A N 1
ATOM 2622 C CA . ALA A 1 355 ? -2.436 -3.046 -6.222 1.00 98.75 355 ALA A CA 1
ATOM 2623 C C . ALA A 1 355 ? -1.544 -2.721 -5.022 1.00 98.75 355 ALA A C 1
ATOM 2625 O O . ALA A 1 355 ? -2.008 -2.791 -3.888 1.00 98.75 355 ALA A O 1
ATOM 2626 N N . SER A 1 356 ? -0.272 -2.418 -5.278 1.00 98.44 356 SER A N 1
ATOM 2627 C CA . SER A 1 356 ? 0.797 -2.231 -4.288 1.00 98.44 356 SER A CA 1
ATOM 2628 C C . SER A 1 356 ? 1.764 -1.121 -4.750 1.00 98.44 356 SER A C 1
ATOM 2630 O O . SER A 1 356 ? 1.298 -0.099 -5.256 1.00 98.44 356 SER A O 1
ATOM 2632 N N . HIS A 1 357 ? 3.084 -1.292 -4.597 1.00 98.12 357 HIS A N 1
ATOM 2633 C CA . HIS A 1 357 ? 4.161 -0.481 -5.189 1.00 98.12 357 HIS A CA 1
ATOM 2634 C C . HIS A 1 357 ? 4.350 0.931 -4.604 1.00 98.12 357 HIS A C 1
ATOM 2636 O O . HIS A 1 357 ? 5.455 1.298 -4.197 1.00 98.12 357 HIS A O 1
ATOM 2642 N N . ALA A 1 358 ? 3.274 1.719 -4.498 1.00 95.94 358 ALA A N 1
ATOM 2643 C CA . ALA A 1 358 ? 3.319 3.126 -4.084 1.00 95.94 358 ALA A CA 1
ATOM 2644 C C . ALA A 1 358 ? 3.753 3.342 -2.626 1.00 95.94 358 ALA A C 1
ATOM 2646 O O . ALA A 1 358 ? 4.002 4.469 -2.209 1.00 95.94 358 ALA A O 1
ATOM 2647 N N . GLY A 1 359 ? 3.828 2.273 -1.831 1.00 94.06 359 GLY A N 1
ATOM 2648 C CA . GLY A 1 359 ? 4.310 2.309 -0.455 1.00 94.06 359 GLY A CA 1
ATOM 2649 C C . GLY A 1 359 ? 3.434 3.076 0.524 1.00 94.06 359 GLY A C 1
ATOM 2650 O O . GLY A 1 359 ? 3.927 3.584 1.535 1.00 94.06 359 GLY A O 1
ATOM 2651 N N . VAL A 1 360 ? 2.139 3.131 0.231 1.00 95.19 360 VAL A N 1
ATOM 2652 C CA . VAL A 1 360 ? 1.111 3.796 1.025 1.00 95.19 360 VAL A CA 1
ATOM 2653 C C . VAL A 1 360 ? -0.158 2.954 1.023 1.00 95.19 360 VAL A C 1
ATOM 2655 O O . VAL A 1 360 ? -0.553 2.420 -0.012 1.00 95.19 360 VAL A O 1
ATOM 2658 N N . PHE A 1 361 ? -0.801 2.842 2.182 1.00 97.69 361 PHE A N 1
ATOM 2659 C CA . PHE A 1 361 ? -2.134 2.261 2.285 1.00 97.69 361 PHE A CA 1
ATOM 2660 C C . PHE A 1 361 ? -3.169 3.276 1.810 1.00 97.69 361 PHE A C 1
ATOM 2662 O O . PHE A 1 361 ? -3.353 4.320 2.432 1.00 97.69 361 PHE A O 1
ATOM 2669 N N . SER A 1 362 ? -3.853 2.980 0.710 1.00 96.06 362 SER A N 1
ATOM 2670 C CA . SER A 1 362 ? -4.871 3.868 0.152 1.00 96.06 362 SER A CA 1
ATOM 2671 C C . SER A 1 362 ? -6.006 3.080 -0.483 1.00 96.06 362 SER A C 1
ATOM 2673 O O . SER A 1 362 ? -5.807 1.999 -1.033 1.00 96.06 362 SER A O 1
ATOM 2675 N N . LEU A 1 363 ? -7.209 3.640 -0.422 1.00 96.25 363 LEU A N 1
ATOM 2676 C CA . LEU A 1 363 ? -8.383 3.106 -1.088 1.00 96.25 363 LEU A CA 1
ATOM 2677 C C . LEU A 1 363 ? -9.064 4.237 -1.850 1.00 96.25 363 LEU A C 1
ATOM 2679 O O . LEU A 1 363 ? -9.288 5.320 -1.312 1.00 96.25 363 LEU A O 1
ATOM 2683 N N . SER A 1 364 ? -9.383 3.972 -3.110 1.00 94.25 364 SER A N 1
ATOM 2684 C CA . SER A 1 364 ? -10.163 4.872 -3.957 1.00 94.25 364 SER A CA 1
ATOM 2685 C C . SER A 1 364 ? -11.274 4.101 -4.657 1.00 94.25 364 SER A C 1
ATOM 2687 O O . SER A 1 364 ? -11.258 2.870 -4.678 1.00 94.25 364 SER A O 1
ATOM 2689 N N . ARG A 1 365 ? -12.236 4.812 -5.244 1.00 94.06 365 ARG A N 1
ATOM 2690 C CA . ARG A 1 365 ? -13.333 4.203 -5.995 1.00 94.06 365 ARG A CA 1
ATOM 2691 C C . ARG A 1 365 ? -13.614 4.969 -7.267 1.00 94.06 365 ARG A C 1
ATOM 2693 O O . ARG A 1 365 ? -13.615 6.199 -7.273 1.00 94.06 365 ARG A O 1
ATOM 2700 N N . VAL A 1 366 ? -13.858 4.219 -8.334 1.00 93.94 366 VAL A N 1
ATOM 2701 C CA . VAL A 1 366 ? -14.255 4.753 -9.636 1.00 93.94 366 VAL A CA 1
ATOM 2702 C C . VAL A 1 366 ? -15.488 3.990 -10.089 1.00 93.94 366 VAL A C 1
ATOM 2704 O O . VAL A 1 366 ? -15.448 2.769 -10.192 1.00 93.94 366 VAL A O 1
ATOM 2707 N N . ASP A 1 367 ? -16.591 4.709 -10.299 1.00 90.19 367 ASP A N 1
ATOM 2708 C CA . ASP A 1 367 ? -17.864 4.169 -10.797 1.00 90.19 367 ASP A CA 1
ATOM 2709 C C . ASP A 1 367 ? -18.365 2.903 -10.073 1.00 90.19 367 ASP A C 1
ATOM 2711 O O . ASP A 1 367 ? -18.920 2.000 -10.692 1.00 90.19 367 ASP A O 1
ATOM 2715 N N . GLY A 1 368 ? -18.177 2.845 -8.751 1.00 90.94 368 GLY A N 1
ATOM 2716 C CA . GLY A 1 368 ? -18.604 1.723 -7.905 1.00 90.94 368 GLY A CA 1
ATOM 2717 C C . GLY A 1 368 ? -17.490 0.739 -7.546 1.00 90.94 368 GLY A C 1
ATOM 2718 O O . GLY A 1 368 ? -17.522 0.192 -6.444 1.00 90.94 368 GLY A O 1
ATOM 2719 N N . VAL A 1 369 ? -16.456 0.629 -8.383 1.00 97.62 369 VAL A N 1
ATOM 2720 C CA . VAL A 1 369 ? -15.355 -0.328 -8.215 1.00 97.62 369 VAL A CA 1
ATOM 2721 C C . VAL A 1 369 ? -14.298 0.220 -7.248 1.00 97.62 369 VAL A C 1
ATOM 2723 O O . VAL A 1 369 ? -13.736 1.290 -7.511 1.00 97.62 369 VAL A O 1
ATOM 2726 N N . PRO A 1 370 ? -13.979 -0.481 -6.144 1.00 97.75 370 PRO A N 1
ATOM 2727 C CA . PRO A 1 370 ? -12.874 -0.119 -5.267 1.00 97.75 370 PRO A CA 1
ATOM 2728 C C . PRO A 1 370 ? -11.501 -0.511 -5.844 1.00 97.75 370 PRO A C 1
ATOM 2730 O O . PRO A 1 370 ? -11.307 -1.604 -6.384 1.00 97.75 370 PRO A O 1
ATOM 2733 N N . TYR A 1 371 ? -10.529 0.378 -5.649 1.00 98.19 371 TYR A N 1
ATOM 2734 C CA . TYR A 1 371 ? -9.122 0.243 -6.024 1.00 98.19 371 TYR A CA 1
ATOM 2735 C C . TYR A 1 371 ? -8.253 0.397 -4.780 1.00 98.19 371 TYR A C 1
ATOM 2737 O O . TYR A 1 371 ? -8.022 1.516 -4.308 1.00 98.19 371 TYR A O 1
ATOM 2745 N N . LEU A 1 372 ? -7.791 -0.734 -4.250 1.00 98.50 372 LEU A N 1
ATOM 2746 C CA . LEU A 1 372 ? -6.854 -0.784 -3.136 1.00 98.50 372 LEU A CA 1
ATOM 2747 C C . LEU A 1 372 ? -5.427 -0.571 -3.646 1.00 98.50 372 LEU A C 1
ATOM 2749 O O . LEU A 1 372 ? -5.001 -1.227 -4.596 1.00 98.50 372 LEU A O 1
ATOM 2753 N N . VAL A 1 373 ? -4.678 0.270 -2.943 1.00 98.56 373 VAL A N 1
ATOM 2754 C CA . VAL A 1 373 ? -3.217 0.281 -2.938 1.00 98.56 373 VAL A CA 1
ATOM 2755 C C . VAL A 1 373 ? -2.769 -0.215 -1.565 1.00 98.56 373 VAL A C 1
ATOM 2757 O O . VAL A 1 373 ? -2.967 0.457 -0.553 1.00 98.56 373 VAL A O 1
ATOM 2760 N N . ASN A 1 374 ? -2.236 -1.431 -1.516 1.00 98.50 374 ASN A N 1
ATOM 2761 C CA . ASN A 1 374 ? -1.632 -2.007 -0.327 1.00 98.50 374 ASN A CA 1
ATOM 2762 C C . ASN A 1 374 ? -0.296 -1.305 -0.059 1.00 98.50 374 ASN A C 1
ATOM 2764 O O . ASN A 1 374 ? 0.498 -1.100 -0.978 1.00 98.50 374 ASN A O 1
ATOM 2768 N N . GLY A 1 375 ? -0.053 -0.939 1.199 1.00 96.44 375 GLY A N 1
ATOM 2769 C CA . GLY A 1 375 ? 1.220 -0.359 1.606 1.00 96.44 375 GLY A CA 1
ATOM 2770 C C . GLY A 1 375 ? 2.310 -1.414 1.794 1.00 96.44 375 GLY A C 1
ATOM 2771 O O . GLY A 1 375 ? 2.188 -2.561 1.370 1.00 96.44 375 GLY A O 1
ATOM 2772 N N . ASN A 1 376 ? 3.391 -1.019 2.461 1.00 97.06 376 ASN A N 1
ATOM 2773 C CA . ASN A 1 376 ? 4.578 -1.861 2.567 1.00 97.06 376 ASN A CA 1
ATOM 2774 C C . ASN A 1 376 ? 4.488 -2.866 3.706 1.00 97.06 376 ASN A C 1
ATOM 2776 O O . ASN A 1 376 ? 4.147 -2.492 4.823 1.00 97.06 376 ASN A O 1
ATOM 2780 N N . SER A 1 377 ? 4.901 -4.110 3.469 1.00 96.94 377 SER A N 1
ATOM 2781 C CA . SER A 1 377 ? 5.033 -5.127 4.521 1.00 96.94 377 SER A CA 1
ATOM 2782 C C . SER A 1 377 ? 6.443 -5.220 5.114 1.00 96.94 3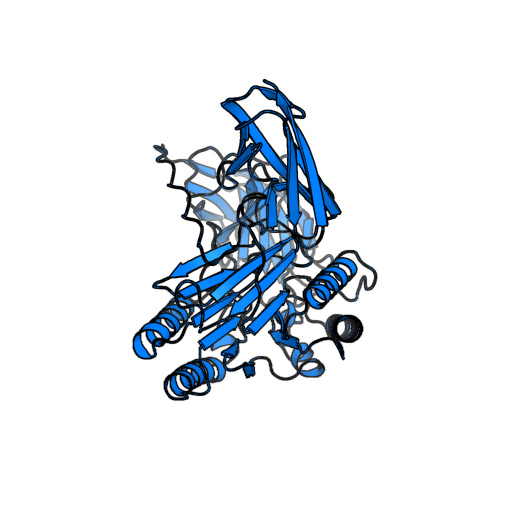77 SER A C 1
ATOM 2784 O O . SER A 1 377 ? 6.622 -5.856 6.153 1.00 96.94 377 SER A O 1
ATOM 2786 N N . GLY A 1 378 ? 7.438 -4.558 4.512 1.00 91.94 378 GLY A N 1
ATOM 2787 C CA . GLY A 1 378 ? 8.802 -4.495 5.047 1.00 91.94 378 GLY A CA 1
ATOM 2788 C C . GLY A 1 378 ? 9.499 -3.159 4.810 1.00 91.94 378 GLY A C 1
ATOM 2789 O O . GLY A 1 378 ? 9.936 -2.531 5.779 1.00 91.94 378 GLY A O 1
ATOM 2790 N N . LYS A 1 379 ? 9.591 -2.706 3.549 1.00 89.00 379 LYS A N 1
ATOM 2791 C CA . LYS A 1 379 ? 10.311 -1.469 3.204 1.00 89.00 379 LYS A CA 1
ATOM 2792 C C . LYS A 1 379 ? 9.682 -0.241 3.874 1.00 89.00 379 LYS A C 1
ATOM 2794 O O . LYS A 1 379 ? 8.497 -0.217 4.210 1.00 89.00 379 LYS A O 1
ATOM 2799 N N . ALA A 1 380 ? 10.472 0.816 4.045 1.00 88.12 380 ALA A N 1
ATOM 2800 C CA . ALA A 1 380 ? 9.994 2.046 4.670 1.00 88.12 380 ALA A CA 1
ATOM 2801 C C . ALA A 1 380 ? 8.796 2.648 3.891 1.00 88.12 380 ALA A C 1
ATOM 2803 O O . ALA A 1 380 ? 8.872 2.769 2.669 1.00 88.12 380 ALA A O 1
ATOM 2804 N N . PRO A 1 381 ? 7.698 3.038 4.563 1.00 91.25 381 PRO A N 1
ATOM 2805 C CA . PRO A 1 381 ? 6.538 3.655 3.915 1.00 91.25 381 PRO A CA 1
ATOM 2806 C C . PRO A 1 381 ? 6.856 4.995 3.246 1.00 91.25 381 PRO A C 1
ATOM 2808 O O . PRO A 1 381 ? 7.659 5.775 3.772 1.00 91.25 381 PRO A O 1
ATOM 2811 N N . ALA A 1 382 ? 6.159 5.272 2.144 1.00 86.06 382 ALA A N 1
ATOM 2812 C CA . ALA A 1 382 ? 6.348 6.423 1.258 1.00 86.06 382 ALA A CA 1
ATOM 2813 C C . ALA A 1 382 ? 5.324 7.556 1.479 1.00 86.06 382 ALA A C 1
ATOM 2815 O O . ALA A 1 382 ? 5.199 8.446 0.645 1.00 86.06 382 ALA A O 1
ATOM 2816 N N . ALA A 1 383 ? 4.611 7.536 2.607 1.00 87.12 383 ALA A N 1
ATOM 2817 C CA . ALA A 1 383 ? 3.683 8.582 3.035 1.00 87.12 383 ALA A CA 1
ATOM 2818 C C . ALA A 1 383 ? 3.873 8.909 4.525 1.00 87.12 383 ALA A C 1
ATOM 2820 O O . ALA A 1 383 ? 4.619 8.220 5.236 1.00 87.12 383 ALA A O 1
ATOM 2821 N N . ALA A 1 384 ? 3.207 9.960 5.004 1.00 86.06 384 ALA A N 1
ATOM 2822 C CA . ALA A 1 384 ? 3.167 10.283 6.424 1.00 86.06 384 ALA A CA 1
ATOM 2823 C C . ALA A 1 384 ? 2.272 9.273 7.168 1.00 86.06 384 ALA A C 1
ATOM 2825 O O . ALA A 1 384 ? 1.347 8.723 6.567 1.00 86.06 384 ALA A O 1
ATOM 2826 N N . PRO A 1 385 ? 2.490 9.017 8.473 1.00 87.50 385 PRO A N 1
ATOM 2827 C CA . PRO A 1 385 ? 1.727 8.007 9.207 1.00 87.50 385 PRO A CA 1
ATOM 2828 C C . PRO A 1 385 ? 0.199 8.169 9.141 1.00 87.50 385 PRO A C 1
ATOM 2830 O O . PRO A 1 385 ? -0.503 7.172 8.996 1.00 87.50 385 PRO A O 1
ATOM 2833 N N . GLY A 1 386 ? -0.305 9.408 9.207 1.00 86.69 386 GLY A N 1
ATOM 2834 C CA . GLY A 1 386 ? -1.740 9.711 9.097 1.00 86.69 386 GLY A CA 1
ATOM 2835 C C . GLY A 1 386 ? -2.315 9.564 7.684 1.00 86.69 386 GLY A C 1
ATOM 2836 O O . GLY A 1 386 ? -3.516 9.386 7.540 1.00 86.69 386 GLY A O 1
ATOM 2837 N N . ASP A 1 387 ? -1.458 9.545 6.664 1.00 87.75 387 ASP A N 1
ATOM 2838 C CA . ASP A 1 387 ? -1.837 9.472 5.248 1.00 87.75 387 ASP A CA 1
ATOM 2839 C C . ASP A 1 387 ? -1.592 8.067 4.667 1.00 87.75 387 ASP A C 1
ATOM 2841 O O . ASP A 1 387 ? -1.328 7.907 3.479 1.00 87.75 387 ASP A O 1
ATOM 2845 N N . GLY A 1 388 ? -1.620 7.028 5.513 1.00 91.88 388 GLY A N 1
ATOM 2846 C CA . GLY A 1 388 ? -1.381 5.634 5.110 1.00 91.88 388 GLY A CA 1
ATOM 2847 C C . GLY A 1 388 ? 0.088 5.208 5.070 1.00 91.88 388 GLY A C 1
ATOM 2848 O O . GLY A 1 388 ? 0.415 4.144 4.544 1.00 91.88 388 GLY A O 1
ATOM 2849 N N . GLY A 1 389 ? 0.989 6.019 5.624 1.00 93.19 389 GLY A N 1
ATOM 2850 C CA . GLY A 1 389 ? 2.434 5.800 5.658 1.00 93.19 389 GLY A CA 1
ATOM 2851 C C . GLY A 1 389 ? 2.939 4.920 6.801 1.00 93.19 389 GLY A C 1
ATOM 2852 O O . GLY A 1 389 ? 3.808 5.337 7.573 1.00 93.19 389 GLY A O 1
ATOM 2853 N N . PHE A 1 390 ? 2.438 3.693 6.899 1.00 96.38 390 PHE A N 1
ATOM 2854 C CA . PHE A 1 390 ? 2.850 2.702 7.900 1.00 96.38 390 PHE A CA 1
ATOM 2855 C C . PHE A 1 390 ? 3.203 1.357 7.255 1.00 96.38 390 PHE A C 1
ATOM 2857 O O . PHE A 1 390 ? 2.963 1.156 6.069 1.00 96.38 390 PHE A O 1
ATOM 2864 N N . VAL A 1 391 ? 3.830 0.458 8.018 1.00 97.69 391 VAL A N 1
ATOM 2865 C CA . VAL A 1 391 ? 4.156 -0.914 7.589 1.00 97.69 391 VAL A CA 1
ATOM 2866 C C . VAL A 1 391 ? 3.036 -1.865 8.011 1.00 97.69 391 VAL A C 1
ATOM 2868 O O . VAL A 1 391 ? 2.532 -1.757 9.125 1.00 97.69 391 VAL A O 1
ATOM 2871 N N . GLY A 1 392 ? 2.631 -2.803 7.167 1.00 98.19 392 GLY A N 1
ATOM 2872 C CA . GLY A 1 392 ? 1.563 -3.742 7.491 1.00 98.19 392 GLY A CA 1
ATOM 2873 C C . GLY A 1 392 ? 1.149 -4.600 6.308 1.00 98.19 392 GLY A C 1
ATOM 2874 O O . GLY A 1 392 ? 1.930 -4.856 5.393 1.00 98.19 392 GLY A O 1
ATOM 2875 N N . TR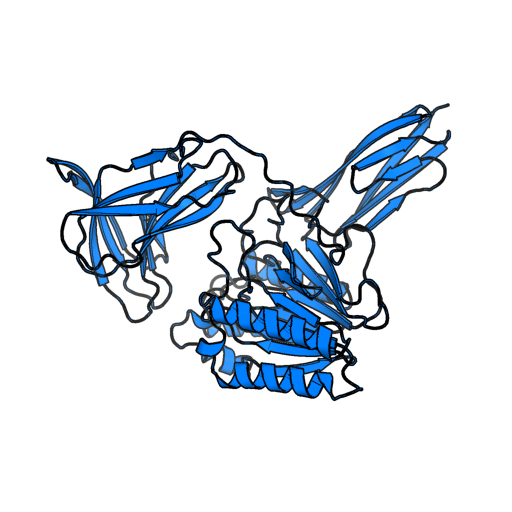P A 1 393 ? -0.107 -5.016 6.310 1.00 98.75 393 TRP A N 1
ATOM 2876 C CA . TRP A 1 393 ? -0.724 -5.796 5.240 1.00 98.75 393 TRP A CA 1
ATOM 2877 C C . TRP A 1 393 ? -2.229 -5.508 5.191 1.00 98.75 393 TRP A C 1
ATOM 2879 O O . TRP A 1 393 ? -2.763 -4.870 6.097 1.00 98.75 393 TRP A O 1
ATOM 2889 N N . THR A 1 394 ? -2.932 -5.942 4.146 1.00 98.88 394 THR A N 1
ATOM 2890 C CA . THR A 1 394 ? -4.385 -5.719 4.026 1.00 98.88 394 THR A CA 1
ATOM 2891 C C . THR A 1 394 ? -5.142 -7.037 4.017 1.00 98.88 394 THR A C 1
ATOM 2893 O O . THR A 1 394 ? -4.762 -7.965 3.312 1.00 98.88 394 THR A O 1
ATOM 2896 N N . LEU A 1 395 ? -6.251 -7.129 4.747 1.00 98.81 395 LEU A N 1
ATOM 2897 C CA . LEU A 1 395 ? -7.224 -8.204 4.575 1.00 98.81 395 LEU A CA 1
ATOM 2898 C C . LEU A 1 395 ? -8.347 -7.727 3.648 1.00 98.81 395 LEU A C 1
ATOM 2900 O O . LEU A 1 395 ? -9.111 -6.836 4.004 1.00 98.81 395 LEU A O 1
ATOM 2904 N N . LEU A 1 396 ? -8.470 -8.338 2.475 1.00 98.75 396 LEU A N 1
ATOM 2905 C CA . LEU A 1 396 ? -9.605 -8.174 1.571 1.00 98.75 396 LEU A CA 1
ATOM 2906 C C . LEU A 1 396 ? -10.705 -9.183 1.931 1.00 98.75 396 LEU A C 1
ATOM 2908 O O . LEU A 1 396 ? -10.423 -10.367 2.111 1.00 98.75 396 LEU A O 1
ATOM 2912 N N . ARG A 1 397 ? -11.963 -8.735 1.948 1.00 98.56 397 ARG A N 1
ATOM 2913 C CA . ARG A 1 397 ? -13.165 -9.579 1.937 1.00 98.56 397 ARG A CA 1
ATOM 2914 C C . ARG A 1 397 ? -13.954 -9.342 0.656 1.00 98.56 397 ARG A C 1
ATOM 2916 O O . ARG A 1 397 ? -14.297 -8.200 0.357 1.00 98.56 397 ARG A O 1
ATOM 2923 N N . VAL A 1 398 ? -14.339 -10.423 -0.018 1.00 98.56 398 VAL A N 1
ATOM 2924 C CA . VAL A 1 398 ? -15.329 -10.405 -1.100 1.00 98.56 398 VAL A CA 1
ATOM 2925 C C . VAL A 1 398 ? -16.511 -11.293 -0.726 1.00 98.56 398 VAL A C 1
ATOM 2927 O O . VAL A 1 398 ? -16.385 -12.512 -0.623 1.00 98.56 398 VAL A O 1
ATOM 2930 N N . ASP A 1 399 ? -17.675 -10.686 -0.535 1.00 97.88 399 ASP A N 1
ATOM 2931 C CA . ASP A 1 399 ? -18.930 -11.371 -0.249 1.00 97.88 399 ASP A CA 1
ATOM 2932 C C . ASP A 1 399 ? -20.075 -10.792 -1.091 1.00 97.88 399 ASP A C 1
ATOM 2934 O O . ASP A 1 399 ? -20.735 -9.833 -0.688 1.00 97.88 399 ASP A O 1
ATOM 2938 N N . PRO A 1 400 ? -20.385 -11.402 -2.244 1.00 96.56 400 PRO A N 1
ATOM 2939 C CA . PRO A 1 400 ? -21.472 -10.940 -3.100 1.00 96.56 400 PRO A CA 1
ATOM 2940 C C . PRO A 1 400 ? -22.874 -11.070 -2.474 1.00 96.56 400 PRO A C 1
ATOM 2942 O O . PRO A 1 400 ? -23.855 -10.686 -3.111 1.00 96.56 400 PRO A O 1
ATOM 2945 N N . ALA A 1 401 ? -23.027 -11.673 -1.284 1.00 95.06 401 ALA A N 1
ATOM 2946 C CA . ALA A 1 401 ? -24.293 -11.644 -0.544 1.00 95.06 401 ALA A CA 1
ATOM 2947 C C . ALA A 1 401 ? -24.513 -10.306 0.188 1.00 95.06 401 ALA A C 1
ATOM 2949 O O . ALA A 1 401 ? -25.660 -9.901 0.386 1.00 95.06 401 ALA A O 1
ATOM 2950 N N . ASP A 1 402 ? -23.438 -9.597 0.534 1.00 95.06 402 ASP A N 1
ATOM 2951 C CA . ASP A 1 402 ? -23.473 -8.251 1.100 1.00 95.06 402 ASP A CA 1
ATOM 2952 C C . ASP A 1 402 ? -23.667 -7.225 -0.024 1.00 95.06 402 ASP A C 1
ATOM 2954 O O . ASP A 1 402 ? -22.721 -6.663 -0.562 1.00 95.06 402 ASP A O 1
ATOM 2958 N N . ARG A 1 403 ? -24.919 -7.003 -0.433 1.00 89.19 403 ARG A N 1
ATOM 2959 C CA . ARG A 1 403 ? -25.228 -6.122 -1.575 1.00 89.19 403 ARG A CA 1
ATOM 2960 C C . ARG A 1 403 ? -24.853 -4.655 -1.356 1.00 89.19 403 ARG A C 1
ATOM 2962 O O . ARG A 1 403 ? -24.782 -3.917 -2.332 1.00 89.19 403 ARG A O 1
ATOM 2969 N N . ALA A 1 404 ? -24.675 -4.224 -0.107 1.00 91.31 404 ALA A N 1
ATOM 2970 C CA . ALA A 1 404 ? -24.323 -2.844 0.208 1.00 91.31 404 ALA A CA 1
ATOM 2971 C C . ALA A 1 404 ? -22.811 -2.618 0.099 1.00 91.31 404 ALA A C 1
ATOM 2973 O O . ALA A 1 404 ? -22.384 -1.597 -0.436 1.00 91.31 404 ALA A O 1
ATOM 2974 N N . GLN A 1 405 ? -22.012 -3.564 0.603 1.00 93.69 405 GLN A N 1
ATOM 2975 C CA . GLN A 1 405 ? -20.551 -3.510 0.559 1.00 93.69 405 GLN A CA 1
ATOM 2976 C C . GLN A 1 405 ? -19.974 -4.900 0.242 1.00 93.69 405 GLN A C 1
ATOM 2978 O O . GLN A 1 405 ? -19.405 -5.561 1.118 1.00 93.69 405 GLN A O 1
ATOM 2983 N N . PRO A 1 406 ? -20.096 -5.365 -1.015 1.00 96.69 406 PRO A N 1
ATOM 2984 C CA . PRO A 1 406 ? -19.681 -6.715 -1.387 1.00 96.69 406 PRO A CA 1
ATOM 2985 C C . PRO A 1 406 ? -18.164 -6.897 -1.366 1.00 96.69 406 PRO A C 1
ATOM 2987 O O . PRO A 1 406 ? -17.682 -8.023 -1.294 1.00 96.69 406 PRO A O 1
ATOM 2990 N N . VAL A 1 407 ? -17.405 -5.804 -1.422 1.00 98.19 407 VAL A N 1
ATOM 2991 C CA . VAL A 1 407 ? -15.946 -5.787 -1.324 1.00 98.19 407 VAL A CA 1
ATOM 2992 C C . VAL A 1 407 ? -15.568 -4.860 -0.177 1.00 98.19 407 VAL A C 1
ATOM 2994 O O . VAL A 1 407 ? -15.992 -3.705 -0.157 1.00 98.19 407 VAL A O 1
ATOM 2997 N N . ARG A 1 408 ? -14.788 -5.361 0.783 1.00 98.25 408 ARG A N 1
ATOM 2998 C CA . ARG A 1 408 ? -14.319 -4.590 1.943 1.00 98.25 408 ARG A CA 1
ATOM 2999 C C . ARG A 1 408 ? -12.866 -4.897 2.274 1.00 98.25 408 ARG A C 1
ATOM 3001 O O . ARG A 1 408 ? -12.375 -5.973 1.950 1.00 98.25 408 ARG A O 1
ATOM 3008 N N . PHE A 1 409 ? -12.207 -3.972 2.959 1.00 98.56 409 PHE A N 1
ATOM 3009 C CA . PHE A 1 409 ? -10.785 -4.044 3.280 1.00 98.56 409 PHE A CA 1
ATOM 3010 C C . PHE A 1 409 ? -10.536 -3.720 4.754 1.00 98.56 409 PHE A C 1
ATOM 3012 O O . PHE A 1 409 ? -11.184 -2.834 5.306 1.00 98.56 409 PHE A O 1
ATOM 3019 N N . GLU A 1 410 ? -9.574 -4.398 5.374 1.00 98.25 410 GLU A N 1
ATOM 3020 C CA . GLU A 1 410 ? -8.940 -3.972 6.625 1.00 98.25 410 GLU A CA 1
ATOM 3021 C C . GLU A 1 410 ? -7.457 -3.722 6.373 1.00 98.25 410 GLU A C 1
ATOM 3023 O O . GLU A 1 410 ? -6.740 -4.674 6.058 1.00 98.25 410 GLU A O 1
ATOM 3028 N N . THR A 1 411 ? -6.969 -2.496 6.554 1.00 98.19 411 THR A N 1
ATOM 3029 C CA . THR A 1 411 ? -5.518 -2.278 6.592 1.00 98.19 411 THR A CA 1
ATOM 3030 C C . THR A 1 411 ? -5.018 -2.564 8.002 1.00 98.19 411 THR A C 1
ATOM 3032 O O . THR A 1 411 ? -5.530 -2.057 9.002 1.00 98.19 411 THR A O 1
ATOM 3035 N N . ARG A 1 412 ? -4.029 -3.444 8.090 1.00 97.94 412 ARG A N 1
ATOM 3036 C CA . ARG A 1 412 ? -3.534 -4.010 9.338 1.00 97.94 412 ARG A CA 1
ATOM 3037 C C . ARG A 1 412 ? -2.087 -3.590 9.539 1.00 97.94 412 ARG A C 1
ATOM 3039 O O . ARG A 1 412 ? -1.184 -4.265 9.043 1.00 97.94 412 ARG A O 1
ATOM 3046 N N . PRO A 1 413 ? -1.848 -2.461 10.227 1.00 97.81 413 PRO A N 1
ATOM 3047 C CA . PRO A 1 413 ? -0.496 -2.041 10.554 1.00 97.81 413 PRO A CA 1
ATOM 3048 C C . PRO A 1 413 ? 0.165 -3.042 11.503 1.00 97.81 413 PRO A C 1
ATOM 3050 O O . PRO A 1 413 ? -0.480 -3.604 12.391 1.00 97.81 413 PRO A O 1
ATOM 3053 N N . ASN A 1 414 ? 1.478 -3.199 11.382 1.00 96.00 414 ASN A N 1
ATOM 3054 C CA . ASN A 1 414 ? 2.288 -3.828 12.417 1.00 96.00 414 ASN A CA 1
ATOM 3055 C C . ASN A 1 414 ? 2.160 -3.003 13.709 1.00 96.00 414 ASN A C 1
ATOM 3057 O O . ASN A 1 414 ? 2.324 -1.784 13.686 1.00 96.00 414 ASN A O 1
ATOM 3061 N N . VAL A 1 415 ? 1.890 -3.644 14.840 1.00 97.25 415 VAL A N 1
ATOM 3062 C CA . VAL A 1 415 ? 1.754 -2.964 16.136 1.00 97.25 415 VAL A CA 1
ATOM 3063 C C . VAL A 1 415 ? 2.896 -3.395 17.048 1.00 97.25 415 VAL A C 1
ATOM 3065 O O . VAL A 1 415 ? 2.900 -4.529 17.518 1.00 97.25 415 VAL A O 1
ATOM 3068 N N . ASP A 1 416 ? 3.887 -2.531 17.282 1.00 96.56 416 ASP A N 1
ATOM 3069 C CA . ASP A 1 416 ? 4.932 -2.807 18.286 1.00 96.56 416 ASP A CA 1
ATOM 3070 C C . ASP A 1 416 ? 4.432 -2.445 19.690 1.00 96.56 416 ASP A C 1
ATOM 3072 O O . ASP A 1 416 ? 4.674 -3.153 20.665 1.00 96.56 416 ASP A O 1
ATOM 3076 N N . ALA A 1 417 ? 3.690 -1.343 19.775 1.00 97.56 417 ALA A N 1
ATOM 3077 C CA . ALA A 1 417 ? 2.942 -0.924 20.948 1.00 97.56 417 ALA A CA 1
ATOM 3078 C C . ALA A 1 417 ? 1.678 -0.191 20.498 1.00 97.56 417 ALA A C 1
ATOM 3080 O O . ALA A 1 417 ? 1.674 0.452 19.450 1.00 97.56 417 ALA A O 1
ATOM 3081 N N . LEU A 1 418 ? 0.625 -0.265 21.306 1.00 98.44 418 LEU A N 1
ATOM 3082 C CA . LEU A 1 418 ? -0.619 0.474 21.123 1.00 98.44 418 LEU A CA 1
ATOM 3083 C C . LEU A 1 418 ? -0.847 1.314 22.378 1.00 98.44 418 LEU A C 1
ATOM 3085 O O . LEU A 1 418 ? -0.641 0.825 23.489 1.00 98.44 418 LEU A O 1
ATOM 3089 N N . THR A 1 419 ? -1.261 2.562 22.198 1.00 97.88 419 THR A N 1
ATOM 3090 C CA . THR A 1 419 ? -1.595 3.500 23.272 1.00 97.88 419 THR A CA 1
ATOM 3091 C C . THR A 1 419 ? -3.009 4.012 23.053 1.00 97.88 419 THR A C 1
ATOM 3093 O O . THR A 1 419 ? -3.380 4.348 21.931 1.00 97.88 419 THR A O 1
ATOM 3096 N N . LEU A 1 420 ? -3.788 4.089 24.131 1.00 97.75 420 LEU A N 1
ATOM 3097 C CA . LEU A 1 420 ? -5.114 4.696 24.154 1.00 97.75 420 LEU A CA 1
ATOM 3098 C C . LEU A 1 420 ? -5.127 5.777 25.239 1.00 97.75 420 LEU A C 1
ATOM 3100 O O . LEU A 1 420 ? -4.949 5.479 26.420 1.00 97.75 420 LEU A O 1
ATOM 3104 N N . SER A 1 421 ? -5.328 7.024 24.828 1.00 97.25 421 SER A N 1
ATOM 3105 C CA . SER A 1 421 ? -5.247 8.215 25.671 1.00 97.25 421 SER A CA 1
ATOM 3106 C C . SER A 1 421 ? -6.615 8.870 25.799 1.00 97.25 421 SER A C 1
ATOM 3108 O O . SER A 1 421 ? -7.304 9.086 24.806 1.00 97.25 421 SER A O 1
ATOM 3110 N N . GLY A 1 422 ? -7.007 9.219 27.020 1.00 96.00 422 GLY A N 1
ATOM 3111 C CA . GLY A 1 422 ? -8.279 9.879 27.297 1.00 96.00 422 GLY A CA 1
ATOM 3112 C C . GLY A 1 422 ? -8.464 10.173 28.788 1.00 96.00 422 GLY A C 1
ATOM 3113 O O . GLY A 1 422 ? -7.555 9.927 29.586 1.00 96.00 422 GLY A O 1
ATOM 3114 N N . PRO A 1 423 ? -9.624 10.716 29.192 1.00 96.38 423 PRO A N 1
ATOM 3115 C CA . PRO A 1 423 ? -9.868 11.105 30.577 1.00 96.38 423 PRO A CA 1
ATOM 3116 C C . PRO A 1 423 ? -10.035 9.884 31.491 1.00 96.38 423 PRO A C 1
ATOM 3118 O O . PRO A 1 423 ? -10.728 8.931 31.148 1.00 96.38 423 PRO A O 1
ATOM 3121 N N . ALA A 1 424 ? -9.500 9.949 32.712 1.00 96.00 424 ALA A N 1
ATOM 3122 C CA . ALA A 1 424 ? -9.797 8.953 33.750 1.00 96.00 424 ALA A CA 1
ATOM 3123 C C . ALA A 1 424 ? -11.196 9.149 34.375 1.00 96.00 424 ALA A C 1
ATOM 3125 O O . ALA A 1 424 ? -11.791 8.216 34.922 1.00 96.00 424 ALA A O 1
ATOM 3126 N N . SER A 1 425 ? -11.740 10.370 34.314 1.00 96.62 425 SER A N 1
ATOM 3127 C CA . SER A 1 425 ? -13.079 10.683 34.818 1.00 96.62 425 SER A CA 1
ATOM 3128 C C . SER A 1 425 ? -13.734 11.828 34.052 1.00 96.62 425 SER A C 1
ATOM 3130 O O . SER A 1 425 ? -13.030 12.713 33.576 1.00 96.62 425 SER A O 1
ATOM 3132 N N . LEU A 1 426 ? -15.066 11.831 34.006 1.00 97.12 426 LEU A N 1
ATOM 3133 C CA . LEU A 1 426 ? -15.894 12.876 33.395 1.00 97.12 426 LEU A CA 1
ATOM 3134 C C . LEU A 1 426 ? -17.097 13.186 34.290 1.00 97.12 426 LEU A C 1
ATOM 3136 O O . LEU A 1 426 ? -17.591 12.294 34.979 1.00 97.12 426 LEU A O 1
ATOM 3140 N N . ALA A 1 427 ? -17.584 14.422 34.294 1.00 97.12 427 ALA A N 1
ATOM 3141 C CA . ALA A 1 427 ? -18.900 14.748 34.839 1.00 97.12 427 ALA A CA 1
ATOM 3142 C C . ALA A 1 427 ? -20.007 14.349 33.850 1.00 97.12 427 ALA A C 1
ATOM 3144 O O . ALA A 1 427 ? -19.787 14.268 32.639 1.00 97.12 427 ALA A O 1
ATOM 3145 N N . ARG A 1 428 ? -21.224 14.102 34.341 1.00 96.44 428 ARG A N 1
ATOM 3146 C CA . ARG A 1 428 ? -22.365 13.807 33.469 1.00 96.44 428 ARG A CA 1
ATOM 3147 C C . ARG A 1 428 ? -22.589 14.940 32.455 1.00 96.44 428 ARG A C 1
ATOM 3149 O O . ARG A 1 428 ? -22.716 16.101 32.826 1.00 96.44 428 ARG A O 1
ATOM 3156 N N . GLY A 1 429 ? -22.690 14.586 31.173 1.00 94.81 429 GLY A N 1
ATOM 3157 C CA . GLY A 1 429 ? -22.851 15.526 30.059 1.00 94.81 429 GLY A CA 1
ATOM 3158 C C . GLY A 1 429 ? -21.539 16.095 29.508 1.00 94.81 429 GLY A C 1
ATOM 3159 O O . GLY A 1 429 ? -21.557 16.710 28.441 1.00 94.81 429 GLY A O 1
ATOM 3160 N N . GLU A 1 430 ? -20.410 15.871 30.187 1.00 97.50 430 GLU A N 1
ATOM 3161 C CA . GLU A 1 430 ? -19.090 16.287 29.718 1.00 97.50 430 GLU A CA 1
ATOM 3162 C C . GLU A 1 430 ? -18.649 15.457 28.503 1.00 97.50 430 GLU A C 1
ATOM 3164 O O . GLU A 1 430 ? -19.007 14.281 28.347 1.00 97.50 430 GLU A O 1
ATOM 3169 N N . ARG A 1 431 ? -17.865 16.093 27.630 1.00 97.50 431 ARG A N 1
ATOM 3170 C CA . ARG A 1 431 ? -17.276 15.484 26.438 1.00 97.50 431 ARG A CA 1
ATOM 3171 C C . ARG A 1 431 ? -15.766 15.622 26.496 1.00 97.50 431 ARG A C 1
ATOM 3173 O O . ARG A 1 431 ? -15.266 16.668 26.900 1.00 97.50 431 ARG A O 1
ATOM 3180 N N . ALA A 1 432 ? -15.058 14.603 26.037 1.00 96.88 432 ALA A N 1
ATOM 3181 C CA . ALA A 1 432 ? -13.608 14.634 25.925 1.00 96.88 432 ALA A CA 1
ATOM 3182 C C . ALA A 1 432 ? -13.140 13.891 24.680 1.00 96.88 432 ALA A C 1
ATOM 3184 O O . ALA A 1 432 ? -13.805 12.971 24.203 1.00 96.88 432 ALA A O 1
ATOM 3185 N N . VAL A 1 433 ? -11.975 14.291 24.180 1.00 96.50 433 VAL A N 1
ATOM 3186 C CA . VAL A 1 433 ? -11.307 13.602 23.079 1.00 96.50 433 VAL A CA 1
ATOM 3187 C C . VAL A 1 433 ? -10.572 12.388 23.634 1.00 96.50 433 VAL A C 1
ATOM 3189 O O . VAL A 1 433 ? -9.839 12.484 24.621 1.00 96.50 433 VAL A O 1
ATOM 3192 N N . VAL A 1 434 ? -10.776 11.252 22.982 1.00 96.88 434 VAL A N 1
ATOM 3193 C CA . VAL A 1 434 ? -9.981 10.042 23.134 1.00 96.88 434 VAL A CA 1
ATOM 3194 C C . VAL A 1 434 ? -9.202 9.848 21.843 1.00 96.88 434 VAL A C 1
ATOM 3196 O O . VAL A 1 434 ? -9.759 9.947 20.752 1.00 96.88 434 VAL A O 1
ATOM 3199 N N . SER A 1 435 ? -7.913 9.559 21.965 1.00 95.56 435 SER A N 1
ATOM 3200 C CA . SER A 1 435 ? -7.049 9.259 20.828 1.00 95.56 435 SER A CA 1
ATOM 3201 C C . SER A 1 435 ? -6.336 7.933 21.037 1.00 95.56 435 SER A C 1
ATOM 3203 O O . SER A 1 435 ? -6.001 7.556 22.161 1.00 95.56 435 SER A O 1
ATOM 3205 N N . ALA A 1 436 ? -6.094 7.219 19.944 1.00 97.31 436 ALA A N 1
ATOM 3206 C CA . ALA A 1 436 ? -5.255 6.036 19.942 1.00 97.31 436 ALA A CA 1
ATOM 3207 C C . ALA A 1 436 ? -4.127 6.195 18.924 1.00 97.31 436 ALA A C 1
ATOM 3209 O O . ALA A 1 436 ? -4.316 6.767 17.849 1.00 97.31 436 ALA A O 1
ATOM 3210 N N . SER A 1 437 ? -2.950 5.691 19.274 1.00 97.19 437 SER A N 1
ATOM 3211 C CA . SER A 1 437 ? -1.789 5.635 18.391 1.00 97.19 437 SER A CA 1
ATOM 3212 C C . SER A 1 437 ? -1.048 4.322 18.588 1.00 97.19 437 SER A C 1
ATOM 3214 O O . SER A 1 437 ? -1.004 3.769 19.688 1.00 97.19 437 SER A O 1
ATOM 3216 N N . LEU A 1 438 ? -0.463 3.815 17.512 1.00 97.56 438 LEU A N 1
ATOM 3217 C CA . LEU A 1 438 ? 0.435 2.670 17.544 1.00 97.56 438 LEU A CA 1
ATOM 3218 C C . LEU A 1 438 ? 1.852 3.103 17.189 1.00 97.56 438 LEU A C 1
ATOM 3220 O O . LEU A 1 438 ? 2.059 4.105 16.505 1.00 97.56 438 LEU A O 1
ATOM 3224 N N . ARG A 1 439 ? 2.829 2.320 17.633 1.00 97.31 439 ARG A N 1
ATOM 3225 C CA . ARG A 1 439 ? 4.244 2.562 17.368 1.00 97.31 439 ARG A CA 1
ATOM 3226 C C . ARG A 1 439 ? 4.817 1.525 16.408 1.00 97.31 439 ARG A C 1
ATOM 3228 O O . ARG A 1 439 ? 4.519 0.338 16.534 1.00 97.31 439 ARG A O 1
ATOM 3235 N N . GLN A 1 440 ? 5.650 2.000 15.482 1.00 93.00 440 GLN A N 1
ATOM 3236 C CA . GLN A 1 440 ? 6.454 1.206 14.550 1.00 93.00 440 GLN A CA 1
ATOM 3237 C C . GLN A 1 440 ? 7.897 1.708 14.569 1.00 93.00 440 GLN A C 1
ATOM 3239 O O . GLN A 1 440 ? 8.237 2.708 13.929 1.00 93.00 440 GLN A O 1
ATOM 3244 N N . GLY A 1 441 ? 8.750 1.056 15.358 1.00 88.19 441 GLY A N 1
ATOM 3245 C CA . GLY A 1 441 ? 10.086 1.570 15.662 1.00 88.19 441 GLY A CA 1
ATOM 3246 C C . GLY A 1 441 ? 10.024 2.956 16.318 1.00 88.19 441 GLY A C 1
ATOM 3247 O O . GLY A 1 441 ? 9.646 3.086 17.485 1.00 88.19 441 GLY A O 1
ATOM 3248 N N . THR A 1 442 ? 10.411 3.996 15.575 1.00 85.38 442 THR A N 1
ATOM 3249 C CA . THR A 1 442 ? 10.372 5.405 16.013 1.00 85.38 442 THR A CA 1
ATOM 3250 C C . THR A 1 442 ? 9.169 6.188 15.485 1.00 85.38 442 THR A C 1
ATOM 3252 O O . THR A 1 442 ? 9.016 7.352 15.843 1.00 85.38 442 THR A O 1
ATOM 3255 N N . ARG A 1 443 ? 8.329 5.587 14.632 1.00 87.06 443 ARG A N 1
ATOM 3256 C CA . ARG A 1 443 ? 7.140 6.237 14.072 1.00 87.06 443 ARG A CA 1
ATOM 3257 C C . ARG A 1 443 ? 5.931 6.027 14.975 1.00 87.06 443 ARG A C 1
ATOM 3259 O O . ARG A 1 443 ? 5.637 4.891 15.343 1.00 87.06 443 ARG A O 1
ATOM 3266 N N . ASP A 1 444 ? 5.215 7.110 15.250 1.00 93.12 444 ASP A N 1
ATOM 3267 C CA . ASP A 1 444 ? 3.872 7.086 15.823 1.00 93.12 444 ASP A CA 1
ATOM 3268 C C . ASP A 1 444 ? 2.844 7.173 14.688 1.00 93.12 444 ASP A C 1
ATOM 3270 O O . ASP A 1 444 ? 2.875 8.095 13.871 1.00 93.12 444 ASP A O 1
ATOM 3274 N N . VAL A 1 445 ? 1.952 6.188 14.622 1.00 95.75 445 VAL A N 1
ATOM 3275 C CA . VAL A 1 445 ? 0.893 6.082 13.616 1.00 95.75 445 VAL A CA 1
ATOM 3276 C C . VAL A 1 445 ? -0.451 6.288 14.320 1.00 95.75 445 VAL A C 1
ATOM 3278 O O . VAL A 1 445 ? -0.760 5.545 15.258 1.00 95.75 445 VAL A O 1
ATOM 3281 N N . PRO A 1 446 ? -1.253 7.293 13.931 1.00 95.44 446 PRO A N 1
ATOM 3282 C CA . PRO A 1 446 ? -2.569 7.494 14.524 1.00 95.44 446 PRO A CA 1
ATOM 3283 C C . PRO A 1 446 ? -3.505 6.339 14.149 1.00 95.44 446 PRO A C 1
ATOM 3285 O O . PRO A 1 446 ? -3.498 5.857 13.019 1.00 95.44 446 PRO A O 1
ATOM 3288 N N . VAL A 1 447 ? -4.335 5.901 15.096 1.00 96.56 447 VAL A N 1
ATOM 3289 C CA . VAL A 1 447 ? -5.417 4.943 14.829 1.00 96.56 447 VAL A CA 1
ATOM 3290 C C . VAL A 1 447 ? -6.614 5.720 14.284 1.00 96.56 447 VAL A C 1
ATOM 3292 O O . VAL A 1 447 ? -7.584 6.008 14.980 1.00 96.56 447 VAL A O 1
ATOM 3295 N N . SER A 1 448 ? -6.483 6.115 13.027 1.00 91.75 448 SER A N 1
ATOM 3296 C CA . SER A 1 448 ? -7.485 6.787 12.204 1.00 91.75 448 SER A CA 1
ATOM 3297 C C . SER A 1 448 ? -7.373 6.251 10.783 1.00 91.75 448 SER A C 1
ATOM 3299 O O . SER A 1 448 ? -6.391 5.583 10.461 1.00 91.75 448 SER A O 1
ATOM 3301 N N . TYR A 1 449 ? -8.338 6.568 9.915 1.00 91.25 449 TYR A N 1
ATOM 3302 C CA . TYR A 1 449 ? -8.230 6.232 8.493 1.00 91.25 449 TYR A CA 1
ATOM 3303 C C . TYR A 1 449 ? -6.820 6.581 7.959 1.00 91.25 449 TYR A C 1
ATOM 3305 O O . TYR A 1 449 ? -6.342 7.676 8.253 1.00 91.25 449 TYR A O 1
ATOM 3313 N N . PRO A 1 450 ? -6.150 5.678 7.217 1.00 94.50 450 PRO A N 1
ATOM 3314 C CA . PRO A 1 450 ? -6.673 4.409 6.712 1.00 94.50 450 PRO A CA 1
ATOM 3315 C C . PRO A 1 450 ? -6.496 3.199 7.649 1.00 94.50 450 PRO A C 1
ATOM 3317 O O . PRO A 1 450 ? -6.889 2.108 7.253 1.00 94.50 450 PRO A O 1
ATOM 3320 N N . VAL A 1 451 ? -5.950 3.345 8.864 1.00 97.00 451 VAL A N 1
ATOM 3321 C CA . VAL A 1 451 ? -5.801 2.237 9.830 1.00 97.00 451 VAL A CA 1
ATOM 3322 C C . VAL A 1 451 ? -7.163 1.647 10.192 1.00 97.00 451 VAL A C 1
ATOM 3324 O O . VAL A 1 451 ? -8.062 2.360 10.645 1.00 97.00 451 VAL A O 1
ATOM 3327 N N . SER A 1 452 ? -7.290 0.328 10.053 1.00 97.50 452 SER A N 1
ATOM 3328 C CA . SER A 1 452 ? -8.450 -0.407 10.551 1.00 97.50 452 SER A CA 1
ATOM 3329 C C . SER A 1 452 ? -8.299 -0.741 12.030 1.00 97.50 452 SER A C 1
ATOM 3331 O O . SER A 1 452 ? -7.247 -1.197 12.485 1.00 97.50 452 SER A O 1
ATOM 3333 N N . ALA A 1 453 ? -9.378 -0.539 12.777 1.00 97.12 453 ALA A N 1
ATOM 3334 C CA . ALA A 1 453 ? -9.462 -0.824 14.198 1.00 97.12 453 ALA A CA 1
ATOM 3335 C C . ALA A 1 453 ? -10.817 -1.452 14.533 1.00 97.12 453 ALA A C 1
ATOM 3337 O O . ALA A 1 453 ? -11.754 -1.366 13.748 1.00 97.12 453 ALA A O 1
ATOM 3338 N N . ASP A 1 454 ? -10.911 -2.067 15.704 1.00 96.56 454 ASP A N 1
ATOM 3339 C CA . ASP A 1 454 ? -12.153 -2.565 16.290 1.00 96.56 454 ASP A CA 1
ATOM 3340 C C . ASP A 1 454 ? -12.349 -1.898 17.652 1.00 96.56 454 ASP A C 1
ATOM 3342 O O . ASP A 1 454 ? -11.560 -2.115 18.583 1.00 96.56 454 ASP A O 1
ATOM 3346 N N . TRP A 1 455 ? -13.349 -1.022 17.743 1.00 95.94 455 TRP A N 1
ATOM 3347 C CA . TRP A 1 455 ? -13.669 -0.263 18.941 1.00 95.94 455 TRP A CA 1
ATOM 3348 C C . TRP A 1 455 ? -14.818 -0.928 19.693 1.00 95.94 455 TRP A C 1
ATOM 3350 O O . TRP A 1 455 ? -15.871 -1.243 19.151 1.00 95.94 455 TRP A O 1
ATOM 3360 N N . ALA A 1 456 ? -14.653 -1.082 21.005 1.00 95.12 456 ALA A N 1
ATOM 3361 C CA . ALA A 1 456 ? -15.710 -1.586 21.870 1.00 95.12 456 ALA A CA 1
ATOM 3362 C C . ALA A 1 456 ? -15.897 -0.673 23.078 1.00 95.12 456 ALA A C 1
ATOM 3364 O O . ALA A 1 456 ? -14.939 -0.283 23.748 1.00 95.12 456 ALA A O 1
ATOM 3365 N N . VAL A 1 457 ? -17.153 -0.346 23.381 1.00 93.25 457 VAL A N 1
ATOM 3366 C CA . VAL A 1 457 ? -17.518 0.542 24.486 1.00 93.25 457 VAL A CA 1
ATOM 3367 C C . VAL A 1 457 ? -18.564 -0.104 25.387 1.00 93.25 457 VAL A C 1
ATOM 3369 O O . VAL A 1 457 ? -19.496 -0.765 24.933 1.00 93.25 457 VAL A O 1
ATOM 3372 N N . SER A 1 458 ? -18.417 0.096 26.695 1.00 87.19 458 SER A N 1
ATOM 3373 C CA . SER A 1 458 ? -19.438 -0.272 27.679 1.00 87.19 458 SER A CA 1
ATOM 3374 C C . SER A 1 458 ? -20.625 0.688 27.568 1.00 87.19 458 SER A C 1
ATOM 3376 O O . SER A 1 458 ? -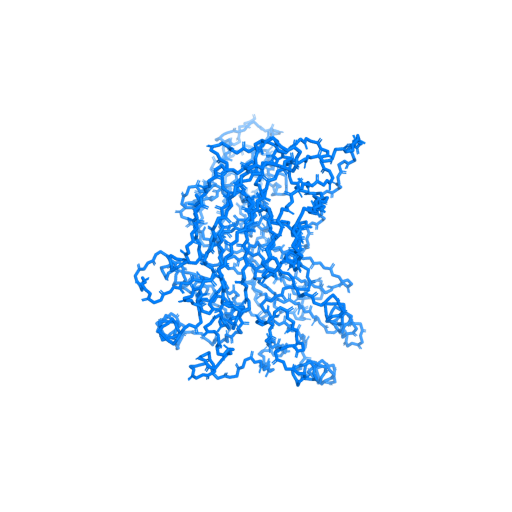20.611 1.788 28.128 1.00 87.19 458 SER A O 1
ATOM 3378 N N . TRP A 1 459 ? -21.640 0.278 26.811 1.00 78.94 459 TRP A N 1
ATOM 3379 C CA . TRP A 1 459 ? -22.824 1.086 26.531 1.00 78.94 459 TRP A CA 1
ATOM 3380 C C . TRP A 1 459 ? -23.607 1.462 27.798 1.00 78.94 459 TRP A C 1
ATOM 3382 O O . TRP A 1 459 ? -23.674 0.711 28.770 1.00 78.94 459 TRP A O 1
ATOM 3392 N N . GLY A 1 460 ? -24.237 2.640 27.773 1.00 86.50 460 GLY A N 1
ATOM 3393 C CA . GLY A 1 460 ? -25.160 3.113 28.814 1.00 86.50 460 GLY A CA 1
ATOM 3394 C C . GLY A 1 460 ? -24.555 4.069 29.847 1.00 86.50 460 GLY A C 1
ATOM 3395 O O . GLY A 1 460 ? -25.298 4.868 30.419 1.00 86.50 460 GLY A O 1
ATOM 3396 N N . VAL A 1 461 ? -23.232 4.045 30.043 1.00 94.50 461 VAL A N 1
ATOM 3397 C CA . VAL A 1 461 ? -22.492 5.006 30.893 1.00 94.50 461 VAL A CA 1
ATOM 3398 C C . VAL A 1 461 ? -21.871 6.115 30.040 1.00 94.50 461 VAL A C 1
ATOM 3400 O O . VAL A 1 461 ? -21.953 7.291 30.393 1.00 94.50 461 VAL A O 1
ATOM 3403 N N . VAL A 1 462 ? -21.321 5.752 28.881 1.00 95.94 462 VAL A N 1
ATOM 3404 C CA . VAL A 1 462 ? -20.742 6.666 27.886 1.00 95.94 462 VAL A CA 1
ATOM 3405 C C . VAL A 1 462 ? -21.228 6.301 26.478 1.00 95.94 462 VAL A C 1
ATOM 3407 O O . VAL A 1 462 ? -21.694 5.183 26.250 1.00 95.94 462 VAL A O 1
ATOM 3410 N N . SER A 1 463 ? -21.093 7.230 25.535 1.00 94.75 463 SER A N 1
ATOM 3411 C CA . SER A 1 463 ? -21.108 6.961 24.091 1.00 94.75 463 SER A CA 1
ATOM 3412 C C . SER A 1 463 ? -19.802 7.440 23.471 1.00 94.75 463 SER A C 1
ATOM 3414 O O . SER A 1 463 ? -19.270 8.464 23.899 1.00 94.75 463 SER A O 1
ATOM 3416 N N . PHE A 1 464 ? -19.306 6.736 22.459 1.00 94.31 464 PHE A N 1
ATOM 3417 C CA . PHE A 1 464 ? -18.079 7.087 21.751 1.00 94.31 464 PHE A CA 1
ATOM 3418 C C . PHE A 1 464 ? -18.363 7.226 20.257 1.00 94.31 464 PHE A C 1
ATOM 3420 O O . PHE A 1 464 ? -18.972 6.336 19.668 1.00 94.31 464 PHE A O 1
ATOM 3427 N N . ASP A 1 465 ? -17.947 8.344 19.671 1.00 91.44 465 ASP A N 1
ATOM 3428 C CA . ASP A 1 465 ? -17.915 8.544 18.226 1.00 91.44 465 ASP A CA 1
ATOM 3429 C C . ASP A 1 465 ? -16.469 8.413 17.746 1.00 91.44 465 ASP A C 1
ATOM 3431 O O . ASP A 1 465 ? -15.641 9.287 17.995 1.00 91.44 465 ASP A O 1
ATOM 3435 N N . GLN A 1 466 ? -16.166 7.319 17.054 1.00 86.06 466 GLN A N 1
ATOM 3436 C CA . GLN A 1 466 ? -14.826 7.026 16.545 1.00 86.06 466 GLN A CA 1
ATOM 3437 C C . GLN A 1 466 ? -14.364 7.961 15.429 1.00 86.06 466 GLN A C 1
ATOM 3439 O O . GLN A 1 466 ? -13.164 8.156 15.268 1.00 86.06 466 GLN A O 1
ATOM 3444 N N . ALA A 1 467 ? -15.290 8.537 14.656 1.00 82.50 467 ALA A N 1
ATOM 3445 C CA . ALA A 1 467 ? -14.927 9.408 13.546 1.00 82.50 467 ALA A CA 1
ATOM 3446 C C . ALA A 1 467 ? -14.371 10.735 14.070 1.00 82.50 467 ALA A C 1
ATOM 3448 O O . ALA A 1 467 ? -13.417 11.272 13.513 1.00 82.50 467 ALA A O 1
ATOM 3449 N N . SER A 1 468 ? -14.944 11.239 15.167 1.00 87.00 468 SER A N 1
ATOM 3450 C CA . SER A 1 468 ? -14.479 12.454 15.842 1.00 87.00 468 SER A CA 1
ATOM 3451 C C . SER A 1 468 ? -13.556 12.191 17.039 1.00 87.00 468 SER A C 1
ATOM 3453 O O . SER A 1 468 ? -12.957 13.128 17.567 1.00 87.00 468 SER A O 1
ATOM 3455 N N . GLY A 1 469 ? -13.450 10.941 17.499 1.00 91.88 469 GLY A N 1
ATOM 3456 C CA . GLY A 1 469 ? -12.756 10.572 18.733 1.00 91.88 469 GLY A CA 1
ATOM 3457 C C . GLY A 1 469 ? -13.440 11.101 19.999 1.00 91.88 469 GLY A C 1
ATOM 3458 O O . GLY A 1 469 ? -12.811 11.176 21.054 1.00 91.88 469 GLY A O 1
ATOM 3459 N N . VAL A 1 470 ? -14.710 11.513 19.932 1.00 96.06 470 VAL A N 1
ATOM 3460 C CA . VAL A 1 470 ? -15.397 12.162 21.057 1.00 96.06 470 VAL A CA 1
ATOM 3461 C C . VAL A 1 470 ? -16.102 11.134 21.936 1.00 96.06 470 VAL A C 1
ATOM 3463 O O . VAL A 1 470 ? -17.040 10.452 21.522 1.00 96.06 470 VAL A O 1
ATOM 3466 N N . LEU A 1 471 ? -15.698 11.085 23.206 1.00 96.50 471 LEU A N 1
ATOM 3467 C CA . LEU A 1 471 ? -16.376 10.355 24.270 1.00 96.50 471 LEU A CA 1
ATOM 3468 C C . LEU A 1 471 ? -17.333 11.292 25.017 1.00 96.50 471 LEU A C 1
ATOM 3470 O O . LEU A 1 471 ? -16.925 12.349 25.493 1.00 96.50 471 LEU A O 1
ATOM 3474 N N . THR A 1 472 ? -18.599 10.897 25.153 1.00 96.75 472 THR A N 1
ATOM 3475 C CA . THR A 1 472 ? -19.632 11.653 25.880 1.00 96.75 472 THR A CA 1
ATOM 3476 C C . THR A 1 472 ? -20.102 10.879 27.106 1.00 96.75 472 THR A C 1
ATOM 3478 O O . THR A 1 472 ? -20.523 9.727 26.997 1.00 96.75 472 THR A O 1
ATOM 3481 N N . ALA A 1 473 ? -20.069 11.519 28.274 1.00 96.75 473 ALA A N 1
ATOM 3482 C CA . ALA A 1 473 ? -20.550 10.952 29.527 1.00 96.75 473 ALA A CA 1
ATOM 3483 C C . ALA A 1 473 ? -22.080 11.059 29.646 1.00 96.75 473 ALA A C 1
ATOM 3485 O O . ALA A 1 473 ? -22.639 12.156 29.650 1.00 96.75 473 ALA A O 1
ATOM 3486 N N . LEU A 1 474 ? -22.774 9.926 29.779 1.00 96.00 474 LEU A N 1
ATOM 3487 C CA . LEU A 1 474 ? -24.242 9.865 29.754 1.00 96.00 474 LEU A CA 1
ATOM 3488 C C . LEU A 1 474 ? -24.856 9.705 31.150 1.00 96.00 474 LEU A C 1
ATOM 3490 O O . LEU A 1 474 ? -25.840 10.377 31.487 1.00 96.00 474 LEU A O 1
ATOM 3494 N N . ARG A 1 475 ? -24.307 8.791 31.958 1.00 95.38 475 ARG A N 1
ATOM 3495 C CA . ARG A 1 475 ? -24.839 8.416 33.278 1.00 95.38 475 ARG A CA 1
ATOM 3496 C C . ARG A 1 475 ? -23.707 8.097 34.252 1.00 95.38 475 ARG A C 1
ATOM 3498 O O . ARG A 1 475 ? -22.691 7.583 33.796 1.00 95.38 475 ARG A O 1
ATOM 3505 N N . PRO A 1 476 ? -23.884 8.329 35.566 1.00 96.19 476 PRO A N 1
ATOM 3506 C CA . PRO A 1 476 ? -22.889 7.948 36.561 1.00 96.19 476 PRO A CA 1
ATOM 3507 C C . PRO A 1 476 ? -22.589 6.450 36.524 1.00 96.19 476 PRO A C 1
ATOM 3509 O O . PRO A 1 476 ? -23.502 5.633 36.400 1.00 96.19 476 PRO A O 1
ATOM 3512 N N . GLY A 1 477 ? -21.313 6.093 36.632 1.00 95.94 477 GLY A N 1
ATOM 3513 C CA . GLY A 1 477 ? -20.864 4.708 36.545 1.00 95.94 477 GLY A CA 1
ATOM 3514 C C . GLY A 1 477 ? -19.433 4.586 36.038 1.00 95.94 477 GLY A C 1
ATOM 3515 O O . GLY A 1 477 ? -18.738 5.579 35.846 1.00 95.94 477 GLY A O 1
ATOM 3516 N N . VAL A 1 478 ? -18.994 3.351 35.809 1.00 96.50 478 VAL A N 1
ATOM 3517 C CA . VAL A 1 478 ? -17.676 3.050 35.240 1.00 96.50 478 VAL A CA 1
ATOM 3518 C C . VAL A 1 478 ? -17.876 2.465 33.850 1.00 96.50 478 VAL A C 1
ATOM 3520 O O . VAL A 1 478 ? -18.601 1.486 33.689 1.00 96.50 478 VAL A O 1
ATOM 3523 N N . ALA A 1 479 ? -17.237 3.067 32.851 1.00 96.31 479 ALA A N 1
ATOM 3524 C CA . ALA A 1 479 ? -17.218 2.575 31.483 1.00 96.31 479 ALA A CA 1
ATOM 3525 C C . ALA A 1 479 ? -15.819 2.093 31.107 1.00 96.31 479 ALA A C 1
ATOM 3527 O O . ALA A 1 479 ? -14.817 2.676 31.523 1.00 96.31 479 ALA A O 1
ATOM 3528 N N . ARG A 1 480 ? -15.753 1.062 30.265 1.00 96.88 480 ARG A N 1
ATOM 3529 C CA . ARG A 1 480 ? -14.536 0.679 29.551 1.00 96.88 480 ARG A CA 1
ATOM 3530 C C . ARG A 1 480 ? -14.702 0.994 28.070 1.00 96.88 480 ARG A C 1
ATOM 3532 O O . ARG A 1 480 ? -15.711 0.608 27.480 1.00 96.88 480 ARG A O 1
ATOM 3539 N N . LEU A 1 481 ? -13.703 1.657 27.504 1.00 97.06 481 LEU A N 1
ATOM 3540 C CA . LEU A 1 481 ? -13.498 1.811 26.070 1.00 97.06 481 LEU A CA 1
ATOM 3541 C C . LEU A 1 481 ? -12.249 1.015 25.696 1.00 97.06 481 LEU A C 1
ATOM 3543 O O . LEU A 1 481 ? -11.228 1.144 26.368 1.00 97.06 481 LEU A O 1
ATOM 3547 N N . SER A 1 482 ? -12.315 0.196 24.657 1.00 97.50 482 SER A N 1
ATOM 3548 C CA . SER A 1 482 ? -11.166 -0.536 24.135 1.00 97.50 482 SER A CA 1
ATOM 3549 C C . SER A 1 482 ? -11.041 -0.367 22.636 1.00 97.50 482 SER A C 1
ATOM 3551 O O . SER A 1 482 ? -12.046 -0.230 21.945 1.00 97.50 482 SER A O 1
ATOM 3553 N N . VAL A 1 483 ? -9.805 -0.427 22.158 1.00 97.94 483 VAL A N 1
ATOM 3554 C CA . VAL A 1 483 ? -9.472 -0.433 20.737 1.00 97.94 483 VAL A CA 1
ATOM 3555 C C . VAL A 1 483 ? -8.554 -1.608 20.455 1.00 97.94 483 VAL A C 1
ATOM 3557 O O . VAL A 1 483 ? -7.595 -1.835 21.199 1.00 97.94 483 VAL A O 1
ATOM 3560 N N . THR A 1 484 ? -8.856 -2.354 19.399 1.00 98.19 484 THR A N 1
ATOM 3561 C CA . THR A 1 484 ? -8.013 -3.433 18.890 1.00 98.19 484 THR A CA 1
ATOM 3562 C C . THR A 1 484 ? -7.498 -3.066 17.510 1.00 98.19 484 THR A C 1
ATOM 3564 O O . THR A 1 484 ? -8.281 -2.754 16.619 1.00 98.19 484 THR A O 1
ATOM 3567 N N . VAL A 1 485 ? -6.183 -3.132 17.318 1.00 98.19 485 VAL A N 1
ATOM 3568 C CA . VAL A 1 485 ? -5.531 -2.927 16.021 1.00 98.19 485 VAL A CA 1
ATOM 3569 C C . VAL A 1 485 ? -4.664 -4.141 15.735 1.00 98.19 485 VAL A C 1
ATOM 3571 O O . VAL A 1 485 ? -3.802 -4.485 16.541 1.00 98.19 485 VAL A O 1
ATOM 3574 N N . ASN A 1 486 ? -4.929 -4.819 14.615 1.00 96.69 486 ASN A N 1
ATOM 3575 C CA . ASN A 1 486 ? -4.193 -6.011 14.176 1.00 96.69 486 ASN A CA 1
ATOM 3576 C C . ASN A 1 486 ? -3.954 -7.043 15.311 1.00 96.69 486 ASN A C 1
ATOM 3578 O O . ASN A 1 486 ? -2.853 -7.543 15.519 1.00 96.69 486 ASN A O 1
ATOM 3582 N N . GLY A 1 487 ? -5.000 -7.320 16.100 1.00 94.94 487 GLY A N 1
ATOM 3583 C CA . GLY A 1 487 ? -4.971 -8.288 17.205 1.00 94.94 487 GLY A CA 1
ATOM 3584 C C . GLY A 1 487 ? -4.396 -7.784 18.538 1.00 94.94 487 GLY A C 1
ATOM 3585 O O . GLY A 1 487 ? -4.482 -8.507 19.528 1.00 94.94 487 GLY A O 1
ATOM 3586 N N . VAL A 1 488 ? -3.858 -6.562 18.604 1.00 97.81 488 VAL A N 1
ATOM 3587 C CA . VAL A 1 488 ? -3.386 -5.940 19.853 1.00 97.81 488 VAL A CA 1
ATOM 3588 C C . VAL A 1 488 ? -4.472 -5.035 20.419 1.00 97.81 488 VAL A C 1
ATOM 3590 O O . VAL A 1 488 ? -4.934 -4.130 19.731 1.00 97.81 488 VAL A O 1
ATOM 3593 N N . THR A 1 489 ? -4.851 -5.243 21.681 1.00 98.06 489 THR A N 1
ATOM 3594 C CA . THR A 1 489 ? -5.918 -4.481 22.347 1.00 98.06 489 THR A CA 1
ATOM 3595 C C . THR A 1 489 ? -5.369 -3.575 23.444 1.00 98.06 489 THR A C 1
ATOM 3597 O O . THR A 1 489 ? -4.537 -3.992 24.250 1.00 98.06 489 THR A O 1
ATOM 3600 N N . GLN A 1 490 ? -5.897 -2.354 23.527 1.00 98.19 490 GLN A N 1
ATOM 3601 C CA . GLN A 1 490 ? -5.744 -1.462 24.678 1.00 98.19 490 GLN A CA 1
ATOM 3602 C C . GLN A 1 490 ? -7.095 -1.029 25.225 1.00 98.19 490 GLN A C 1
ATOM 3604 O O . GLN A 1 490 ? -8.108 -1.083 24.532 1.00 98.19 490 GLN A O 1
ATOM 3609 N N . SER A 1 491 ? -7.130 -0.634 26.497 1.00 97.50 491 SER A N 1
ATOM 3610 C CA . SER A 1 491 ? -8.360 -0.218 27.171 1.00 97.50 491 SER A CA 1
ATOM 3611 C C . SER A 1 491 ? -8.148 1.003 28.053 1.00 97.50 491 SER A C 1
ATOM 3613 O O . SER A 1 491 ? -7.156 1.102 28.768 1.00 97.50 491 SER A O 1
ATOM 3615 N N . LEU A 1 492 ? -9.145 1.878 28.058 1.00 96.62 492 LEU A N 1
ATOM 3616 C CA . LEU A 1 492 ? -9.287 3.023 28.938 1.00 96.62 492 LEU A CA 1
ATOM 3617 C C . LEU A 1 492 ? -10.509 2.793 29.832 1.00 96.62 492 LEU A C 1
ATOM 3619 O O . LEU A 1 492 ? -11.588 2.435 29.354 1.00 96.62 492 LEU A O 1
ATOM 3623 N N . VAL A 1 493 ? -10.340 2.998 31.137 1.00 97.25 493 VAL A N 1
ATOM 3624 C CA . VAL A 1 493 ? -11.439 2.973 32.108 1.00 97.25 493 VAL A CA 1
ATOM 3625 C C . VAL A 1 493 ? -11.780 4.408 32.484 1.00 97.25 493 VAL A C 1
ATOM 3627 O O . VAL A 1 493 ? -10.909 5.156 32.919 1.00 97.25 493 VAL A O 1
ATOM 3630 N N . VAL A 1 494 ? -13.051 4.777 32.329 1.00 96.62 494 VAL A N 1
ATOM 3631 C CA . VAL A 1 494 ? -13.553 6.130 32.581 1.00 96.62 494 VAL A CA 1
ATOM 3632 C C . VAL A 1 494 ? -14.630 6.078 33.653 1.00 96.62 494 VAL A C 1
ATOM 3634 O O . VAL A 1 494 ? -15.612 5.345 33.529 1.00 96.62 494 VAL A O 1
ATOM 3637 N N . THR A 1 495 ? -14.462 6.877 34.705 1.00 97.56 495 THR A N 1
ATOM 3638 C CA . THR A 1 495 ? -15.480 7.039 35.752 1.00 97.56 495 THR A CA 1
ATOM 3639 C C . THR A 1 495 ? -16.343 8.263 35.463 1.00 97.56 495 THR A C 1
ATOM 3641 O O . THR A 1 495 ? -15.846 9.390 35.483 1.00 97.56 495 THR A O 1
ATOM 3644 N N . VAL A 1 496 ? -17.639 8.063 35.231 1.00 96.62 496 VAL A N 1
ATOM 3645 C CA . VAL A 1 496 ? -18.611 9.152 35.098 1.00 96.62 496 VAL A CA 1
ATOM 3646 C C . VAL A 1 496 ? -19.169 9.508 36.471 1.00 96.62 496 VAL A C 1
ATOM 3648 O O . VAL A 1 496 ? -19.751 8.670 37.164 1.00 96.62 496 VAL A O 1
ATOM 3651 N N . ARG A 1 497 ? -18.974 10.765 36.859 1.00 95.44 497 ARG A N 1
ATOM 3652 C CA . ARG A 1 497 ? -19.440 11.358 38.114 1.00 95.44 497 ARG A CA 1
ATOM 3653 C C . ARG A 1 497 ? -20.832 11.978 37.937 1.00 95.44 497 ARG A C 1
ATOM 3655 O O . ARG A 1 497 ? -21.233 12.289 36.815 1.00 95.44 497 ARG A O 1
ATOM 3662 N N . GLY A 1 498 ? -21.546 12.080 39.063 1.00 86.44 498 GLY A N 1
ATOM 3663 C CA . GLY A 1 498 ? -22.908 12.624 39.197 1.00 86.44 498 GLY A CA 1
ATOM 3664 C C . GLY A 1 498 ? -23.113 13.977 38.544 1.00 86.44 498 GLY A C 1
ATOM 3665 O O . GLY A 1 498 ? -22.190 14.810 38.671 1.00 86.44 498 GLY A O 1
#

Nearest PDB structures (foldseek):
  8iqe-assembly1_B  TM=5.657E-01  e=1.869E-05  Klebsiella phage VLC6
  8iqe-assembly1_D  TM=5.280E-01  e=8.458E-05  Klebsiella phage VLC6
  4knc-assembly1_B  TM=5.191E-01  e=5.458E-02  Pseudomonas aeruginosa PAO1
  5fu3-assembly1_A  TM=5.874E-01  e=1.787E-01  Ruminococcus flavefaciens
  7ula-assembly1_A  TM=3.965E-01  e=1.143E-02  Pseudomonas putida

Sequence (498 aa):
ATVFPAVVGAALSAAPGRDGGAGLALDYRLTGTNATRAAYVTPSAPLPVPAGTQKIGLWVNGDGKGAWLRAELRDAANVASVVDLSLSVDWTGWRYVTAAVPAGLPDGQRLARFYAVENVPDQQYEGRLVFDDLTFEVAPTTSVPADPAPHDPALVTDGVLTGGLRVAVVSDAQFTADDPAGPLVAQARRALREAVAAKPDLVLINGDFVDRGTAPDFALARQVIADELDGKVPWYYVPGNHEAEAGNGLANFQAVFGETHRVVDVHGIRLVLMDSSRGSLRAGGFDQVRMLRSALDSAAADRSVRGVVVAMHHPVKDPSPTGNSQLGDRKEATLLTHWLTGFEQASGKPAASVASHAGVFSLSRVDGVPYLVNGNSGKAPAAAPGDGGFVGWTLLRVDPADRAQPVRFETRPNVDALTLSGPASLARGERAVVSASLRQGTRDVPVSYPVSADWAVSWGVVSFDQASGVLTALRPGVARLSVTVNGVTQSLVVTVRG

Radius of gyration: 24.77 Å; Cα contacts (8 Å, |Δi|>4): 1325; chains: 1; bounding box: 59×61×64 Å

pLDDT: mean 94.12, std 7.45, range [47.03, 98.94]

Mean predicted aligned error: 6.89 Å

Solvent-accessible surface area (backbone atoms only — not comparable to full-atom values): 25189 Å² total; per-residue (Å²): 86,49,55,32,50,87,75,32,41,47,44,65,46,84,37,76,18,94,87,72,48,83,13,45,27,41,40,36,30,46,39,89,64,39,46,63,24,34,32,34,46,62,63,97,58,71,41,75,49,64,87,49,42,45,29,42,32,35,33,36,29,31,66,40,80,38,45,24,32,34,36,34,33,26,32,79,80,67,29,67,48,68,38,63,37,34,86,48,33,66,44,69,49,81,44,79,35,56,19,69,47,53,73,84,63,66,72,69,32,20,45,52,33,40,31,42,32,46,67,55,44,88,62,64,52,67,53,51,40,35,36,29,76,79,41,72,46,64,50,96,71,81,85,72,81,73,77,78,79,80,79,50,84,41,51,35,59,62,55,82,92,73,72,58,45,29,38,26,40,38,23,33,14,44,26,50,54,90,46,73,86,30,73,32,42,55,32,36,52,48,46,45,45,53,40,56,74,69,64,40,70,29,39,38,35,36,11,23,56,32,46,48,25,36,62,62,27,52,54,48,49,51,50,54,45,47,77,59,31,61,98,73,44,54,72,50,66,32,40,12,46,26,32,32,31,55,62,61,48,51,55,53,48,34,75,76,70,46,70,52,52,52,77,50,75,51,94,36,30,35,37,40,39,35,31,20,33,71,35,25,56,61,75,60,33,59,64,59,56,52,46,52,52,51,50,52,57,48,40,55,72,36,82,70,36,47,28,40,35,40,36,30,8,41,18,69,65,33,90,53,63,68,42,83,37,19,31,72,48,60,66,58,27,51,49,54,52,50,50,45,35,50,44,27,72,74,53,74,31,56,43,36,38,42,18,16,75,49,18,25,35,46,66,47,71,55,89,85,32,42,38,37,27,39,23,8,21,34,39,82,38,49,30,44,39,64,65,16,17,43,43,23,37,30,41,39,32,46,27,72,84,41,81,88,60,30,52,34,35,34,37,33,52,60,67,77,42,75,47,65,49,62,66,62,57,40,45,51,71,38,71,48,67,41,51,42,38,30,27,51,93,90,44,72,28,51,68,41,67,60,38,22,25,31,70,49,68,43,73,78,25,38,50,74,41,80,92,78,24,39,38,36,28,66,31,63,43,76,26,46,40,34,45,30,40,70,89,47,73,42,72,44,63,30,37,26,36,118

Foldseek 3Di:
DDKPPPVKDWDWDWDQDPVRDTKIKIWIWQADALFKIKDKDFDPDWAWQDPQFFKKKKKKAAPQLWWWKKWWKAAPLRFTDIWTQGNTRRDGGIDMTMTTDFPPDDPGITTGIMMTMDGHRVRTDIDMMIIDDTDGDGDPDDDDPDDPDDADPLFALADDDDDFAKEWEAEQLAAALVCLVDQSVVLLLVQLQLRLVSPGQEYEYAENSHQALDLSSLVSVLVSCCVRPPPRHHYDYAYAQNNQNNVPGNPSVCVRRNDNWDWDADQLEIETRAHCNVLARCVSPVVSVVVVLVSLVVLLVDPSRQEYEYGHAAFLAQPDSNRPRHRPDNVRSVVVLCSQLVSCVRRVGAYEYEYERSQFFDWDDDNRYIYTYWHHSHDFGNDALARRRAHHIKMWGAQSVPSVNRIHMATAGDAPDKDKDWDQEDEAFDKIAIWMWGDDPPHIHTSGPPHHKHKDKDPDQWDADSNRSMITGHDADKMKIWIGGSRDMDIHIYGYDD